Protein AF-0000000075558703 (afdb_homodimer)

pLDDT: mean 97.15, std 2.27, range [85.38, 98.94]

Structure (mmCIF, N/CA/C/O backbone):
data_AF-0000000075558703-model_v1
#
loop_
_entity.id
_entity.type
_entity.pdbx_description
1 polymer 'Methyltransferase FkbM domain-containing protein'
#
loop_
_atom_site.group_PDB
_atom_site.id
_atom_site.type_symbol
_atom_site.label_atom_id
_atom_site.label_alt_id
_atom_site.label_comp_id
_atom_site.label_asym_id
_atom_site.label_entity_id
_atom_site.label_seq_id
_atom_site.pdbx_PDB_ins_code
_atom_site.Cartn_x
_atom_site.Cartn_y
_atom_site.Cartn_z
_atom_site.occupancy
_atom_site.B_iso_or_equiv
_atom_site.auth_seq_id
_atom_site.auth_comp_id
_atom_site.auth_asym_id
_atom_site.auth_atom_id
_atom_site.pdbx_PDB_model_num
ATOM 1 N N . MET A 1 1 ? 9.938 -11.867 10.453 1 90.19 1 MET A N 1
ATOM 2 C CA . MET A 1 1 ? 9.578 -10.711 9.633 1 90.19 1 MET A CA 1
ATOM 3 C C . MET A 1 1 ? 10.617 -9.602 9.773 1 90.19 1 MET A C 1
ATOM 5 O O . MET A 1 1 ? 11.148 -9.109 8.773 1 90.19 1 MET A O 1
ATOM 9 N N . LYS A 1 2 ? 11.008 -9.25 10.992 1 91.62 2 LYS A N 1
ATOM 10 C CA . LYS A 1 2 ? 11.953 -8.164 11.211 1 91.62 2 LYS A CA 1
ATOM 11 C C . LYS A 1 2 ? 13.328 -8.5 10.641 1 91.62 2 LYS A C 1
ATOM 13 O O . LYS A 1 2 ? 13.914 -7.707 9.898 1 91.62 2 LYS A O 1
ATOM 18 N N . THR A 1 3 ? 13.82 -9.703 10.977 1 94.75 3 THR A N 1
ATOM 19 C CA . THR A 1 3 ? 15.125 -10.141 10.5 1 94.75 3 THR A CA 1
ATOM 20 C C . THR A 1 3 ? 15.172 -10.133 8.977 1 94.75 3 THR A C 1
ATOM 22 O O . THR A 1 3 ? 16.141 -9.672 8.375 1 94.75 3 THR A O 1
ATOM 25 N N . PHE A 1 4 ? 14.188 -10.641 8.398 1 96 4 PHE A N 1
ATOM 26 C CA . PHE A 1 4 ? 14.133 -10.672 6.938 1 96 4 PHE A CA 1
ATOM 27 C C . PHE A 1 4 ? 14.117 -9.258 6.371 1 96 4 PHE A C 1
ATOM 29 O O . PHE A 1 4 ? 14.828 -8.961 5.406 1 96 4 PHE A O 1
ATOM 36 N N . SER A 1 5 ? 13.297 -8.352 6.926 1 95.31 5 SER A N 1
ATOM 37 C CA . SER A 1 5 ? 13.227 -6.973 6.453 1 95.31 5 SER A CA 1
ATOM 38 C C . SER A 1 5 ? 14.578 -6.277 6.57 1 95.31 5 SER A C 1
ATOM 40 O O . SER A 1 5 ? 14.953 -5.488 5.699 1 95.31 5 SER A O 1
ATOM 42 N N . ILE A 1 6 ? 15.289 -6.574 7.621 1 97.25 6 ILE A N 1
ATOM 43 C CA . ILE A 1 6 ? 16.609 -5.992 7.832 1 97.25 6 ILE A CA 1
ATOM 44 C C . ILE A 1 6 ? 17.562 -6.457 6.73 1 97.25 6 ILE A C 1
ATOM 46 O O . ILE A 1 6 ? 18.406 -5.691 6.273 1 97.25 6 ILE A O 1
ATOM 50 N N . SER A 1 7 ? 17.391 -7.703 6.305 1 96.94 7 SER A N 1
ATOM 51 C CA . SER A 1 7 ? 18.281 -8.258 5.281 1 96.94 7 SER A CA 1
ATOM 52 C C . SER A 1 7 ? 18.094 -7.539 3.947 1 96.94 7 SER A C 1
ATOM 54 O O . SER A 1 7 ? 18.938 -7.652 3.055 1 96.94 7 SER A O 1
ATOM 56 N N . GLN A 1 8 ? 17.031 -6.801 3.754 1 97.25 8 GLN A N 1
ATOM 57 C CA . GLN A 1 8 ? 16.734 -6.117 2.502 1 97.25 8 GLN A CA 1
ATOM 58 C C . GLN A 1 8 ? 17.188 -4.656 2.553 1 97.25 8 GLN A C 1
ATOM 60 O O . GLN A 1 8 ? 17.109 -3.947 1.548 1 97.25 8 GLN A O 1
ATOM 65 N N . VAL A 1 9 ? 17.656 -4.168 3.678 1 98.31 9 VAL A N 1
ATOM 66 C CA . VAL A 1 9 ? 17.906 -2.75 3.92 1 98.31 9 VAL A CA 1
ATOM 67 C C . VAL A 1 9 ? 18.953 -2.234 2.943 1 98.31 9 VAL A C 1
ATOM 69 O O . VAL A 1 9 ? 18.766 -1.188 2.316 1 98.31 9 VAL A O 1
ATOM 72 N N . SER A 1 10 ? 20.016 -2.998 2.814 1 98.19 10 SER A N 1
ATOM 73 C CA . SER A 1 10 ? 21.125 -2.543 1.977 1 98.19 10 SER A CA 1
ATOM 74 C C . SER A 1 10 ? 20.672 -2.336 0.533 1 98.19 10 SER A C 1
ATOM 76 O O . SER A 1 10 ? 21.016 -1.323 -0.086 1 98.19 10 SER A O 1
ATOM 78 N N . VAL A 1 11 ? 19.938 -3.254 0.001 1 97.56 11 VAL A N 1
ATOM 79 C CA . VAL A 1 11 ? 19.516 -3.17 -1.392 1 97.56 11 VAL A CA 1
ATOM 80 C C . VAL A 1 11 ? 18.516 -2.029 -1.557 1 97.56 11 VAL A C 1
ATOM 82 O O . VAL A 1 11 ? 18.547 -1.304 -2.555 1 97.56 11 VAL A O 1
ATOM 85 N N . ARG A 1 12 ? 17.609 -1.833 -0.628 1 98.12 12 ARG A N 1
ATOM 86 C CA . ARG A 1 12 ? 16.656 -0.728 -0.685 1 98.12 12 ARG A CA 1
ATOM 87 C C . ARG A 1 12 ? 17.375 0.616 -0.691 1 98.12 12 ARG A C 1
ATOM 89 O O . ARG A 1 12 ? 17.047 1.5 -1.484 1 98.12 12 ARG A O 1
ATOM 96 N N . LYS A 1 13 ? 18.359 0.736 0.197 1 98.56 13 LYS A N 1
ATOM 97 C CA . LYS A 1 13 ? 19.125 1.977 0.27 1 98.56 13 LYS A CA 1
ATOM 98 C C . LYS A 1 13 ? 19.844 2.26 -1.05 1 98.56 13 LYS A C 1
ATOM 100 O O . LYS A 1 13 ? 19.812 3.389 -1.547 1 98.56 13 LYS A O 1
ATOM 105 N N . GLN A 1 14 ? 20.453 1.211 -1.585 1 98.25 14 GLN A N 1
ATOM 106 C CA . GLN A 1 14 ? 21.188 1.361 -2.834 1 98.25 14 GLN A CA 1
ATOM 107 C C . GLN A 1 14 ? 20.266 1.751 -3.979 1 98.25 14 GLN A C 1
ATOM 109 O O . GLN A 1 14 ? 20.594 2.613 -4.793 1 98.25 14 GLN A O 1
ATOM 114 N N . THR A 1 15 ? 19.109 1.104 -4.055 1 97.62 15 THR A N 1
ATOM 115 C CA . THR A 1 15 ? 18.141 1.385 -5.113 1 97.62 15 THR A CA 1
ATOM 116 C C . THR A 1 15 ? 17.641 2.82 -5.02 1 97.62 15 THR A C 1
ATOM 118 O O . THR A 1 15 ? 17.594 3.535 -6.02 1 97.62 15 THR A O 1
ATOM 121 N N . LEU A 1 16 ? 17.312 3.246 -3.859 1 98.38 16 LEU A N 1
ATOM 122 C CA . LEU A 1 16 ? 16.797 4.594 -3.65 1 98.38 16 LEU A CA 1
ATOM 123 C C . LEU A 1 16 ? 17.859 5.637 -3.957 1 98.38 16 LEU A C 1
ATOM 125 O O . LEU A 1 16 ? 17.578 6.664 -4.574 1 98.38 16 LEU A O 1
ATOM 129 N N . ALA A 1 17 ? 19.094 5.352 -3.576 1 98.25 17 ALA A N 1
ATOM 130 C CA . ALA A 1 17 ? 20.203 6.277 -3.787 1 98.25 17 ALA A CA 1
ATOM 131 C C . ALA A 1 17 ? 20.531 6.414 -5.273 1 98.25 17 ALA A C 1
ATOM 133 O O . ALA A 1 17 ? 21.156 7.391 -5.691 1 98.25 17 ALA A O 1
ATOM 134 N N . SER A 1 18 ? 20.094 5.465 -6.078 1 97.69 18 SER A N 1
ATOM 135 C CA . SER A 1 18 ? 20.469 5.438 -7.488 1 97.69 18 SER A CA 1
ATOM 136 C C . SER A 1 18 ? 19.453 6.188 -8.344 1 97.69 18 SER A C 1
ATOM 138 O O . SER A 1 18 ? 19.641 6.348 -9.547 1 97.69 18 SER A O 1
ATOM 140 N N . ILE A 1 19 ? 18.391 6.68 -7.758 1 98 19 ILE A N 1
ATOM 141 C CA . ILE A 1 19 ? 17.312 7.34 -8.5 1 98 19 ILE A CA 1
ATOM 142 C C . ILE A 1 19 ? 17.797 8.703 -8.992 1 98 19 ILE A C 1
ATOM 144 O O . ILE A 1 19 ? 18.219 9.547 -8.195 1 98 19 ILE A O 1
ATOM 148 N N . ARG A 1 20 ? 17.688 8.938 -10.352 1 97.69 20 ARG A N 1
ATOM 149 C CA . ARG A 1 20 ? 18.188 10.172 -10.953 1 97.69 20 ARG A CA 1
ATOM 150 C C . ARG A 1 20 ? 17.156 10.781 -11.906 1 97.69 20 ARG A C 1
ATOM 152 O O . ARG A 1 20 ? 17.094 12 -12.07 1 97.69 20 ARG A O 1
ATOM 159 N N . SER A 1 21 ? 16.391 9.875 -12.484 1 97.5 21 SER A N 1
ATOM 160 C CA . SER A 1 21 ? 15.445 10.344 -13.5 1 97.5 21 SER A CA 1
ATOM 161 C C . SER A 1 21 ? 14.062 10.57 -12.898 1 97.5 21 SER A C 1
ATOM 163 O O . SER A 1 21 ? 13.617 9.805 -12.039 1 97.5 21 SER A O 1
ATOM 165 N N . GLU A 1 22 ? 13.336 11.492 -13.492 1 97.44 22 GLU A N 1
ATOM 166 C CA . GLU A 1 22 ? 12.031 11.93 -12.984 1 97.44 22 GLU A CA 1
ATOM 167 C C . G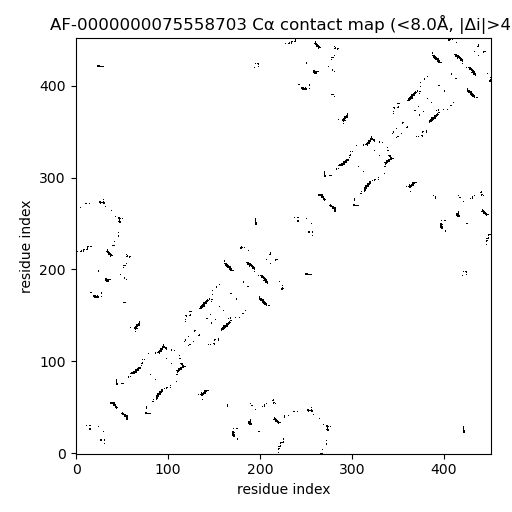LU A 1 22 ? 11 10.812 -13.086 1 97.44 22 GLU A C 1
ATOM 169 O O . GLU A 1 22 ? 10.039 10.781 -12.32 1 97.44 22 GLU A O 1
ATOM 174 N N . THR A 1 23 ? 11.258 9.836 -13.922 1 97.12 23 THR A N 1
ATOM 175 C CA . THR A 1 23 ? 10.219 8.844 -14.195 1 97.12 23 THR A CA 1
ATOM 176 C C . THR A 1 23 ? 10.578 7.5 -13.57 1 97.12 23 THR A C 1
ATOM 178 O O . THR A 1 23 ? 9.922 6.488 -13.844 1 97.12 23 THR A O 1
ATOM 181 N N . GLN A 1 24 ? 11.602 7.43 -12.711 1 97.56 24 GLN A N 1
ATOM 182 C CA . GLN A 1 24 ? 12.039 6.172 -12.117 1 97.56 24 GLN A CA 1
ATOM 183 C C . GLN A 1 24 ? 11.164 5.801 -10.922 1 97.56 24 GLN A C 1
ATOM 185 O O . GLN A 1 24 ? 11.68 5.48 -9.844 1 97.56 24 GLN A O 1
ATOM 190 N N . PHE A 1 25 ? 9.828 5.812 -11.094 1 97.88 25 PHE A N 1
ATOM 191 C CA . PHE A 1 25 ? 8.875 5.527 -10.031 1 97.88 25 PHE A CA 1
ATOM 192 C C . PHE A 1 25 ? 8.883 4.043 -9.688 1 97.88 25 PHE A C 1
ATOM 194 O O . PHE A 1 25 ? 8.578 3.662 -8.555 1 97.88 25 PHE A O 1
ATOM 201 N N . ALA A 1 26 ? 9.234 3.217 -10.664 1 96.75 26 ALA A N 1
ATOM 202 C CA . ALA A 1 26 ? 9.344 1.787 -10.383 1 96.75 26 ALA A CA 1
ATOM 203 C C . ALA A 1 26 ? 10.398 1.511 -9.32 1 96.75 26 ALA A C 1
ATOM 205 O O . ALA A 1 26 ? 10.211 0.637 -8.469 1 96.75 26 ALA A O 1
ATOM 206 N N . HIS A 1 27 ? 11.492 2.215 -9.367 1 97.12 27 HIS A N 1
ATOM 207 C CA . HIS A 1 27 ? 12.523 2.105 -8.344 1 97.12 27 HIS A CA 1
ATOM 208 C C . HIS A 1 27 ? 12.039 2.68 -7.016 1 97.12 27 HIS A C 1
ATOM 210 O O . HIS A 1 27 ? 12.266 2.086 -5.957 1 97.12 27 HIS A O 1
ATOM 216 N N . LEU A 1 28 ? 11.383 3.807 -7.117 1 98.25 28 LEU A N 1
ATOM 217 C CA . LEU A 1 28 ? 10.922 4.488 -5.91 1 98.25 28 LEU A CA 1
ATOM 218 C C . LEU A 1 28 ? 9.883 3.646 -5.176 1 98.25 28 LEU A C 1
ATOM 220 O O . LEU A 1 28 ? 10.133 3.178 -4.062 1 98.25 28 LEU A O 1
ATOM 224 N N . TYR A 1 29 ? 8.789 3.389 -5.832 1 98 29 TYR A N 1
ATOM 225 C CA . TYR A 1 29 ? 7.668 2.732 -5.168 1 98 29 TYR A CA 1
ATOM 226 C C . TYR A 1 29 ? 7.961 1.256 -4.93 1 98 29 TYR A C 1
ATOM 228 O O . TYR A 1 29 ? 7.492 0.67 -3.953 1 98 29 TYR A O 1
ATOM 236 N N . GLY A 1 30 ? 8.812 0.664 -5.758 1 96.62 30 GLY A N 1
ATOM 237 C CA . GLY A 1 30 ? 9.195 -0.729 -5.59 1 96.62 30 GLY A CA 1
ATOM 238 C C . GLY A 1 30 ? 10.141 -0.954 -4.426 1 96.62 30 GLY A C 1
ATOM 239 O O . GLY A 1 30 ? 10.297 -2.084 -3.961 1 96.62 30 GLY A O 1
ATOM 240 N N . SER A 1 31 ? 10.719 0.093 -3.945 1 97.31 31 SER A N 1
ATOM 241 C CA . SER A 1 31 ? 11.68 -0.02 -2.854 1 97.31 31 SER A CA 1
ATOM 242 C C . SER A 1 31 ? 11.016 0.252 -1.506 1 97.31 31 SER A C 1
ATOM 244 O O . SER A 1 31 ? 11.609 -0.004 -0.455 1 97.31 31 SER A O 1
ATOM 246 N N . LEU A 1 32 ? 9.781 0.694 -1.567 1 98 32 LEU A N 1
ATOM 247 C CA . LEU A 1 32 ? 9.156 1.135 -0.325 1 98 32 LEU A CA 1
ATOM 248 C C . LEU A 1 32 ? 8.594 -0.051 0.45 1 98 32 LEU A C 1
ATOM 250 O O . LEU A 1 32 ? 8.102 -1.009 -0.148 1 98 32 LEU A O 1
ATOM 254 N N . ALA A 1 33 ? 8.703 -0.006 1.654 1 97.44 33 ALA A N 1
ATOM 255 C CA . ALA A 1 33 ? 8.102 -0.867 2.668 1 97.44 33 ALA A CA 1
ATOM 256 C C . ALA A 1 33 ? 7.98 -0.14 4.004 1 97.44 33 ALA A C 1
ATOM 258 O O . ALA A 1 33 ? 8.742 0.788 4.285 1 97.44 33 ALA A O 1
ATOM 259 N N . PRO A 1 34 ? 7 -0.48 4.758 1 97.75 34 PRO A N 1
ATOM 260 C CA . PRO A 1 34 ? 6.918 0.185 6.062 1 97.75 34 PRO A CA 1
ATOM 261 C C . PRO A 1 34 ? 8.172 -0.022 6.91 1 97.75 34 PRO A C 1
ATOM 263 O O . PRO A 1 34 ? 8.711 -1.132 6.965 1 97.75 34 PRO A O 1
ATOM 266 N N . GLU A 1 35 ? 8.609 1.043 7.535 1 98.62 35 GLU A N 1
ATOM 267 C CA . GLU A 1 35 ? 9.672 0.957 8.523 1 98.62 35 GLU A CA 1
ATOM 268 C C . GLU A 1 35 ? 9.117 0.671 9.914 1 98.62 35 GLU A C 1
ATOM 270 O O . GLU A 1 35 ? 9.844 0.207 10.797 1 98.62 35 GLU A O 1
ATOM 275 N N . VAL A 1 36 ? 7.902 0.973 10.062 1 98.5 36 VAL A N 1
ATOM 276 C CA . VAL A 1 36 ? 7.184 0.75 11.312 1 98.5 36 VAL A CA 1
ATOM 277 C C . VAL A 1 36 ? 5.887 -0.005 11.031 1 98.5 36 VAL A C 1
ATOM 279 O O . VAL A 1 36 ? 5.184 0.289 10.062 1 98.5 36 VAL A O 1
ATOM 282 N N . PHE A 1 37 ? 5.68 -1.021 11.836 1 96.5 37 PHE A N 1
ATOM 283 C CA . PHE A 1 37 ? 4.402 -1.725 11.836 1 96.5 37 PHE A CA 1
ATOM 284 C C . PHE A 1 37 ? 3.416 -1.057 12.781 1 96.5 37 PHE A C 1
ATOM 286 O O . PHE A 1 37 ? 3.711 -0.87 13.969 1 96.5 37 PHE A O 1
ATOM 293 N N . CYS A 1 38 ? 2.32 -0.619 12.242 1 95.69 38 CYS A N 1
ATOM 294 C CA . CYS A 1 38 ? 1.217 -0.093 13.031 1 95.69 38 CYS A CA 1
ATOM 295 C C . CYS A 1 38 ? 0.052 -1.076 13.062 1 95.69 38 CYS A C 1
ATOM 297 O O . CYS A 1 38 ? -0.7 -1.187 12.094 1 95.69 38 CYS A O 1
ATOM 299 N N . PRO A 1 39 ? -0.183 -1.771 14.211 1 90.5 39 PRO A N 1
ATOM 300 C CA . PRO A 1 39 ? -1.222 -2.803 14.25 1 90.5 39 PRO A CA 1
ATOM 301 C C . PRO A 1 39 ? -2.625 -2.234 14.055 1 90.5 39 PRO A C 1
ATOM 303 O O . PRO A 1 39 ? -3.502 -2.916 13.523 1 90.5 39 PRO A O 1
ATOM 306 N N . GLN A 1 40 ? -2.887 -1.008 14.57 1 94.19 40 GLN A N 1
ATOM 307 C CA . GLN A 1 40 ? -4.18 -0.355 14.406 1 94.19 40 GLN A CA 1
ATOM 308 C C . GLN A 1 40 ? -4.117 0.741 13.352 1 94.19 40 GLN A C 1
ATOM 310 O O . GLN A 1 40 ? -4.289 1.922 13.656 1 94.19 40 GLN A O 1
ATOM 315 N N . LYS A 1 41 ? -3.871 0.301 12.156 1 96.69 41 LYS A N 1
ATOM 316 C CA . LYS A 1 41 ? -3.783 1.198 11.008 1 96.69 41 LYS A CA 1
ATOM 317 C C . LYS A 1 41 ? -5.105 1.243 10.25 1 96.69 41 LYS A C 1
ATOM 319 O O . LYS A 1 41 ? -5.664 0.2 9.898 1 96.69 41 LYS A O 1
ATOM 324 N N . VAL A 1 42 ? -5.621 2.412 10.008 1 97.25 42 VAL A N 1
ATOM 325 C CA . VAL A 1 42 ? -6.852 2.584 9.242 1 97.25 42 VAL A CA 1
ATOM 326 C C . VAL A 1 42 ? -6.703 3.762 8.281 1 97.25 42 VAL A C 1
ATOM 328 O O . VAL A 1 42 ? -5.816 4.602 8.453 1 97.25 42 VAL A O 1
ATOM 331 N N . ARG A 1 43 ? -7.516 3.748 7.277 1 97.31 43 ARG A N 1
ATOM 332 C CA . ARG A 1 43 ? -7.543 4.848 6.316 1 97.31 43 ARG A CA 1
ATOM 333 C C . ARG A 1 43 ? -8.688 5.812 6.625 1 97.31 43 ARG A C 1
ATOM 335 O O . ARG A 1 43 ? -9.852 5.426 6.598 1 97.31 43 ARG A O 1
ATOM 342 N N . ILE A 1 44 ? -8.336 7.055 6.93 1 97.38 44 ILE A N 1
ATOM 343 C CA . ILE A 1 44 ? -9.297 8.055 7.387 1 97.38 44 ILE A CA 1
ATOM 344 C C . ILE A 1 44 ? -9.547 9.078 6.281 1 97.38 44 ILE A C 1
ATOM 346 O O . ILE A 1 44 ? -8.617 9.453 5.562 1 97.38 44 ILE A O 1
ATOM 350 N N . GLY A 1 45 ? -10.75 9.531 6.238 1 94.56 45 GLY A N 1
ATOM 351 C CA . GLY A 1 45 ? -11.109 10.562 5.281 1 94.56 45 GLY A CA 1
ATOM 352 C C . GLY A 1 45 ? -11.852 10.023 4.07 1 94.56 45 GLY A C 1
ATOM 353 O O . GLY A 1 45 ? -12.477 8.969 4.141 1 94.56 45 GLY A O 1
ATOM 354 N N . THR A 1 46 ? -11.789 10.719 3.002 1 90.44 46 THR A N 1
ATOM 355 C CA . THR A 1 46 ? -12.508 10.367 1.781 1 90.44 46 THR A CA 1
ATOM 356 C C . THR A 1 46 ? -12.023 9.023 1.233 1 90.44 46 THR A C 1
ATOM 358 O O . THR A 1 46 ? -10.82 8.781 1.156 1 90.44 46 THR A O 1
ATOM 361 N N . ILE A 1 47 ? -13 8.164 0.985 1 92.56 47 ILE A N 1
ATOM 362 C CA . ILE A 1 47 ? -12.688 6.988 0.18 1 92.56 47 ILE A CA 1
ATOM 363 C C . ILE A 1 47 ? -12.398 7.41 -1.26 1 92.56 47 ILE A C 1
ATOM 365 O O . ILE A 1 47 ? -13.305 7.832 -1.981 1 92.56 47 ILE A O 1
ATOM 369 N N . GLY A 1 48 ? -11.211 7.371 -1.674 1 87.75 48 GLY A N 1
ATOM 370 C CA . GLY A 1 48 ? -10.68 8.008 -2.867 1 87.75 48 GLY A CA 1
ATOM 371 C C . GLY A 1 48 ? -9.555 8.984 -2.572 1 87.75 48 GLY A C 1
ATOM 372 O O . GLY A 1 48 ? -8.805 8.805 -1.61 1 87.75 48 GLY A O 1
ATOM 373 N N . ASP A 1 49 ? -9.477 9.953 -3.432 1 85.56 49 ASP A N 1
ATOM 374 C CA . ASP A 1 49 ? -8.398 10.93 -3.279 1 85.56 49 ASP A CA 1
ATOM 375 C C . ASP A 1 49 ? -8.594 11.766 -2.016 1 85.56 49 ASP A C 1
ATOM 377 O O . ASP A 1 49 ? -9.688 12.273 -1.763 1 85.56 49 ASP A O 1
ATOM 381 N N . GLY A 1 50 ? -7.578 11.852 -1.139 1 86 50 GLY A N 1
ATOM 382 C CA . GLY A 1 50 ? -7.629 12.695 0.047 1 86 50 GLY A CA 1
ATOM 383 C C . GLY A 1 50 ? -7.551 11.906 1.341 1 86 50 GLY A C 1
ATOM 384 O O . GLY A 1 50 ? -7.25 12.461 2.396 1 86 50 GLY A O 1
ATOM 385 N N . GLY A 1 51 ? -7.863 10.578 1.301 1 93.06 51 GLY A N 1
ATOM 386 C CA . GLY A 1 51 ? -7.746 9.734 2.479 1 93.06 51 GLY A CA 1
ATOM 387 C C . GLY A 1 51 ? -6.309 9.523 2.914 1 93.06 51 GLY A C 1
ATOM 388 O O . GLY A 1 51 ? -5.379 9.703 2.123 1 93.06 51 GLY A O 1
ATOM 389 N N . LYS A 1 52 ? -6.148 9.312 4.207 1 97.56 52 LYS A N 1
ATOM 390 C CA . LYS A 1 52 ? -4.824 9.102 4.781 1 97.56 52 LYS A CA 1
ATOM 391 C C . LYS A 1 52 ? -4.797 7.844 5.648 1 97.56 52 LYS A C 1
ATOM 393 O O . LYS A 1 52 ? -5.75 7.566 6.379 1 97.56 52 LYS A O 1
ATOM 398 N N . TRP A 1 53 ? -3.752 7.102 5.508 1 98.19 53 TRP A N 1
ATOM 399 C CA . TRP A 1 53 ? -3.5 6.016 6.445 1 98.19 53 TRP A CA 1
ATOM 400 C C . TRP A 1 53 ? -2.93 6.547 7.754 1 98.19 53 TRP A C 1
ATOM 402 O O . TRP A 1 53 ? -1.956 7.305 7.754 1 98.19 53 TRP A O 1
ATOM 412 N N . VAL A 1 54 ? -3.543 6.176 8.844 1 98.62 54 VAL A N 1
ATOM 413 C CA . VAL A 1 54 ? -3.154 6.703 10.148 1 98.62 54 VAL A CA 1
ATOM 414 C C . VAL A 1 54 ? -2.852 5.551 11.102 1 98.62 54 VAL A C 1
ATOM 416 O O . VAL A 1 54 ? -3.338 4.434 10.914 1 98.62 54 VAL A O 1
ATOM 419 N N . CYS A 1 55 ? -2.031 5.832 12.078 1 98.38 55 CYS A N 1
ATOM 420 C CA . CYS A 1 55 ? -1.611 4.82 13.047 1 98.38 55 CYS A CA 1
ATOM 421 C C . CYS A 1 55 ? -2.316 5.012 14.383 1 98.38 55 CYS A C 1
ATOM 423 O O . CYS A 1 55 ? -1.992 5.934 15.133 1 98.38 55 CYS A O 1
ATOM 425 N N . ASN A 1 56 ? -3.27 4.18 14.727 1 98 56 ASN A N 1
ATOM 426 C CA . ASN A 1 56 ? -3.943 4.086 16.016 1 98 56 ASN A CA 1
ATOM 427 C C . ASN A 1 56 ? -4.574 5.418 16.422 1 98 56 ASN A C 1
ATOM 429 O O . ASN A 1 56 ? -4.277 5.949 17.484 1 98 56 ASN A O 1
ATOM 433 N N . ILE A 1 57 ? -5.559 5.82 15.633 1 98.19 57 ILE A N 1
ATOM 434 C CA . ILE A 1 57 ? -6.23 7.098 15.844 1 98.19 57 ILE A CA 1
ATOM 435 C C . ILE A 1 57 ? -6.898 7.105 17.219 1 98.19 57 ILE A C 1
ATOM 437 O O . ILE A 1 57 ? -7.094 8.172 17.812 1 98.19 57 ILE A O 1
ATOM 441 N N . TRP A 1 58 ? -7.148 6.039 17.828 1 97.56 58 TRP A N 1
ATOM 442 C CA . TRP A 1 58 ? -7.918 5.938 19.062 1 97.56 58 TRP A CA 1
ATOM 443 C C . TRP A 1 58 ? -7.062 6.309 20.266 1 97.56 58 TRP A C 1
ATOM 445 O O . TRP A 1 58 ? -7.586 6.527 21.359 1 97.56 58 TRP A O 1
ATOM 455 N N . ASN A 1 59 ? -5.766 6.41 20.047 1 98.06 59 ASN A N 1
ATOM 456 C CA . ASN A 1 59 ? -4.863 6.742 21.141 1 98.06 59 ASN A CA 1
ATOM 457 C C . ASN A 1 59 ? -4.375 8.18 21.047 1 98.06 59 ASN A C 1
ATOM 459 O O . ASN A 1 59 ? -3.426 8.562 21.734 1 98.06 59 ASN A O 1
ATOM 463 N N . VAL A 1 60 ? -4.969 8.977 20.188 1 98.44 60 VAL A N 1
ATOM 464 C CA . VAL A 1 60 ? -4.539 10.367 20.094 1 98.44 60 VAL A CA 1
ATOM 465 C C . VAL A 1 60 ? -4.887 11.109 21.375 1 98.44 60 VAL A C 1
ATOM 467 O O . VAL A 1 60 ? -6.016 11.016 21.875 1 98.44 60 VAL A O 1
ATOM 470 N N . PRO A 1 61 ? -3.932 11.836 21.938 1 98.44 61 PRO A N 1
ATOM 471 C CA . PRO A 1 61 ? -4.211 12.531 23.188 1 98.44 61 PRO A CA 1
ATOM 472 C C . PRO A 1 61 ? -5.199 13.688 23.016 1 98.44 61 PRO A C 1
ATOM 474 O O . PRO A 1 61 ? -5.16 14.391 22 1 98.44 61 PRO A O 1
ATOM 477 N N . ARG A 1 62 ? -5.922 13.906 24.062 1 98.12 62 ARG A N 1
ATOM 478 C CA . ARG A 1 62 ? -6.871 15.016 24.047 1 98.12 62 ARG A CA 1
ATOM 479 C C . ARG A 1 62 ? -6.145 16.359 24.125 1 98.12 62 ARG A C 1
ATOM 481 O O . ARG A 1 62 ? -5.055 16.453 24.688 1 98.12 62 ARG A O 1
ATOM 488 N N . ASP A 1 63 ? -6.77 17.312 23.516 1 98.38 63 ASP A N 1
ATOM 489 C CA . ASP A 1 63 ? -6.355 18.719 23.578 1 98.38 63 ASP A CA 1
ATOM 490 C C . ASP A 1 63 ? -4.969 18.906 22.969 1 98.38 63 ASP A C 1
ATOM 492 O O . ASP A 1 63 ? -4.164 19.688 23.469 1 98.38 63 ASP A O 1
ATOM 496 N N . THR A 1 64 ? -4.691 18.109 21.984 1 98.62 64 THR A N 1
ATOM 497 C CA . THR A 1 64 ? -3.467 18.297 21.203 1 98.62 64 THR A CA 1
ATOM 498 C C . THR A 1 64 ? -3.773 18.875 19.828 1 98.62 64 THR A C 1
ATOM 500 O O . THR A 1 64 ? -4.938 18.969 19.438 1 98.62 64 THR A O 1
ATOM 503 N N . VAL A 1 65 ? -2.758 19.266 19.156 1 98.81 65 VAL A N 1
ATOM 504 C CA . VAL A 1 65 ? -2.941 20.062 17.953 1 98.81 65 VAL A CA 1
ATOM 505 C C . VAL A 1 65 ? -2.918 19.141 16.734 1 98.81 65 VAL A C 1
ATOM 507 O O . VAL A 1 65 ? -2.043 18.281 16.609 1 98.81 65 VAL A O 1
ATOM 510 N N . LEU A 1 66 ? -3.869 19.25 15.867 1 98.88 66 LEU A N 1
ATOM 511 C CA . LEU A 1 66 ? -3.865 18.781 14.492 1 98.88 66 LEU A CA 1
ATOM 512 C C . LEU A 1 66 ? -3.781 19.938 13.508 1 98.88 66 LEU A C 1
ATOM 514 O O . LEU A 1 66 ? -4.703 20.75 13.422 1 98.88 66 LEU A O 1
ATOM 518 N N . LEU A 1 67 ? -2.668 20.031 12.875 1 98.75 67 LEU A N 1
ATOM 519 C CA . LEU A 1 67 ? -2.428 21.062 11.875 1 98.75 67 LEU A CA 1
ATOM 520 C C . LEU A 1 67 ? -2.645 20.516 10.461 1 98.75 67 LEU A C 1
ATOM 522 O O . LEU A 1 67 ? -1.979 19.562 10.055 1 98.75 67 LEU A O 1
ATOM 526 N N . SER A 1 68 ? -3.592 21.094 9.758 1 98.38 68 SER A N 1
ATOM 527 C CA . SER A 1 68 ? -3.963 20.625 8.422 1 98.38 68 SER A CA 1
ATOM 528 C C . SER A 1 68 ? -3.68 21.688 7.371 1 98.38 68 SER A C 1
ATOM 530 O O . SER A 1 68 ? -4.355 22.719 7.32 1 98.38 68 SER A O 1
ATOM 532 N N . LEU A 1 69 ? -2.711 21.391 6.508 1 98.19 69 LEU A N 1
ATOM 533 C CA . LEU A 1 69 ? -2.299 22.328 5.469 1 98.19 69 LEU A CA 1
ATOM 534 C C . LEU A 1 69 ? -2.789 21.875 4.098 1 98.19 69 LEU A C 1
ATOM 536 O O . LEU A 1 69 ? -2.428 20.797 3.635 1 98.19 69 LEU A O 1
ATOM 540 N N . GLY A 1 70 ? -3.533 22.641 3.41 1 96.94 70 GLY A N 1
ATOM 541 C CA . GLY A 1 70 ? -4.164 22.297 2.146 1 96.94 70 GLY A CA 1
ATOM 542 C C . GLY A 1 70 ? -5.562 21.734 2.312 1 96.94 70 GLY A C 1
ATOM 543 O O . GLY A 1 70 ? -5.789 20.547 2.068 1 96.94 70 GLY A O 1
ATOM 544 N N . LEU A 1 71 ? -6.527 22.547 2.613 1 96.88 71 LEU A N 1
ATOM 545 C CA . LEU A 1 71 ? -7.895 22.125 2.875 1 96.88 71 LEU A CA 1
ATOM 546 C C . LEU A 1 71 ? -8.672 21.969 1.574 1 96.88 71 LEU A C 1
ATOM 548 O O . LEU A 1 71 ? -9.344 20.953 1.364 1 96.88 71 LEU A O 1
ATOM 552 N N . ASN A 1 72 ? -8.547 23.016 0.677 1 95.56 72 ASN A N 1
ATOM 553 C CA . ASN A 1 72 ? -9.258 23.062 -0.595 1 95.56 72 ASN A CA 1
ATOM 554 C C . ASN A 1 72 ? -10.766 22.922 -0.4 1 95.56 72 ASN A C 1
ATOM 556 O O . ASN A 1 72 ? -11.461 22.406 -1.27 1 95.56 72 ASN A O 1
ATOM 560 N N . ASN A 1 73 ? -11.234 23.219 0.777 1 96.38 73 ASN A N 1
ATOM 561 C CA . ASN A 1 73 ? -12.625 23.141 1.203 1 96.38 73 ASN A CA 1
ATOM 562 C C . ASN A 1 73 ? -13.125 21.703 1.222 1 96.38 73 ASN A C 1
ATOM 564 O O . ASN A 1 73 ? -14.328 21.453 1.195 1 96.38 73 ASN A O 1
ATOM 568 N N . PHE A 1 74 ? -12.273 20.781 1.182 1 94.5 74 PHE A N 1
ATOM 569 C CA . PHE A 1 74 ? -12.547 19.359 1.348 1 94.5 74 PHE A CA 1
ATOM 570 C C . PHE A 1 74 ? -11.969 18.844 2.66 1 94.5 74 PHE A C 1
ATOM 572 O O . PHE A 1 74 ? -10.812 18.406 2.707 1 94.5 74 PHE A O 1
ATOM 579 N N . ILE A 1 75 ? -12.867 18.812 3.717 1 96.56 75 ILE A N 1
ATOM 580 C CA . ILE A 1 75 ? -12.328 18.594 5.059 1 96.56 75 ILE A CA 1
ATOM 581 C C . ILE A 1 75 ? -12.852 17.281 5.625 1 96.56 75 ILE A C 1
ATOM 583 O O . ILE A 1 75 ? -13.07 17.156 6.832 1 96.56 75 ILE A O 1
ATOM 587 N N . GLY A 1 76 ? -13.117 16.297 4.727 1 95.5 76 GLY A N 1
ATOM 588 C CA . GLY A 1 76 ? -13.586 14.984 5.145 1 95.5 76 GLY A CA 1
ATOM 589 C C . GLY A 1 76 ? -12.656 14.297 6.125 1 95.5 76 GLY A C 1
ATOM 590 O O . GLY A 1 76 ? -13.109 13.602 7.035 1 95.5 76 GLY A O 1
ATOM 591 N N . PHE A 1 77 ? -11.383 14.523 6 1 97.62 77 PHE A N 1
ATOM 592 C CA . PHE A 1 77 ? -10.406 13.945 6.91 1 97.62 77 PHE A CA 1
ATOM 593 C C . PHE A 1 77 ? -10.594 14.484 8.32 1 97.62 77 PHE A C 1
ATOM 595 O O . PHE A 1 77 ? -10.727 13.719 9.281 1 97.62 77 PHE A O 1
ATOM 602 N N . GLU A 1 78 ? -10.617 15.805 8.445 1 98.25 78 GLU A N 1
ATOM 603 C CA . GLU A 1 78 ? -10.766 16.453 9.742 1 98.25 78 GLU A CA 1
ATOM 604 C C . GLU A 1 78 ? -12.086 16.078 10.406 1 98.25 78 GLU A C 1
ATOM 606 O O . GLU A 1 78 ? -12.133 15.828 11.609 1 98.25 78 GLU A O 1
ATOM 611 N N . GLU A 1 79 ? -13.133 16.016 9.578 1 97.75 79 GLU A N 1
ATOM 612 C CA . GLU A 1 79 ? -14.453 15.672 10.102 1 97.75 79 GLU A CA 1
ATOM 613 C C . GLU A 1 79 ? -14.469 14.25 10.672 1 97.75 79 GLU A C 1
ATOM 615 O O . GLU A 1 79 ? -14.93 14.031 11.797 1 97.75 79 GLU A O 1
ATOM 620 N N . GLU A 1 80 ? -13.984 13.352 9.938 1 97.5 80 GLU A N 1
ATOM 621 C CA . GLU A 1 80 ? -13.984 11.961 10.375 1 97.5 80 GLU A CA 1
ATOM 622 C C . GLU A 1 80 ? -13.031 11.758 11.555 1 97.5 80 GLU A C 1
ATOM 624 O O . GLU A 1 80 ? -13.328 11 12.477 1 97.5 80 GLU A O 1
ATOM 629 N N . TRP A 1 81 ? -11.867 12.398 11.492 1 98 81 TRP A N 1
ATOM 630 C CA . TRP A 1 81 ? -10.898 12.32 12.578 1 98 81 TRP A CA 1
ATOM 631 C C . TRP A 1 81 ? -11.531 12.734 13.906 1 98 81 TRP A C 1
ATOM 633 O O . TRP A 1 81 ? -11.445 12.008 14.898 1 98 81 TRP A O 1
ATOM 643 N N . GLN A 1 82 ? -12.188 13.891 13.859 1 98.56 82 GLN A N 1
ATOM 644 C CA . GLN A 1 82 ? -12.781 14.422 15.078 1 98.56 82 GLN A CA 1
ATOM 645 C C . GLN A 1 82 ? -13.977 13.586 15.523 1 98.56 82 GLN A C 1
ATOM 647 O O . GLN A 1 82 ? -14.219 13.422 16.719 1 98.56 82 GLN A O 1
ATOM 652 N N . ARG A 1 83 ? -14.68 13.086 14.555 1 97.56 83 ARG A N 1
ATOM 653 C CA . ARG A 1 83 ? -15.781 12.195 14.898 1 97.56 83 ARG A CA 1
ATOM 654 C C . ARG A 1 83 ? -15.289 10.969 15.656 1 97.56 83 ARG A C 1
ATOM 656 O O . ARG A 1 83 ? -15.828 10.625 16.703 1 97.56 83 ARG A O 1
ATOM 663 N N . ILE A 1 84 ? -14.266 10.352 15.219 1 97.19 84 ILE A N 1
ATOM 664 C CA . ILE A 1 84 ? -13.734 9.117 15.789 1 97.19 84 ILE A CA 1
ATOM 665 C C . ILE A 1 84 ? -13.133 9.406 17.172 1 97.19 84 ILE A C 1
ATOM 667 O O . ILE A 1 84 ? -13.258 8.602 18.094 1 97.19 84 ILE A O 1
ATOM 671 N N . THR A 1 85 ? -12.523 10.609 17.297 1 97.88 85 THR A N 1
ATOM 672 C CA . THR A 1 85 ? -11.773 10.914 18.516 1 97.88 85 THR A CA 1
ATOM 673 C C . THR A 1 85 ? -12.625 11.711 19.484 1 97.88 85 THR A C 1
ATOM 675 O O . THR A 1 85 ? -12.133 12.156 20.531 1 97.88 85 THR A O 1
ATOM 678 N N . SER A 1 86 ? -13.898 11.938 19.141 1 97.56 86 SER A N 1
ATOM 679 C CA . SER A 1 86 ? -14.781 12.773 19.953 1 97.56 86 SER A CA 1
ATOM 680 C C . SER A 1 86 ? -14.172 14.156 20.188 1 97.56 86 SER A C 1
ATOM 682 O O . SER A 1 86 ? -14.055 14.602 21.328 1 97.56 86 SER A O 1
ATOM 684 N N . ASN A 1 87 ? -13.703 14.758 19.109 1 98.19 87 ASN A N 1
ATOM 685 C CA . ASN A 1 87 ? -13.164 16.109 19.078 1 98.19 87 ASN A CA 1
ATOM 686 C C . ASN A 1 87 ? -11.984 16.266 20.031 1 98.19 87 ASN A C 1
ATOM 688 O O . ASN A 1 87 ? -11.938 17.203 20.828 1 98.19 87 ASN A O 1
ATOM 692 N N . ALA A 1 88 ? -11.07 15.32 19.906 1 98.38 88 ALA A N 1
ATOM 693 C CA . ALA A 1 88 ? -9.93 15.289 20.828 1 98.38 88 ALA A CA 1
ATOM 694 C C . ALA A 1 88 ? -8.93 16.391 20.484 1 98.38 88 ALA A C 1
ATOM 696 O O . ALA A 1 88 ? -8.18 16.828 21.359 1 98.38 88 ALA A O 1
ATOM 697 N N . ASN A 1 89 ? -8.859 16.875 19.281 1 98.75 89 ASN A N 1
ATOM 698 C CA . ASN A 1 89 ? -7.781 17.766 18.875 1 98.75 89 ASN A CA 1
ATOM 699 C C . ASN A 1 89 ? -8.273 19.203 18.688 1 98.75 89 ASN A C 1
ATOM 701 O O . ASN A 1 89 ? -9.469 19.438 18.531 1 98.75 89 ASN A O 1
ATOM 705 N N . ILE A 1 90 ? -7.316 20.047 18.859 1 98.81 90 ILE A N 1
ATOM 706 C CA . ILE A 1 90 ? -7.488 21.422 18.406 1 98.81 90 ILE A CA 1
ATOM 707 C C . ILE A 1 90 ? -7.008 21.547 16.953 1 98.81 90 ILE A C 1
ATOM 709 O O . ILE A 1 90 ? -5.832 21.328 16.672 1 98.81 90 ILE A O 1
ATOM 713 N N . LEU A 1 91 ? -7.965 22 16.062 1 98.81 91 LEU A N 1
ATOM 714 C CA . LEU A 1 91 ? -7.66 21.969 14.641 1 98.81 91 LEU A CA 1
ATOM 715 C C . LEU A 1 91 ? -7.234 23.359 14.141 1 98.81 91 LEU A C 1
ATOM 717 O O . LEU A 1 91 ? -7.84 24.359 14.508 1 98.81 91 LEU A O 1
ATOM 721 N N . TYR A 1 92 ? -6.23 23.375 13.406 1 98.81 92 TYR A N 1
ATOM 722 C CA . TYR A 1 92 ? -5.859 24.516 12.578 1 98.81 92 TYR A CA 1
ATOM 723 C C . TYR A 1 92 ? -5.789 24.141 11.109 1 98.81 92 TYR A C 1
ATOM 725 O O . TYR A 1 92 ? -4.969 23.297 10.711 1 98.81 92 TYR A O 1
ATOM 733 N N . GLY A 1 93 ? -6.672 24.672 10.312 1 98.56 93 GLY A N 1
ATOM 734 C CA . GLY A 1 93 ? -6.715 24.406 8.883 1 98.56 93 GLY A CA 1
ATOM 735 C C . GLY A 1 93 ? -6.285 25.594 8.047 1 98.56 93 GLY A C 1
ATOM 736 O O . GLY A 1 93 ? -6.734 26.719 8.281 1 98.56 93 GLY A O 1
ATOM 737 N N . VAL A 1 94 ? -5.438 25.344 7.102 1 98.38 94 VAL A N 1
ATOM 738 C CA . VAL A 1 94 ? -4.883 26.438 6.309 1 98.38 94 VAL A CA 1
ATOM 739 C C . VAL A 1 94 ? -4.957 26.078 4.824 1 98.38 94 VAL A C 1
ATOM 741 O O . VAL A 1 94 ? -4.758 24.938 4.438 1 98.38 94 VAL A O 1
ATOM 744 N N . ASP A 1 95 ? -5.262 27.016 4.02 1 98.12 95 ASP A N 1
ATOM 745 C CA . ASP A 1 95 ? -5.246 26.875 2.568 1 98.12 95 ASP A CA 1
ATOM 746 C C . ASP A 1 95 ? -4.859 28.172 1.882 1 98.12 95 ASP A C 1
ATOM 748 O O . ASP A 1 95 ? -5 29.25 2.465 1 98.12 95 ASP A O 1
ATOM 752 N N . VAL A 1 96 ? -4.367 28.031 0.716 1 97.12 96 VAL A N 1
ATOM 753 C CA . VAL A 1 96 ? -3.986 29.203 -0.06 1 97.12 96 VAL A CA 1
ATOM 754 C C . VAL A 1 96 ? -5.234 30 -0.44 1 97.12 96 VAL A C 1
ATOM 756 O O . VAL A 1 96 ? -5.188 31.219 -0.53 1 97.12 96 VAL A O 1
ATOM 759 N N . ASP A 1 97 ? -6.324 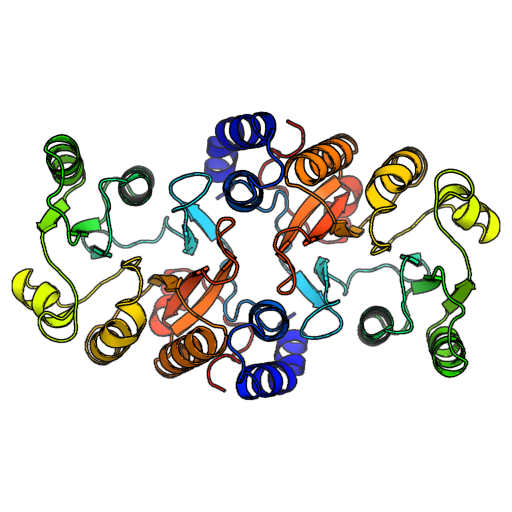29.344 -0.574 1 97.44 97 ASP A N 1
ATOM 760 C CA . ASP A 1 97 ? -7.59 29.984 -0.91 1 97.44 97 ASP A CA 1
ATOM 761 C C . ASP A 1 97 ? -8.422 30.25 0.342 1 97.44 97 ASP A C 1
ATOM 763 O O . ASP A 1 97 ? -8.297 29.531 1.339 1 97.44 97 ASP A O 1
ATOM 767 N N . GLU A 1 98 ? -9.258 31.219 0.213 1 97.94 98 GLU A N 1
ATOM 768 C CA . GLU A 1 98 ? -10.219 31.469 1.282 1 97.94 98 GLU A CA 1
ATOM 769 C C . GLU A 1 98 ? -11.211 30.312 1.408 1 97.94 98 GLU A C 1
ATOM 771 O O . GLU A 1 98 ? -11.695 29.781 0.403 1 97.94 98 GLU A O 1
ATOM 776 N N . GLN A 1 99 ? -11.461 29.953 2.641 1 98.12 99 GLN A N 1
ATOM 777 C CA . GLN A 1 99 ? -12.391 28.844 2.873 1 98.12 99 GLN A CA 1
ATOM 778 C C . GLN A 1 99 ? -13.836 29.312 2.717 1 98.12 99 GLN A C 1
ATOM 780 O O . GLN A 1 99 ? -14.156 30.469 3.006 1 98.12 99 GLN A O 1
ATOM 785 N N . SER A 1 100 ? -14.672 28.484 2.309 1 98.44 100 SER A N 1
ATOM 786 C CA . SER A 1 100 ? -16.094 28.797 2.227 1 98.44 100 SER A CA 1
ATOM 787 C C . SER A 1 100 ? -16.703 29 3.611 1 98.44 100 SER A C 1
ATOM 789 O O . SER A 1 100 ? -16.125 28.562 4.613 1 98.44 100 SER A O 1
ATOM 791 N N . ASP A 1 101 ? -17.844 29.609 3.658 1 98.12 101 ASP A N 1
ATOM 792 C CA . ASP A 1 101 ? -18.547 29.781 4.922 1 98.12 101 ASP A CA 1
ATOM 793 C C . ASP A 1 101 ? -18.906 28.438 5.547 1 98.12 101 ASP A C 1
ATOM 795 O O . ASP A 1 101 ? -18.844 28.281 6.766 1 98.12 101 ASP A O 1
ATOM 799 N N . LEU A 1 102 ? -19.234 27.594 4.707 1 98.12 102 LEU A N 1
ATOM 800 C CA . LEU A 1 102 ? -19.578 26.25 5.184 1 98.12 102 LEU A CA 1
ATOM 801 C C . LEU A 1 102 ? -18.375 25.594 5.863 1 98.12 102 LEU A C 1
ATOM 803 O O . LEU A 1 102 ? -18.516 24.984 6.93 1 98.12 102 LEU A O 1
ATOM 807 N N . THR A 1 103 ? -17.25 25.625 5.203 1 98.31 103 THR A N 1
ATOM 808 C CA . THR A 1 103 ? -16.031 25.062 5.766 1 98.31 103 THR A CA 1
ATOM 809 C C . THR A 1 103 ? -15.688 25.719 7.094 1 98.31 103 THR A C 1
ATOM 811 O O . THR A 1 103 ? -15.328 25.031 8.055 1 98.31 103 THR A O 1
ATOM 814 N N . LYS A 1 104 ? -15.805 26.984 7.227 1 98.31 104 LYS A N 1
ATOM 815 C CA . LYS A 1 104 ? -15.531 27.719 8.461 1 98.31 104 LYS A CA 1
ATOM 816 C C . LYS A 1 104 ? -16.484 27.297 9.578 1 98.31 104 LYS A C 1
ATOM 818 O O . LYS A 1 104 ? -16.062 27.109 10.719 1 98.31 104 LYS A O 1
ATOM 823 N N . GLU A 1 105 ? -17.688 27.203 9.227 1 98.12 105 GLU A N 1
ATOM 824 C CA . GLU A 1 105 ? -18.688 26.781 10.203 1 98.12 105 GLU A CA 1
ATOM 825 C C . GLU A 1 105 ? -18.406 25.375 10.719 1 98.12 105 GLU A C 1
ATOM 827 O O . GLU A 1 105 ? -18.453 25.125 11.93 1 98.12 105 GLU A O 1
ATOM 832 N N . LYS A 1 106 ? -18.125 24.469 9.82 1 98.06 106 LYS A N 1
ATOM 833 C CA . LYS A 1 106 ? -17.812 23.094 10.203 1 98.06 106 LYS A CA 1
ATOM 834 C C . LYS A 1 106 ? -16.578 23.031 11.094 1 98.06 106 LYS A C 1
ATOM 836 O O . LYS A 1 106 ? -16.562 22.328 12.102 1 98.06 106 LYS A O 1
ATOM 841 N N . TYR A 1 107 ? -15.539 23.766 10.68 1 98.06 107 TYR A N 1
ATOM 842 C CA . TYR A 1 107 ? -14.312 23.797 11.469 1 98.06 107 TYR A CA 1
ATOM 843 C C . TYR A 1 107 ? -14.586 24.297 12.883 1 98.06 107 TYR A C 1
ATOM 845 O O . TYR A 1 107 ? -14.031 23.781 13.852 1 98.06 107 TYR A O 1
ATOM 853 N N . SER A 1 108 ? -15.406 25.281 12.992 1 98 108 SER A N 1
ATOM 854 C CA . SER A 1 108 ? -15.75 25.812 14.305 1 98 108 SER A CA 1
ATOM 855 C C . SER A 1 108 ? -16.422 24.766 15.172 1 98 108 SER A C 1
ATOM 857 O O . SER A 1 108 ? -16.125 24.656 16.375 1 98 108 SER A O 1
ATOM 859 N N . LYS A 1 109 ? -17.203 23.953 14.578 1 97.94 109 LYS A N 1
ATOM 860 C CA . LYS A 1 109 ? -17.906 22.891 15.297 1 97.94 109 LYS A CA 1
ATOM 861 C C . LYS A 1 109 ? -16.953 21.75 15.648 1 97.94 109 LYS A C 1
ATOM 863 O O . LYS A 1 109 ? -17.234 20.953 16.562 1 97.94 109 LYS A O 1
ATOM 868 N N . LEU A 1 110 ? -15.852 21.734 14.992 1 98.31 110 LEU A N 1
ATOM 869 C CA . LEU A 1 110 ? -14.867 20.672 15.18 1 98.31 110 LEU A CA 1
ATOM 870 C C . LEU A 1 110 ? -13.711 21.156 16.047 1 98.31 110 LEU A C 1
ATOM 872 O O . LEU A 1 110 ? -12.617 20.578 16 1 98.31 110 LEU A O 1
ATOM 876 N N . ARG A 1 111 ? -13.891 22.25 16.781 1 98.31 111 ARG A N 1
ATOM 877 C CA . ARG A 1 111 ? -12.867 22.812 17.641 1 98.31 111 ARG A CA 1
ATOM 878 C C . ARG A 1 111 ? -11.703 23.359 16.828 1 98.31 111 ARG A C 1
ATOM 880 O O . ARG A 1 111 ? -10.539 23.172 17.188 1 98.31 111 ARG A O 1
ATOM 887 N N . GLY A 1 112 ? -12.07 23.938 15.664 1 98.44 112 GLY A N 1
ATOM 888 C CA . GLY A 1 112 ? -10.977 24.375 14.805 1 98.44 112 GLY A CA 1
ATOM 889 C C . GLY A 1 112 ? -11.18 25.781 14.266 1 98.44 112 GLY A C 1
ATOM 890 O O . GLY A 1 112 ? -12.273 26.344 14.367 1 98.44 112 GLY A O 1
ATOM 891 N N . ILE A 1 113 ? -10.094 26.312 13.797 1 98 113 ILE A N 1
ATOM 892 C CA . ILE A 1 113 ? -10.125 27.562 13.047 1 98 113 ILE A CA 1
ATOM 893 C C . ILE A 1 113 ? -9.422 27.391 11.703 1 98 113 ILE A C 1
ATOM 895 O O . ILE A 1 113 ? -8.578 26.5 11.555 1 98 113 ILE A O 1
ATOM 899 N N . THR A 1 114 ? -9.867 28.172 10.703 1 98.38 114 THR A N 1
ATOM 900 C CA . THR A 1 114 ? -9.234 28.141 9.391 1 98.38 114 THR A CA 1
ATOM 901 C C . THR A 1 114 ? -8.523 29.469 9.109 1 98.38 114 THR A C 1
ATOM 903 O O . THR A 1 114 ? -8.812 30.484 9.75 1 98.38 114 THR A O 1
ATOM 906 N N . LYS A 1 115 ? -7.621 29.375 8.188 1 98.06 115 LYS A N 1
ATOM 907 C CA . LYS A 1 115 ? -6.879 30.562 7.781 1 98.06 115 LYS A CA 1
ATOM 908 C C . LYS A 1 115 ? -6.477 30.484 6.309 1 98.06 115 LYS A C 1
ATOM 910 O O . LYS A 1 115 ? -6.062 29.422 5.832 1 98.06 115 LYS A O 1
ATOM 915 N N . LYS A 1 116 ? -6.652 31.594 5.664 1 98.31 116 LYS A N 1
ATOM 916 C CA . LYS A 1 116 ? -6.062 31.75 4.336 1 98.31 116 LYS A CA 1
ATOM 917 C C . LYS A 1 116 ? -4.59 32.125 4.434 1 98.31 116 LYS A C 1
ATOM 919 O O . LYS A 1 116 ? -4.246 33.156 5.055 1 98.31 116 LYS A O 1
ATOM 924 N N . ALA A 1 117 ? -3.738 31.297 3.869 1 97.56 117 ALA A N 1
ATOM 925 C CA . ALA A 1 117 ? -2.312 31.625 3.832 1 97.56 117 ALA A CA 1
ATOM 926 C C . ALA A 1 117 ? -1.6 30.812 2.754 1 97.56 117 ALA A C 1
ATOM 928 O O . ALA A 1 117 ? -1.909 29.625 2.545 1 97.56 117 ALA A O 1
ATOM 929 N N . LEU A 1 118 ? -0.686 31.422 2.1 1 96.94 118 LEU A N 1
ATOM 930 C CA . LEU A 1 118 ? 0.218 30.719 1.194 1 96.94 118 LEU A CA 1
ATOM 931 C C . LEU A 1 118 ? 1.477 30.266 1.926 1 96.94 118 LEU A C 1
ATOM 933 O O . LEU A 1 118 ? 2.371 31.078 2.188 1 96.94 118 LEU A O 1
ATOM 937 N N . ILE A 1 119 ? 1.524 29.016 2.236 1 96.56 119 ILE A N 1
ATOM 938 C CA . ILE A 1 119 ? 2.732 28.453 2.842 1 96.56 119 ILE A CA 1
ATOM 939 C C . ILE A 1 119 ? 3.854 28.406 1.808 1 96.56 119 ILE A C 1
ATOM 941 O O . ILE A 1 119 ? 3.691 27.828 0.733 1 96.56 119 ILE A O 1
ATOM 945 N N . SER A 1 120 ? 4.902 29.047 2.168 1 94.94 120 SER A N 1
ATOM 946 C CA . SER A 1 120 ? 6.047 29.172 1.275 1 94.94 120 SER A CA 1
ATOM 947 C C . SER A 1 120 ? 7.336 29.406 2.059 1 94.94 120 SER A C 1
ATOM 949 O O . SER A 1 120 ? 7.367 29.234 3.277 1 94.94 120 SER A O 1
ATOM 951 N N . GLU A 1 121 ? 8.383 29.75 1.293 1 92.81 121 GLU A N 1
ATOM 952 C CA . GLU A 1 121 ? 9.648 30.078 1.94 1 92.81 121 GLU A CA 1
ATOM 953 C C . GLU A 1 121 ? 9.57 31.406 2.678 1 92.81 121 GLU A C 1
ATOM 955 O O . GLU A 1 121 ? 10.352 31.656 3.6 1 92.81 121 GLU A O 1
ATOM 960 N N . THR A 1 122 ? 8.672 32.25 2.312 1 94.5 122 THR A N 1
ATOM 961 C CA . THR A 1 122 ? 8.539 33.562 2.908 1 94.5 122 THR A CA 1
ATOM 962 C C . THR A 1 122 ? 7.582 33.531 4.098 1 94.5 122 THR A C 1
ATOM 964 O O . THR A 1 122 ? 7.824 34.188 5.109 1 94.5 122 THR A O 1
ATOM 967 N N . PHE A 1 123 ? 6.496 32.844 3.957 1 96.81 123 PHE A N 1
ATOM 968 C CA . PHE A 1 123 ? 5.578 32.562 5.051 1 96.81 123 PHE A CA 1
ATOM 969 C C . PHE A 1 123 ? 5.562 31.062 5.352 1 96.81 123 PHE A C 1
ATOM 971 O O . PHE A 1 123 ? 4.816 30.297 4.727 1 96.81 123 PHE A O 1
ATOM 978 N N . THR A 1 124 ? 6.293 30.688 6.383 1 97.19 124 THR A N 1
ATOM 979 C CA . THR A 1 124 ? 6.625 29.281 6.629 1 97.19 124 THR A CA 1
ATOM 980 C C . THR A 1 124 ? 5.605 28.656 7.57 1 97.19 124 THR A C 1
ATOM 982 O O . THR A 1 124 ? 4.742 29.344 8.117 1 97.19 124 THR A O 1
ATOM 985 N N . ILE A 1 125 ? 5.699 27.344 7.734 1 98.06 125 ILE A N 1
ATOM 986 C CA . ILE A 1 125 ? 4.875 26.625 8.703 1 98.06 125 ILE A CA 1
ATOM 987 C C . ILE A 1 125 ? 5.188 27.125 10.109 1 98.06 125 ILE A C 1
ATOM 989 O O . ILE A 1 125 ? 4.297 27.219 10.961 1 98.06 125 ILE A O 1
ATOM 993 N N . GLU A 1 126 ? 6.5 27.422 10.359 1 97.44 126 GLU A N 1
ATOM 994 C CA . GLU A 1 126 ? 6.902 27.969 11.648 1 97.44 126 GLU A CA 1
ATOM 995 C C . GLU A 1 126 ? 6.191 29.297 11.922 1 97.44 126 GLU A C 1
ATOM 997 O O . GLU A 1 126 ? 5.742 29.547 13.047 1 97.44 126 GLU A O 1
ATOM 1002 N N . ASP A 1 127 ? 6.152 30.156 10.906 1 97.75 127 ASP A N 1
ATOM 1003 C CA . ASP A 1 127 ? 5.441 31.422 11.055 1 97.75 127 ASP A CA 1
ATOM 1004 C C . ASP A 1 127 ? 3.988 31.188 11.461 1 97.75 127 ASP A C 1
ATOM 1006 O O . ASP A 1 127 ? 3.465 31.875 12.336 1 97.75 127 ASP A O 1
ATOM 1010 N N . LEU A 1 128 ? 3.359 30.25 10.781 1 97.25 128 LEU A N 1
ATOM 1011 C CA . LEU A 1 128 ? 1.982 29.891 11.102 1 97.25 128 LEU A CA 1
ATOM 1012 C C . LEU A 1 128 ? 1.864 29.406 12.539 1 97.25 128 LEU A C 1
ATOM 1014 O O . LEU A 1 128 ? 0.936 29.797 13.25 1 97.25 128 LEU A O 1
ATOM 1018 N N . 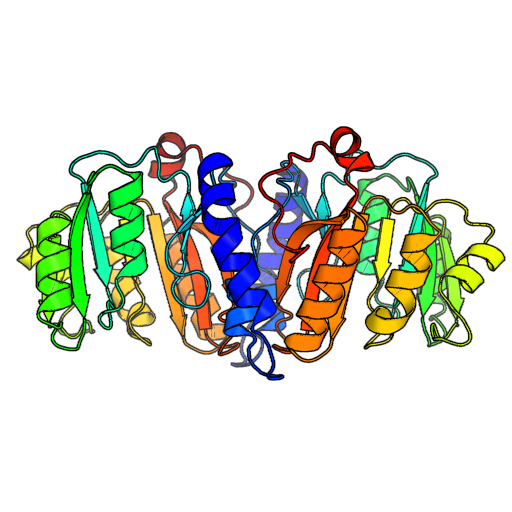ALA A 1 129 ? 2.764 28.516 12.961 1 97.75 129 ALA A N 1
ATOM 1019 C CA . ALA A 1 129 ? 2.76 27.984 14.32 1 97.75 129 ALA A CA 1
ATOM 1020 C C . ALA A 1 129 ? 2.898 29.094 15.352 1 97.75 129 ALA A C 1
ATOM 1022 O O . ALA A 1 129 ? 2.225 29.078 16.391 1 97.75 129 ALA A O 1
ATOM 1023 N N . LYS A 1 130 ? 3.812 30.031 15.086 1 97.69 130 LYS A N 1
ATOM 1024 C CA . LYS A 1 130 ? 3.992 31.172 15.984 1 97.69 130 LYS A CA 1
ATOM 1025 C C . LYS A 1 130 ? 2.715 32 16.094 1 97.69 130 LYS A C 1
ATOM 1027 O O . LYS A 1 130 ? 2.309 32.406 17.188 1 97.69 130 LYS A O 1
ATOM 1032 N N . GLU A 1 131 ? 2.154 32.219 14.984 1 97.62 131 GLU A N 1
ATOM 1033 C CA . GLU A 1 131 ? 0.92 33 14.953 1 97.62 131 GLU A CA 1
ATOM 1034 C C . GLU A 1 131 ? -0.17 32.344 15.797 1 97.62 131 GLU A C 1
ATOM 1036 O O . GLU A 1 131 ? -0.905 33 16.516 1 97.62 131 GLU A O 1
ATOM 1041 N N . PHE A 1 132 ? -0.288 31.016 15.656 1 97.12 132 PHE A N 1
ATOM 1042 C CA . PHE A 1 132 ? -1.321 30.266 16.359 1 97.12 132 PHE A CA 1
ATOM 1043 C C . PHE A 1 132 ? -0.861 29.906 17.766 1 97.12 132 PHE A C 1
ATOM 1045 O O . PHE A 1 132 ? -1.606 29.281 18.531 1 97.12 132 PHE A O 1
ATOM 1052 N N . LYS A 1 133 ? 0.434 30.203 18.156 1 96.94 133 LYS A N 1
ATOM 1053 C CA . LYS A 1 133 ? 1.038 29.875 19.438 1 96.94 133 LYS A CA 1
ATOM 1054 C C . LYS A 1 133 ? 1.071 28.375 19.672 1 96.94 133 LYS A C 1
ATOM 1056 O O . LYS A 1 133 ? 0.668 27.891 20.734 1 96.94 133 LYS A O 1
ATOM 1061 N N . ILE A 1 134 ? 1.386 27.688 18.594 1 96.31 134 ILE A N 1
ATOM 1062 C CA . ILE A 1 134 ? 1.546 26.234 18.625 1 96.31 134 ILE A CA 1
ATOM 1063 C C . ILE A 1 134 ? 2.998 25.875 18.953 1 96.31 134 ILE A C 1
ATOM 1065 O O . ILE A 1 134 ? 3.918 26.344 18.266 1 96.31 134 ILE A O 1
ATOM 1069 N N . TYR A 1 135 ? 3.232 25.062 19.938 1 95 135 TYR A N 1
ATOM 1070 C CA . TYR A 1 135 ? 4.586 24.672 20.328 1 95 135 TYR A CA 1
ATOM 1071 C C . TYR A 1 135 ? 4.855 23.219 20 1 95 135 TYR A C 1
ATOM 1073 O O . TYR A 1 135 ? 6.012 22.797 19.906 1 95 135 TYR A O 1
ATOM 1081 N N . GLU A 1 136 ? 3.816 22.484 19.953 1 97 136 GLU A N 1
ATOM 1082 C CA . GLU A 1 136 ? 3.889 21.078 19.578 1 97 136 GLU A CA 1
ATOM 1083 C C . GLU A 1 136 ? 2.711 20.688 18.688 1 97 136 GLU A C 1
ATOM 1085 O O . GLU A 1 136 ? 1.605 21.203 18.844 1 97 136 GLU A O 1
ATOM 1090 N N . VAL A 1 137 ? 2.959 19.828 17.781 1 98.62 137 VAL A N 1
ATOM 1091 C CA . VAL A 1 137 ? 1.928 19.328 16.875 1 98.62 137 VAL A CA 1
ATOM 1092 C C . VAL A 1 137 ? 1.83 17.797 16.984 1 98.62 137 VAL A C 1
ATOM 1094 O O . VAL A 1 137 ? 2.822 17.094 16.797 1 98.62 137 VAL A O 1
ATOM 1097 N N . GLU A 1 138 ? 0.657 17.344 17.344 1 98.81 138 GLU A N 1
ATOM 1098 C CA . GLU A 1 138 ? 0.468 15.898 17.438 1 98.81 138 GLU A CA 1
ATOM 1099 C C . GLU A 1 138 ? 0.324 15.273 16.047 1 98.81 138 GLU A C 1
ATOM 1101 O O . GLU A 1 138 ? 0.938 14.25 15.75 1 98.81 138 GLU A O 1
ATOM 1106 N N . ILE A 1 139 ? -0.493 15.898 15.227 1 98.88 139 ILE A N 1
ATOM 1107 C CA . ILE A 1 139 ? -0.785 15.414 13.883 1 98.88 139 ILE A CA 1
ATOM 1108 C C . ILE A 1 139 ? -0.568 16.531 12.875 1 98.88 139 ILE A C 1
ATOM 1110 O O . ILE A 1 139 ? -1.106 17.641 13.031 1 98.88 139 ILE A O 1
ATOM 1114 N N . LEU A 1 140 ? 0.208 16.281 11.844 1 98.81 140 LEU A N 1
ATOM 1115 C CA . LEU A 1 140 ? 0.399 17.203 10.734 1 98.81 140 LEU A CA 1
ATOM 1116 C C . LEU A 1 140 ? -0.064 16.578 9.422 1 98.81 140 LEU A C 1
ATOM 1118 O O . LEU A 1 140 ? 0.486 15.57 8.984 1 98.81 140 LEU A O 1
ATOM 1122 N N . LYS A 1 141 ? -1.108 17.047 8.867 1 98.5 141 LYS A N 1
ATOM 1123 C CA . LYS A 1 141 ? -1.521 16.734 7.508 1 98.5 141 LYS A CA 1
ATOM 1124 C C . LYS A 1 141 ? -1.062 17.812 6.527 1 98.5 141 LYS A C 1
ATOM 1126 O O . LYS A 1 141 ? -1.338 19 6.727 1 98.5 141 LYS A O 1
ATOM 1131 N N . ILE A 1 142 ? -0.31 17.422 5.52 1 97.75 142 ILE A N 1
ATOM 1132 C CA . ILE A 1 142 ? 0.237 18.422 4.609 1 97.75 142 ILE A CA 1
ATOM 1133 C C . ILE A 1 142 ? 0.024 17.984 3.164 1 97.75 142 ILE A C 1
ATOM 1135 O O . ILE A 1 142 ? 0.54 16.938 2.744 1 97.75 142 ILE A O 1
ATOM 1139 N N . ASP A 1 143 ? -0.71 18.625 2.441 1 95.88 143 ASP A N 1
ATOM 1140 C CA . ASP A 1 143 ? -1.015 18.469 1.023 1 95.88 143 ASP A CA 1
ATOM 1141 C C . ASP A 1 143 ? -1.121 19.828 0.328 1 95.88 143 ASP A C 1
ATOM 1143 O O . ASP A 1 143 ? -2.225 20.312 0.089 1 95.88 143 ASP A O 1
ATOM 1147 N N . ILE A 1 144 ? 0.048 20.469 -0.059 1 94.31 144 ILE A N 1
ATOM 1148 C CA . ILE A 1 144 ? 0.056 21.859 -0.487 1 94.31 144 ILE A CA 1
ATOM 1149 C C . ILE A 1 144 ? 0.747 21.984 -1.844 1 94.31 144 ILE A C 1
ATOM 1151 O O . ILE A 1 144 ? 1.48 22.938 -2.092 1 94.31 144 ILE A O 1
ATOM 1155 N N . GLU A 1 145 ? 0.663 21.109 -2.811 1 89.25 145 GLU A N 1
ATOM 1156 C CA . GLU A 1 145 ? 0.993 21.109 -4.234 1 89.25 145 GLU A CA 1
ATOM 1157 C C . GLU A 1 145 ? 2.432 21.562 -4.465 1 89.25 145 GLU A C 1
ATOM 1159 O O . GLU A 1 145 ? 2.682 22.484 -5.254 1 89.25 145 GLU A O 1
ATOM 1164 N N . GLY A 1 146 ? 3.391 21.094 -3.686 1 88.06 146 GLY A N 1
ATOM 1165 C CA . GLY A 1 146 ? 4.797 21.297 -3.998 1 88.06 146 GLY A CA 1
ATOM 1166 C C . GLY A 1 146 ? 5.562 22 -2.895 1 88.06 146 GLY A C 1
ATOM 1167 O O . GLY A 1 146 ? 6.762 21.766 -2.719 1 88.06 146 GLY A O 1
ATOM 1168 N N . ALA A 1 147 ? 4.934 22.781 -2.096 1 90.06 147 ALA A N 1
ATOM 1169 C CA . ALA A 1 147 ? 5.602 23.562 -1.051 1 90.06 147 ALA A CA 1
ATOM 1170 C C . ALA A 1 147 ? 6.129 22.641 0.053 1 90.06 147 ALA A C 1
ATOM 1172 O O . ALA A 1 147 ? 6.973 23.047 0.855 1 90.06 147 ALA A O 1
ATOM 1173 N N . GLU A 1 148 ? 5.582 21.438 0.158 1 90.31 148 GLU A N 1
ATOM 1174 C CA . GLU A 1 148 ? 6.051 20.484 1.167 1 90.31 148 GLU A CA 1
ATOM 1175 C C . GLU A 1 148 ? 7.551 20.25 1.038 1 90.31 148 GLU A C 1
ATOM 1177 O O . GLU A 1 148 ? 8.242 20.047 2.041 1 90.31 148 GLU A O 1
ATOM 1182 N N . LYS A 1 149 ? 8.188 20.406 -0.097 1 91.88 149 LYS A N 1
ATOM 1183 C CA . LYS A 1 149 ? 9.586 20.094 -0.37 1 91.88 149 LYS A CA 1
ATOM 1184 C C . LYS A 1 149 ? 10.523 21.125 0.254 1 91.88 149 LYS A C 1
ATOM 1186 O O . LYS A 1 149 ? 11.68 20.828 0.555 1 91.88 149 LYS A O 1
ATOM 1191 N N . THR A 1 150 ? 9.914 22.266 0.464 1 92.06 150 THR A N 1
ATOM 1192 C CA . THR A 1 150 ? 10.789 23.328 0.955 1 92.06 150 THR A CA 1
ATOM 1193 C C . THR A 1 150 ? 10.422 23.719 2.383 1 92.06 150 THR A C 1
ATOM 1195 O O . THR A 1 150 ? 11.266 24.188 3.143 1 92.06 150 THR A O 1
ATOM 1198 N N . CYS A 1 151 ? 9.258 23.438 2.789 1 95.31 151 CYS A N 1
ATOM 1199 C CA . CYS A 1 151 ? 8.781 24.031 4.035 1 95.31 151 CYS A CA 1
ATOM 1200 C C . CYS A 1 151 ? 8.734 23 5.148 1 95.31 151 CYS A C 1
ATOM 1202 O O . CYS A 1 151 ? 8.773 23.344 6.328 1 95.31 151 CYS A O 1
ATOM 1204 N N . LEU A 1 152 ? 8.695 21.766 4.812 1 97.94 152 LEU A N 1
ATOM 1205 C CA . LEU A 1 152 ? 8.453 20.734 5.812 1 97.94 152 LEU A CA 1
ATOM 1206 C C . LEU A 1 152 ? 9.688 20.516 6.684 1 97.94 152 LEU A C 1
ATOM 1208 O O . LEU A 1 152 ? 9.586 20.5 7.914 1 97.94 152 LEU A O 1
ATOM 1212 N N . ILE A 1 153 ? 10.859 20.375 6.078 1 98.25 153 ILE A N 1
ATOM 1213 C CA . ILE A 1 153 ? 12.07 19.969 6.781 1 98.25 153 ILE A CA 1
ATOM 1214 C C . ILE A 1 153 ? 12.484 21.047 7.777 1 98.25 153 ILE A C 1
ATOM 1216 O O . ILE A 1 153 ? 12.734 20.766 8.953 1 98.25 153 ILE A O 1
ATOM 1220 N N . PRO A 1 154 ? 12.5 22.359 7.348 1 97.75 154 PRO A N 1
ATOM 1221 C CA . PRO A 1 154 ? 12.828 23.391 8.336 1 97.75 154 PRO A CA 1
ATOM 1222 C C . PRO A 1 154 ? 11.867 23.375 9.531 1 97.75 154 PRO A C 1
ATOM 1224 O O . PRO A 1 154 ? 12.281 23.625 10.664 1 97.75 154 PRO A O 1
ATOM 1227 N N . PHE A 1 155 ? 10.641 23.078 9.273 1 98.12 155 PHE A N 1
ATOM 1228 C CA . PHE A 1 155 ? 9.648 23.031 10.344 1 98.12 155 PHE A CA 1
ATOM 1229 C C . PHE A 1 155 ? 9.938 21.875 11.289 1 98.12 155 PHE A C 1
ATOM 1231 O O . PHE A 1 155 ? 9.938 22.062 12.516 1 98.12 155 PHE A O 1
ATOM 1238 N N . LEU A 1 156 ? 10.258 20.672 10.75 1 98.31 156 LEU A N 1
ATOM 1239 C CA . LEU A 1 156 ? 10.445 19.469 11.539 1 98.31 156 LEU A CA 1
ATOM 1240 C C . LEU A 1 156 ? 11.719 19.562 12.383 1 98.31 156 LEU A C 1
ATOM 1242 O O . LEU A 1 156 ? 11.859 18.844 13.375 1 98.31 156 LEU A O 1
ATOM 1246 N N . LYS A 1 157 ? 12.602 20.438 12.023 1 97.62 157 LYS A N 1
ATOM 1247 C CA . LYS A 1 157 ? 13.828 20.625 12.797 1 97.62 157 LYS A CA 1
ATOM 1248 C C . LYS A 1 157 ? 13.555 21.406 14.086 1 97.62 157 LYS A C 1
ATOM 1250 O O . LYS A 1 157 ? 14.344 21.328 15.031 1 97.62 157 LYS A O 1
ATOM 1255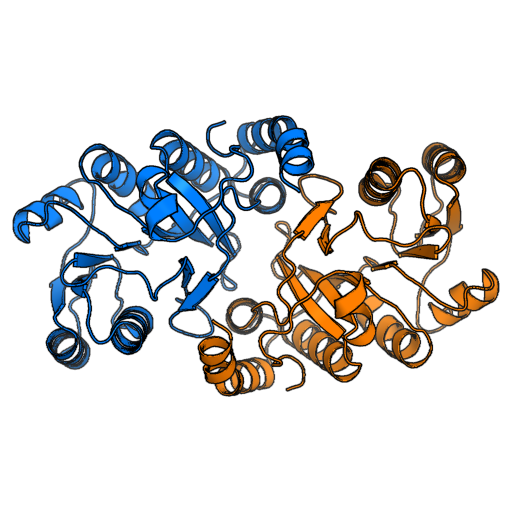 N N . LYS A 1 158 ? 12.406 22.047 14.117 1 96.62 158 LYS A N 1
ATOM 1256 C CA . LYS A 1 158 ? 12.156 22.953 15.234 1 96.62 158 LYS A CA 1
ATOM 1257 C C . LYS A 1 158 ? 10.961 22.484 16.062 1 96.62 158 LYS A C 1
ATOM 1259 O O . LYS A 1 158 ? 10.852 22.812 17.25 1 96.62 158 LYS A O 1
ATOM 1264 N N . TYR A 1 159 ? 10.07 21.797 15.422 1 96.69 159 TYR A N 1
ATOM 1265 C CA . TYR A 1 159 ? 8.828 21.406 16.078 1 96.69 159 TYR A CA 1
ATOM 1266 C C . TYR A 1 159 ? 8.719 19.875 16.141 1 96.69 159 TYR A C 1
ATOM 1268 O O . TYR A 1 159 ? 9.125 19.172 15.219 1 96.69 159 TYR A O 1
ATOM 1276 N N . GLN A 1 160 ? 8.242 19.484 17.219 1 94.06 160 GLN A N 1
ATOM 1277 C CA . GLN A 1 160 ? 7.977 18.047 17.359 1 94.06 160 GLN A CA 1
ATOM 1278 C C . GLN A 1 160 ? 6.609 17.688 16.797 1 94.06 160 GLN A C 1
ATOM 1280 O O . GLN A 1 160 ? 5.609 18.344 17.109 1 94.06 160 GLN A O 1
ATOM 1285 N N . VAL A 1 161 ? 6.555 16.797 15.977 1 98.56 161 VAL A N 1
ATOM 1286 C CA . VAL A 1 161 ? 5.344 16.266 15.367 1 98.56 161 VAL A CA 1
ATOM 1287 C C . VAL A 1 161 ? 5.301 14.75 15.547 1 98.56 161 VAL A C 1
ATOM 1289 O O . VAL A 1 161 ? 6.305 14.062 15.336 1 98.56 161 VAL A O 1
ATOM 1292 N N . CYS A 1 162 ? 4.203 14.219 15.977 1 98.75 162 CYS A N 1
ATOM 1293 C CA . CYS A 1 162 ? 4.156 12.781 16.219 1 98.75 162 CYS A CA 1
ATOM 1294 C C . CYS A 1 162 ? 3.885 12.023 14.93 1 98.75 162 CYS A C 1
ATOM 1296 O O . CYS A 1 162 ? 4.645 11.125 14.562 1 98.75 162 CYS A O 1
ATOM 1298 N N . GLN A 1 163 ? 2.787 12.336 14.242 1 98.88 163 GLN A N 1
ATOM 1299 C CA . GLN A 1 163 ? 2.482 11.695 12.969 1 98.88 163 GLN A CA 1
ATOM 1300 C C . GLN A 1 163 ? 2.338 12.727 11.852 1 98.88 163 GLN A C 1
ATOM 1302 O O . GLN A 1 163 ? 1.779 13.805 12.07 1 98.88 163 GLN A O 1
ATOM 1307 N N . ILE A 1 164 ? 2.854 12.391 10.656 1 98.88 164 ILE A N 1
ATOM 1308 C CA . ILE A 1 164 ? 2.793 13.242 9.469 1 98.88 164 ILE A CA 1
ATOM 1309 C C . ILE A 1 164 ? 2.088 12.492 8.336 1 98.88 164 ILE A C 1
ATOM 1311 O O . ILE A 1 164 ? 2.465 11.367 8 1 98.88 164 ILE A O 1
ATOM 1315 N N . TYR A 1 165 ? 1.027 13.047 7.797 1 98.69 165 TYR A N 1
ATOM 1316 C CA . TYR A 1 165 ? 0.356 12.594 6.582 1 98.69 165 TYR A CA 1
ATOM 1317 C C . TYR A 1 165 ? 0.626 13.547 5.426 1 98.69 165 TYR A C 1
ATOM 1319 O O . TYR A 1 165 ? 0.035 14.625 5.348 1 98.69 165 TYR A O 1
ATOM 1327 N N . LEU A 1 166 ? 1.46 13.102 4.488 1 98.25 166 LEU A N 1
ATOM 1328 C CA . LEU A 1 166 ? 2.08 13.984 3.506 1 98.25 166 LEU A CA 1
ATOM 1329 C C . LEU A 1 166 ? 1.768 13.523 2.086 1 98.25 166 LEU A C 1
ATOM 1331 O O . LEU A 1 166 ? 1.96 12.352 1.754 1 98.25 166 LEU A O 1
ATOM 1335 N N . GLU A 1 167 ? 1.25 14.367 1.3 1 97.5 167 GLU A N 1
ATOM 1336 C CA . GLU A 1 167 ? 1.256 14.102 -0.135 1 97.5 167 GLU A CA 1
ATOM 1337 C C . GLU A 1 167 ? 2.426 14.797 -0.823 1 97.5 167 GLU A C 1
ATOM 1339 O O . GLU A 1 167 ? 2.572 16.016 -0.726 1 97.5 167 GLU A O 1
ATOM 1344 N N . VAL A 1 168 ? 3.223 14.07 -1.506 1 97.44 168 VAL A N 1
ATOM 1345 C CA . VAL A 1 168 ? 4.363 14.609 -2.232 1 97.44 168 VAL A CA 1
ATOM 1346 C C . VAL A 1 168 ? 4.062 14.633 -3.729 1 97.44 168 VAL A C 1
ATOM 1348 O O . VAL A 1 168 ? 3.555 13.656 -4.281 1 97.44 168 VAL A O 1
ATOM 1351 N N . HIS A 1 169 ? 4.355 15.758 -4.332 1 95.44 169 HIS A N 1
ATOM 1352 C CA . HIS A 1 169 ? 4.234 15.945 -5.773 1 95.44 169 HIS A CA 1
ATOM 1353 C C . HIS A 1 169 ? 5.605 16.109 -6.426 1 95.44 169 HIS A C 1
ATOM 1355 O O . HIS A 1 169 ? 6.477 16.797 -5.887 1 95.44 169 HIS A O 1
ATOM 1361 N N . GLY A 1 170 ? 5.797 15.508 -7.523 1 96.75 170 GLY A N 1
ATOM 1362 C CA . GLY A 1 170 ? 7.051 15.68 -8.242 1 96.75 170 GLY A CA 1
ATOM 1363 C C . GLY A 1 170 ? 7.617 14.383 -8.773 1 96.75 170 GLY A C 1
ATOM 1364 O O . GLY A 1 170 ? 6.949 13.344 -8.742 1 96.75 170 GLY A O 1
ATOM 1365 N N . GLY A 1 171 ? 8.867 14.453 -9.328 1 97.69 171 GLY A N 1
ATOM 1366 C CA . GLY A 1 171 ? 9.523 13.273 -9.867 1 97.69 171 GLY A CA 1
ATOM 1367 C C . GLY A 1 171 ? 10.102 12.367 -8.797 1 97.69 171 GLY A C 1
ATOM 1368 O O . GLY A 1 171 ? 10.094 12.711 -7.613 1 97.69 171 GLY A O 1
ATOM 1369 N N . ALA A 1 172 ? 10.547 11.234 -9.203 1 98.44 172 ALA A N 1
ATOM 1370 C CA . ALA A 1 172 ? 11.055 10.211 -8.297 1 98.44 172 ALA A CA 1
ATOM 1371 C C . ALA A 1 172 ? 12.211 10.734 -7.457 1 98.44 172 ALA A C 1
ATOM 1373 O O . ALA A 1 172 ? 12.266 10.492 -6.25 1 98.44 172 ALA A O 1
ATOM 1374 N N . PRO A 1 173 ? 13.164 11.508 -8.062 1 98.31 173 PRO A N 1
ATOM 1375 C CA . PRO A 1 173 ? 14.273 12 -7.242 1 98.31 173 PRO A CA 1
ATOM 1376 C C . PRO A 1 173 ? 13.82 12.945 -6.133 1 98.31 173 PRO A C 1
ATOM 1378 O O . PRO A 1 173 ? 14.398 12.961 -5.047 1 98.31 173 PRO A O 1
ATOM 1381 N N . GLU A 1 174 ? 12.805 13.781 -6.422 1 97.88 174 GLU A N 1
ATOM 1382 C CA . GLU A 1 174 ? 12.297 14.711 -5.422 1 97.88 174 GLU A CA 1
ATOM 1383 C C . GLU A 1 174 ? 11.656 13.969 -4.254 1 97.88 174 GLU A C 1
ATOM 1385 O O . GLU A 1 174 ? 11.82 14.359 -3.098 1 97.88 174 GLU A O 1
ATOM 1390 N N . HIS A 1 175 ? 10.898 12.914 -4.602 1 98.5 175 HIS A N 1
ATOM 1391 C CA . HIS A 1 175 ? 10.352 12.07 -3.541 1 98.5 175 HIS A CA 1
ATOM 1392 C C . HIS A 1 175 ? 11.461 11.477 -2.68 1 98.5 175 HIS A C 1
ATOM 1394 O O . HIS A 1 175 ? 11.445 11.625 -1.455 1 98.5 175 HIS A O 1
ATOM 1400 N N . ALA A 1 176 ? 12.391 10.812 -3.359 1 98.56 176 ALA A N 1
ATOM 1401 C CA . ALA A 1 176 ? 13.469 10.117 -2.656 1 98.56 176 ALA A CA 1
ATOM 1402 C C . ALA A 1 176 ? 14.219 11.062 -1.725 1 98.56 176 ALA A C 1
ATOM 1404 O O . ALA A 1 176 ? 14.5 10.719 -0.575 1 98.56 176 ALA A O 1
ATOM 1405 N N . LYS A 1 177 ? 14.531 12.242 -2.195 1 98.25 177 LYS A N 1
ATOM 1406 C CA . LYS A 1 177 ? 15.258 13.234 -1.399 1 98.25 177 LYS A CA 1
ATOM 1407 C C . LYS A 1 177 ? 14.469 13.617 -0.152 1 98.25 177 LYS A C 1
ATOM 1409 O O . LYS A 1 177 ? 15.016 13.641 0.953 1 98.25 177 LYS A O 1
ATOM 1414 N N . LEU A 1 178 ? 13.25 13.938 -0.319 1 98.44 178 LEU A N 1
ATOM 1415 C CA . LEU A 1 178 ? 12.43 14.375 0.806 1 98.44 178 LEU A CA 1
ATOM 1416 C C . LEU A 1 178 ? 12.266 13.258 1.826 1 98.44 178 LEU A C 1
ATOM 1418 O O . LEU A 1 178 ? 12.352 13.492 3.033 1 98.44 178 LEU A O 1
ATOM 1422 N N . LEU A 1 179 ? 11.992 12.031 1.332 1 98.75 179 LEU A N 1
ATOM 1423 C CA . LEU A 1 179 ? 11.852 10.883 2.221 1 98.75 179 LEU A CA 1
ATOM 1424 C C . LEU A 1 179 ? 13.109 10.68 3.055 1 98.75 179 LEU A C 1
ATOM 1426 O O . LEU A 1 179 ? 13.031 10.398 4.25 1 98.75 179 LEU A O 1
ATOM 1430 N N . ARG A 1 180 ? 14.234 10.797 2.42 1 98.75 180 ARG A N 1
ATOM 1431 C CA . ARG A 1 180 ? 15.516 10.656 3.105 1 98.75 180 ARG A CA 1
ATOM 1432 C C . ARG A 1 180 ? 15.672 11.703 4.203 1 98.75 180 ARG A C 1
ATOM 1434 O O . ARG A 1 180 ? 16.078 11.383 5.32 1 98.75 180 ARG A O 1
ATOM 1441 N N . GLU A 1 181 ? 15.352 12.922 3.893 1 98.75 181 GLU A N 1
ATOM 1442 C CA . GLU A 1 181 ? 15.477 14.016 4.855 1 98.75 181 GLU A CA 1
ATOM 1443 C C . GLU A 1 181 ? 14.539 13.805 6.043 1 98.75 181 GLU A C 1
ATOM 1445 O O . GLU A 1 181 ? 14.93 14.031 7.191 1 98.75 181 GLU A O 1
ATOM 1450 N N . ILE A 1 182 ? 13.344 13.375 5.785 1 98.69 182 ILE A N 1
ATOM 1451 C CA . ILE A 1 182 ? 12.367 13.102 6.84 1 98.69 182 ILE A CA 1
ATOM 1452 C C . ILE A 1 182 ? 12.883 11.977 7.734 1 98.69 182 ILE A C 1
ATOM 1454 O O . ILE A 1 182 ? 12.797 12.055 8.961 1 98.69 182 ILE A O 1
ATOM 1458 N N . ALA A 1 183 ? 13.43 10.977 7.094 1 98.81 183 ALA A N 1
ATOM 1459 C CA . ALA A 1 183 ? 13.953 9.82 7.82 1 98.81 183 ALA A CA 1
ATOM 1460 C C . ALA A 1 183 ? 15.109 10.219 8.734 1 98.81 183 ALA A C 1
ATOM 1462 O O . ALA A 1 183 ? 15.242 9.695 9.836 1 98.81 183 ALA A O 1
ATOM 1463 N N . HIS A 1 184 ? 15.914 11.109 8.312 1 98.56 184 HIS A N 1
ATOM 1464 C CA . HIS A 1 184 ? 17.062 11.555 9.109 1 98.56 184 HIS A CA 1
ATOM 1465 C C . HIS A 1 184 ? 16.609 12.32 10.352 1 98.56 184 HIS A C 1
ATOM 1467 O O . HIS A 1 184 ? 17.375 12.484 11.297 1 98.56 184 HIS A O 1
ATOM 1473 N N . LEU A 1 185 ? 15.406 12.797 10.289 1 98.62 185 LEU A N 1
ATOM 1474 C CA . LEU A 1 185 ? 14.844 13.484 11.445 1 98.62 185 LEU A CA 1
ATOM 1475 C C . LEU A 1 185 ? 14.062 12.516 12.328 1 98.62 185 LEU A C 1
ATOM 1477 O O . LEU A 1 185 ? 13.258 12.938 13.164 1 98.62 185 LEU A O 1
ATOM 1481 N N . LYS A 1 186 ? 14.188 11.25 12.078 1 98.56 186 LYS A N 1
ATOM 1482 C CA . LYS A 1 186 ? 13.719 10.164 12.945 1 98.56 186 LYS A CA 1
ATOM 1483 C C . LYS A 1 186 ? 12.234 9.906 12.742 1 98.56 186 LYS A C 1
ATOM 1485 O O . LYS A 1 186 ? 11.555 9.406 13.641 1 98.56 186 LYS A O 1
ATOM 1490 N N . TYR A 1 187 ? 11.758 10.344 11.625 1 98.88 187 TYR A N 1
ATOM 1491 C CA . TYR A 1 187 ? 10.414 9.945 11.219 1 98.88 187 TYR A CA 1
ATOM 1492 C C . TYR A 1 187 ? 10.453 8.672 10.383 1 98.88 187 TYR A C 1
ATOM 1494 O O . TYR A 1 187 ? 11.305 8.523 9.5 1 98.88 187 TYR A O 1
ATOM 1502 N N . ARG A 1 188 ? 9.523 7.746 10.703 1 98.88 188 ARG A N 1
ATOM 1503 C CA . ARG A 1 188 ? 9.523 6.422 10.086 1 98.88 188 ARG A CA 1
ATOM 1504 C C . ARG A 1 188 ? 8.234 6.184 9.305 1 98.88 188 ARG A C 1
ATOM 1506 O O . ARG A 1 188 ? 7.141 6.441 9.805 1 98.88 188 ARG A O 1
ATOM 1513 N N . LEU A 1 189 ? 8.445 5.727 8.109 1 98.94 189 LEU A N 1
ATOM 1514 C CA . LEU A 1 189 ? 7.328 5.445 7.211 1 98.94 189 LEU A CA 1
ATOM 1515 C C . LEU A 1 189 ? 6.52 4.25 7.703 1 98.94 189 LEU A C 1
ATOM 1517 O O . LEU A 1 189 ? 7.082 3.195 8 1 98.94 189 LEU A O 1
ATOM 1521 N N . PHE A 1 190 ? 5.145 4.395 7.789 1 98.75 190 PHE A N 1
ATOM 1522 C CA . PHE A 1 190 ? 4.375 3.211 8.156 1 98.75 190 PHE A CA 1
ATOM 1523 C C . PHE A 1 190 ? 3.312 2.914 7.102 1 98.75 190 PHE A C 1
ATOM 1525 O O . PHE A 1 190 ? 2.715 1.835 7.105 1 98.75 190 PHE A O 1
ATOM 1532 N N . ALA A 1 191 ? 3.141 3.818 6.109 1 98.5 191 ALA A N 1
ATOM 1533 C CA . ALA A 1 191 ? 2.221 3.566 5.004 1 98.5 191 ALA A CA 1
ATOM 1534 C C . ALA A 1 191 ? 2.504 4.504 3.832 1 98.5 191 ALA A C 1
ATOM 1536 O O . ALA A 1 191 ? 3.033 5.602 4.02 1 98.5 191 ALA A O 1
ATOM 1537 N N . TYR A 1 192 ? 2.174 4.102 2.66 1 98.12 192 TYR A N 1
ATOM 1538 C CA . TYR A 1 192 ? 2.207 4.93 1.461 1 98.12 192 TYR A CA 1
ATOM 1539 C C . TYR A 1 192 ? 1.142 4.492 0.464 1 98.12 192 TYR A C 1
ATOM 1541 O O . TYR A 1 192 ? 0.686 3.348 0.496 1 98.12 192 TYR A O 1
ATOM 1549 N N . GLU A 1 193 ? 0.731 5.402 -0.307 1 97.38 193 GLU A N 1
ATOM 1550 C CA . GLU A 1 193 ? -0.34 5.188 -1.275 1 97.38 193 GLU A CA 1
ATOM 1551 C C . GLU A 1 193 ? -0.153 6.062 -2.51 1 97.38 193 GLU A C 1
ATOM 1553 O O . GLU A 1 193 ? -0.306 7.285 -2.439 1 97.38 193 GLU A O 1
ATOM 1558 N N . VAL A 1 194 ? 0.172 5.398 -3.664 1 97.62 194 VAL A N 1
ATOM 1559 C CA . VAL A 1 194 ? 0.295 6.152 -4.906 1 97.62 194 VAL A CA 1
ATOM 1560 C C . VAL A 1 194 ? -1.056 6.762 -5.277 1 97.62 194 VAL A C 1
ATOM 1562 O O . VAL A 1 194 ? -2.084 6.082 -5.219 1 97.62 194 VAL A O 1
ATOM 1565 N N . ASN A 1 195 ? -1.053 8.078 -5.625 1 96.62 195 ASN A N 1
ATOM 1566 C CA . ASN A 1 195 ? -2.283 8.75 -6.031 1 96.62 195 ASN A CA 1
ATOM 1567 C C . ASN A 1 195 ? -2.771 8.25 -7.391 1 96.62 195 ASN A C 1
ATOM 1569 O O . ASN A 1 195 ? -2.014 8.242 -8.359 1 96.62 195 ASN A O 1
ATOM 1573 N N . GLY A 1 196 ? -3.984 7.871 -7.492 1 96.38 196 GLY A N 1
ATOM 1574 C CA . GLY A 1 196 ? -4.543 7.254 -8.68 1 96.38 196 GLY A CA 1
ATOM 1575 C C . GLY A 1 196 ? -4.691 8.219 -9.844 1 96.38 196 GLY A C 1
ATOM 1576 O O . GLY A 1 196 ? -4.938 7.809 -10.977 1 96.38 196 GLY A O 1
ATOM 1577 N N . TYR A 1 197 ? -4.445 9.508 -9.594 1 95.81 197 TYR A N 1
ATOM 1578 C CA . TYR A 1 197 ? -4.539 10.508 -10.656 1 95.81 197 TYR A CA 1
ATOM 1579 C C . TYR A 1 197 ? -3.203 10.664 -11.375 1 95.81 197 TYR A C 1
ATOM 1581 O O . TYR A 1 197 ? -3.162 11.055 -12.539 1 95.81 197 TYR A O 1
ATOM 1589 N N . SER A 1 198 ? -2.15 10.391 -10.633 1 95.56 198 SER A N 1
ATOM 1590 C CA . SER A 1 198 ? -0.835 10.633 -11.219 1 95.56 198 SER A CA 1
ATOM 1591 C C . SER A 1 198 ? 0.242 9.82 -10.508 1 95.56 198 SER A C 1
ATOM 1593 O O . SER A 1 198 ? 0.283 9.773 -9.273 1 95.56 198 SER A O 1
ATOM 1595 N N . MET A 1 199 ? 1.189 9.297 -11.312 1 96.62 199 MET A N 1
ATOM 1596 C CA . MET A 1 199 ? 2.336 8.562 -10.781 1 96.62 199 MET A CA 1
ATOM 1597 C C . MET A 1 199 ? 3.264 9.492 -10.008 1 96.62 199 MET A C 1
ATOM 1599 O O . MET A 1 199 ? 4.059 9.031 -9.18 1 96.62 199 MET A O 1
ATOM 1603 N N . ASN A 1 200 ? 3.072 10.781 -10.25 1 96.94 200 ASN A N 1
ATOM 1604 C CA . ASN A 1 200 ? 3.973 11.773 -9.664 1 96.94 200 ASN A CA 1
ATOM 1605 C C . ASN A 1 200 ? 3.461 12.258 -8.305 1 96.94 200 ASN A C 1
ATOM 1607 O O . ASN A 1 200 ? 4.012 13.203 -7.734 1 96.94 200 ASN A O 1
ATOM 1611 N N . ALA A 1 201 ? 2.445 11.656 -7.82 1 96.94 201 ALA A N 1
ATOM 1612 C CA . ALA A 1 201 ? 1.875 12.023 -6.523 1 96.94 201 ALA A CA 1
ATOM 1613 C C . ALA A 1 201 ? 1.684 10.789 -5.645 1 96.94 201 ALA A C 1
ATOM 1615 O O . ALA A 1 201 ? 1.242 9.742 -6.117 1 96.94 201 ALA A O 1
ATOM 1616 N N . CYS A 1 202 ? 2.066 10.898 -4.402 1 97.56 202 CYS A N 1
ATOM 1617 C CA . CYS A 1 202 ? 1.952 9.789 -3.467 1 97.56 202 CYS A CA 1
ATOM 1618 C C . CYS A 1 202 ? 1.714 10.297 -2.047 1 97.56 202 CYS A C 1
ATOM 1620 O O . CYS A 1 202 ? 2.295 11.297 -1.637 1 97.56 202 CYS A O 1
ATOM 1622 N N . GLU A 1 203 ? 0.815 9.633 -1.329 1 97.62 203 GLU A N 1
ATOM 1623 C CA . GLU A 1 203 ? 0.588 9.859 0.095 1 97.62 203 GLU A CA 1
ATOM 1624 C C . GLU A 1 203 ? 1.551 9.031 0.945 1 97.62 203 GLU A C 1
ATOM 1626 O O . GLU A 1 203 ? 1.655 7.816 0.771 1 97.62 203 GLU A O 1
ATOM 1631 N N . TYR A 1 204 ? 2.277 9.688 1.819 1 98.56 204 TYR A N 1
ATOM 1632 C CA . TYR A 1 204 ? 3.158 9.031 2.777 1 98.56 204 TYR A CA 1
ATOM 1633 C C . TYR A 1 204 ? 2.713 9.305 4.207 1 98.56 204 TYR A C 1
ATOM 1635 O O . TYR A 1 204 ? 2.322 10.43 4.539 1 98.56 204 TYR A O 1
ATOM 1643 N N . SER A 1 205 ? 2.736 8.312 5.02 1 98.88 205 SER A N 1
ATOM 1644 C CA . SER A 1 205 ? 2.424 8.445 6.438 1 98.88 205 SER A CA 1
ATOM 1645 C C . SER A 1 205 ? 3.629 8.094 7.305 1 98.88 205 SER A C 1
ATOM 1647 O O . SER A 1 205 ? 4.199 7.012 7.18 1 98.88 205 SER A O 1
ATOM 1649 N N . PHE A 1 206 ? 3.98 9 8.188 1 98.94 206 PHE A N 1
ATOM 1650 C CA . PHE A 1 206 ? 5.152 8.844 9.039 1 98.94 206 PHE A CA 1
ATOM 1651 C C . PHE A 1 206 ? 4.77 8.945 10.508 1 98.94 206 PHE A C 1
ATOM 1653 O O . PHE A 1 206 ? 3.768 9.578 10.852 1 98.94 206 PHE A O 1
ATOM 1660 N N . ILE A 1 207 ? 5.578 8.352 11.328 1 98.94 207 ILE A N 1
ATOM 1661 C CA . ILE A 1 207 ? 5.484 8.477 12.781 1 98.94 207 ILE A CA 1
ATOM 1662 C C . ILE A 1 207 ? 6.875 8.703 13.367 1 98.94 207 ILE A C 1
ATOM 1664 O O . ILE A 1 207 ? 7.848 8.078 12.945 1 98.94 207 ILE A O 1
ATOM 1668 N N . HIS A 1 208 ? 6.988 9.664 14.25 1 98.88 208 HIS A N 1
ATOM 1669 C CA . HIS A 1 208 ? 8.266 9.914 14.906 1 98.88 208 HIS A CA 1
ATOM 1670 C C . HIS A 1 208 ? 8.625 8.781 15.859 1 98.88 208 HIS A C 1
ATOM 1672 O O . HIS A 1 208 ? 7.754 8.242 16.547 1 98.88 208 HIS A O 1
ATOM 1678 N N . GLU A 1 209 ? 9.828 8.445 16.031 1 98.38 209 GLU A N 1
ATOM 1679 C CA . GLU A 1 209 ? 10.281 7.332 16.859 1 98.38 209 GLU A CA 1
ATOM 1680 C C . GLU A 1 209 ? 9.875 7.523 18.312 1 98.38 209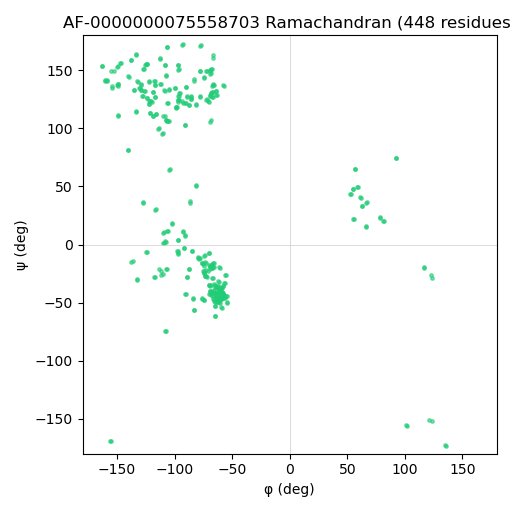 GLU A C 1
ATOM 1682 O O . GLU A 1 209 ? 9.594 6.551 19.016 1 98.38 209 GLU A O 1
ATOM 1687 N N . SER A 1 210 ? 9.828 8.75 18.703 1 98.44 210 SER A N 1
ATOM 1688 C CA . SER A 1 210 ? 9.516 9.023 20.109 1 98.44 210 SER A CA 1
ATOM 1689 C C . SER A 1 210 ? 8.039 8.773 20.406 1 98.44 210 SER A C 1
ATOM 1691 O O . SER A 1 210 ? 7.629 8.719 21.562 1 98.44 210 SER A O 1
ATOM 1693 N N . CYS A 1 211 ? 7.211 8.547 19.391 1 98.69 211 CYS A N 1
ATOM 1694 C CA . CYS A 1 211 ? 5.773 8.383 19.578 1 98.69 211 CYS A CA 1
ATOM 1695 C C . CYS A 1 211 ? 5.363 6.93 19.359 1 98.69 211 CYS A C 1
ATOM 1697 O O . CYS A 1 211 ? 4.176 6.598 19.438 1 98.69 211 CYS A O 1
ATOM 1699 N N . LEU A 1 212 ? 6.266 6.023 19.109 1 98.62 212 LEU A N 1
ATOM 1700 C CA . LEU A 1 212 ? 5.965 4.637 18.781 1 98.62 212 LEU A CA 1
ATOM 1701 C C . LEU A 1 212 ? 5.234 3.951 19.922 1 98.62 212 LEU A C 1
ATOM 1703 O O . LEU A 1 212 ? 4.23 3.266 19.703 1 98.62 212 LEU A O 1
ATOM 1707 N N . GLU A 1 213 ? 5.766 4.172 21.109 1 98.38 213 GLU A N 1
ATOM 1708 C CA . GLU A 1 213 ? 5.121 3.555 22.266 1 98.38 213 GLU A CA 1
ATOM 1709 C C . GLU A 1 213 ? 3.689 4.062 22.438 1 98.38 213 GLU A C 1
ATOM 1711 O O . GLU A 1 213 ? 2.77 3.275 22.672 1 98.38 213 GLU A O 1
ATOM 1716 N N . LYS A 1 214 ? 3.492 5.32 22.281 1 98.12 214 LYS A N 1
ATOM 1717 C CA . LYS A 1 214 ? 2.195 5.973 22.453 1 98.12 214 LYS A CA 1
ATOM 1718 C C . LYS A 1 214 ? 1.163 5.387 21.484 1 98.12 214 LYS A C 1
ATOM 1720 O O . LYS A 1 214 ? 0.01 5.168 21.859 1 98.12 214 LYS A O 1
ATOM 1725 N N . TYR A 1 215 ? 1.577 5.062 20.297 1 98.38 215 TYR A N 1
ATOM 1726 C CA . TYR A 1 215 ? 0.63 4.668 19.266 1 98.38 215 TYR A CA 1
ATOM 1727 C C . TYR A 1 215 ? 0.741 3.178 18.953 1 98.38 215 TYR A C 1
ATOM 1729 O O . TYR A 1 215 ? 0.071 2.668 18.062 1 98.38 215 TYR A O 1
ATOM 1737 N N . GLY A 1 216 ? 1.59 2.525 19.625 1 97.88 216 GLY A N 1
ATOM 1738 C CA . GLY A 1 216 ? 1.726 1.084 19.5 1 97.88 216 GLY A CA 1
ATOM 1739 C C . GLY A 1 216 ? 2.5 0.664 18.266 1 97.88 216 GLY A C 1
ATOM 1740 O O . GLY A 1 216 ? 2.287 -0.427 17.734 1 97.88 216 GLY A O 1
ATOM 1741 N N . GLY A 1 217 ? 3.322 1.544 17.75 1 97.44 217 GLY A N 1
ATOM 1742 C CA . GLY A 1 217 ? 4.156 1.217 16.609 1 97.44 217 GLY A CA 1
ATOM 1743 C C . GLY A 1 217 ? 5.332 0.327 16.953 1 97.44 217 GLY A C 1
ATOM 1744 O O . GLY A 1 217 ? 5.898 0.44 18.047 1 97.44 217 GLY A O 1
ATOM 1745 N N . ILE A 1 218 ? 5.641 -0.565 16.031 1 97.31 218 ILE A N 1
ATOM 1746 C CA . ILE A 1 218 ? 6.773 -1.469 16.219 1 97.31 218 ILE A CA 1
ATOM 1747 C C . ILE A 1 218 ? 7.781 -1.253 15.086 1 97.31 218 ILE A C 1
ATOM 1749 O O . ILE A 1 218 ? 7.445 -1.394 13.906 1 97.31 218 ILE A O 1
ATOM 1753 N N . ARG A 1 219 ? 8.922 -0.97 15.469 1 97.31 219 ARG A N 1
ATOM 1754 C CA . ARG A 1 219 ? 9.969 -0.75 14.469 1 97.31 219 ARG A CA 1
ATOM 1755 C C . ARG A 1 219 ? 10.281 -2.039 13.719 1 97.31 219 ARG A C 1
ATOM 1757 O O . ARG A 1 219 ? 10.375 -3.109 14.328 1 97.31 219 ARG A O 1
ATOM 1764 N N . ILE A 1 220 ? 10.445 -1.966 12.359 1 96.88 220 ILE A N 1
ATOM 1765 C CA . ILE A 1 220 ? 10.781 -3.111 11.523 1 96.88 220 ILE A CA 1
ATOM 1766 C C . ILE A 1 220 ? 12.227 -2.996 11.039 1 96.88 220 ILE A C 1
ATOM 1768 O O . ILE A 1 220 ? 13.109 -3.697 11.539 1 96.88 220 ILE A O 1
ATOM 1772 N N . ALA A 1 221 ? 12.469 -2.082 10.062 1 97.38 221 ALA A N 1
ATOM 1773 C CA . ALA A 1 221 ? 13.789 -1.824 9.492 1 97.38 221 ALA A CA 1
ATOM 1774 C C . ALA A 1 221 ? 13.883 -0.41 8.93 1 97.38 221 ALA A C 1
ATOM 1776 O O . ALA A 1 221 ? 12.945 0.062 8.273 1 97.38 221 ALA A O 1
ATOM 1777 N N . ASN A 1 222 ? 14.977 0.272 9.227 1 97.94 222 ASN A N 1
ATOM 1778 C CA . ASN A 1 222 ? 15.195 1.613 8.695 1 97.94 222 ASN A CA 1
ATOM 1779 C C . ASN A 1 222 ? 15.992 1.576 7.395 1 97.94 222 ASN A C 1
ATOM 1781 O O . ASN A 1 222 ? 17.094 1.034 7.352 1 97.94 222 ASN A O 1
ATOM 1785 N N . TYR A 1 223 ? 15.414 2.111 6.363 1 98.69 223 TYR A N 1
ATOM 1786 C CA . TYR A 1 223 ? 16.141 2.111 5.098 1 98.69 223 TYR A CA 1
ATOM 1787 C C . TYR A 1 223 ? 16.016 3.459 4.398 1 98.69 223 TYR A C 1
ATOM 1789 O O . TYR A 1 223 ? 16.812 3.781 3.514 1 98.69 223 TYR A O 1
ATOM 1797 N N . LEU A 1 224 ? 15.109 4.344 4.793 1 98.75 224 LEU A N 1
ATOM 1798 C CA . LEU A 1 224 ? 14.867 5.605 4.098 1 98.75 224 LEU A CA 1
ATOM 1799 C C . LEU A 1 224 ? 15.938 6.633 4.453 1 98.75 224 LEU A C 1
ATOM 1801 O O . LEU A 1 224 ? 16.062 7.668 3.793 1 98.75 224 LEU A O 1
ATOM 1805 N N . ASP A 1 225 ? 16.75 6.391 5.473 1 98.31 225 ASP A N 1
ATOM 1806 C CA . ASP A 1 225 ? 17.844 7.281 5.828 1 98.31 225 ASP A CA 1
ATOM 1807 C C . ASP A 1 225 ? 19.109 6.949 5.031 1 98.31 225 ASP A C 1
ATOM 1809 O O . ASP A 1 225 ? 20.219 6.93 5.582 1 98.31 225 ASP A O 1
ATOM 1813 N N . PHE A 1 226 ? 18.969 6.602 3.838 1 97.31 226 PHE A N 1
ATOM 1814 C CA . PHE A 1 226 ? 20.047 6.199 2.932 1 97.31 226 PHE A CA 1
ATOM 1815 C C . PHE A 1 226 ? 20.891 7.398 2.533 1 97.31 226 PHE A C 1
ATOM 1817 O O . PHE A 1 226 ? 20.453 8.547 2.637 1 97.31 226 PHE A O 1
ATOM 1824 N N . MET B 1 1 ? -10.508 -0.9 15.109 1 90.38 1 MET B N 1
ATOM 1825 C CA . MET B 1 1 ? -10.07 -0.95 13.719 1 90.38 1 MET B CA 1
ATOM 1826 C C . MET B 1 1 ? -11.078 -1.7 12.859 1 90.38 1 MET B C 1
ATOM 1828 O O . MET B 1 1 ? -11.531 -1.186 11.836 1 90.38 1 MET B O 1
ATOM 1832 N N . LYS B 1 2 ? -11.531 -2.867 13.289 1 91.75 2 LYS B N 1
ATOM 1833 C CA . LYS B 1 2 ? -12.461 -3.668 12.508 1 91.75 2 LYS B CA 1
ATOM 1834 C C . LYS B 1 2 ? -13.805 -2.957 12.352 1 91.75 2 LYS B C 1
ATOM 1836 O O . LYS B 1 2 ? -14.32 -2.834 11.242 1 91.75 2 LYS B O 1
ATOM 1841 N N . THR B 1 3 ? -14.336 -2.488 13.492 1 94.81 3 THR B N 1
ATOM 1842 C CA . THR B 1 3 ? -15.625 -1.797 13.469 1 94.81 3 THR B CA 1
ATOM 1843 C C . THR B 1 3 ? -15.57 -0.586 12.539 1 94.81 3 THR B C 1
ATOM 1845 O O . THR B 1 3 ? -16.5 -0.357 11.766 1 94.81 3 THR B O 1
ATOM 1848 N N . PHE B 1 4 ? -14.57 0.152 12.648 1 96.12 4 PHE B N 1
ATOM 1849 C CA . PHE B 1 4 ? -14.43 1.323 11.789 1 96.12 4 PHE B CA 1
ATOM 1850 C C . PHE B 1 4 ? -14.344 0.914 10.328 1 96.12 4 PHE B C 1
ATOM 1852 O O . PHE B 1 4 ? -14.984 1.521 9.469 1 96.12 4 PHE B O 1
ATOM 1859 N N . SER B 1 5 ? -13.539 -0.106 9.984 1 95.31 5 SER B N 1
ATOM 1860 C CA . SER B 1 5 ? -13.398 -0.57 8.609 1 95.31 5 SER B CA 1
ATOM 1861 C C . SER B 1 5 ? -14.734 -1.041 8.047 1 95.31 5 SER B C 1
ATOM 1863 O O . SER B 1 5 ? -15.031 -0.817 6.871 1 95.31 5 SER B O 1
ATOM 1865 N N . ILE B 1 6 ? -15.516 -1.664 8.883 1 97.19 6 ILE B N 1
ATOM 1866 C CA . ILE B 1 6 ? -16.828 -2.143 8.477 1 97.19 6 ILE B CA 1
ATOM 1867 C C . ILE B 1 6 ? -17.734 -0.955 8.125 1 97.19 6 ILE B C 1
ATOM 1869 O O . ILE B 1 6 ? -18.531 -1.025 7.188 1 97.19 6 ILE B O 1
ATOM 1873 N N . SER B 1 7 ? -17.578 0.131 8.867 1 96.88 7 SER B N 1
ATOM 1874 C CA . SER B 1 7 ? -18.406 1.309 8.641 1 96.88 7 SER B CA 1
ATOM 1875 C C . SER B 1 7 ? -18.125 1.93 7.277 1 96.88 7 SER B C 1
ATOM 1877 O O . SER B 1 7 ? -18.906 2.732 6.777 1 96.88 7 SER B O 1
ATOM 1879 N N . GLN B 1 8 ? -17.047 1.603 6.633 1 97.19 8 GLN B N 1
ATOM 1880 C CA . GLN B 1 8 ? -16.656 2.176 5.352 1 97.19 8 GLN B CA 1
ATOM 1881 C C . GLN B 1 8 ? -17.062 1.264 4.195 1 97.19 8 GLN B C 1
ATOM 1883 O O . GLN B 1 8 ? -16.922 1.633 3.027 1 97.19 8 GLN B O 1
ATOM 1888 N N . VAL B 1 9 ? -17.578 0.09 4.453 1 98.31 9 VAL B N 1
ATOM 1889 C CA . VAL B 1 9 ? -17.781 -0.956 3.457 1 98.31 9 VAL B CA 1
ATOM 1890 C C . VAL B 1 9 ? -18.766 -0.463 2.395 1 98.31 9 VAL B C 1
ATOM 1892 O O . VAL B 1 9 ? -18.516 -0.606 1.195 1 98.31 9 VAL B O 1
ATOM 1895 N N . SER B 1 10 ? -19.844 0.127 2.861 1 98.19 10 SER B N 1
ATOM 1896 C CA . SER B 1 10 ? -20.875 0.548 1.926 1 98.19 10 SER B CA 1
ATOM 1897 C C . SER B 1 10 ? -20.344 1.558 0.918 1 98.19 10 SER B C 1
ATOM 1899 O O . SER B 1 10 ? -20.609 1.449 -0.28 1 98.19 10 SER B O 1
ATOM 1901 N N . VAL B 1 11 ? -19.594 2.51 1.365 1 97.56 11 VAL B N 1
ATOM 1902 C CA . VAL B 1 11 ? -19.078 3.553 0.486 1 97.56 11 VAL B CA 1
ATOM 1903 C C . VAL B 1 11 ? -18.031 2.959 -0.462 1 97.56 11 VAL B C 1
ATOM 1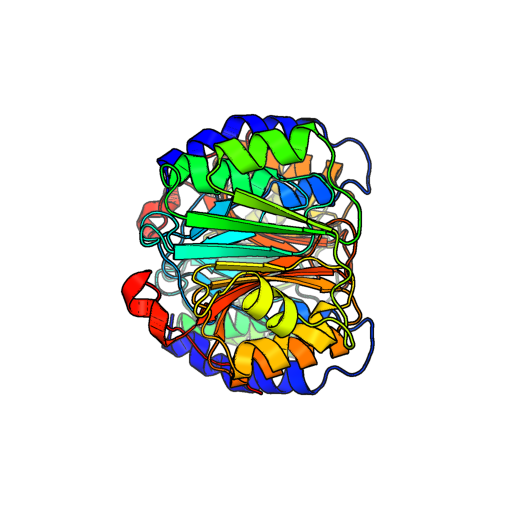905 O O . VAL B 1 11 ? -18 3.312 -1.644 1 97.56 11 VAL B O 1
ATOM 1908 N N . ARG B 1 12 ? -17.188 2.08 0.001 1 98.12 12 ARG B N 1
ATOM 1909 C CA . ARG B 1 12 ? -16.203 1.424 -0.855 1 98.12 12 ARG B CA 1
ATOM 1910 C C . ARG B 1 12 ? -16.891 0.639 -1.971 1 98.12 12 ARG B C 1
ATOM 1912 O O . ARG B 1 12 ? -16.484 0.725 -3.133 1 98.12 12 ARG B O 1
ATOM 1919 N N . LYS B 1 13 ? -17.922 -0.11 -1.587 1 98.56 13 LYS B N 1
ATOM 1920 C CA . LYS B 1 13 ? -18.656 -0.899 -2.572 1 98.56 13 LYS B CA 1
ATOM 1921 C C . LYS B 1 13 ? -19.266 -0.004 -3.641 1 98.56 13 LYS B C 1
ATOM 1923 O O . LYS B 1 13 ? -19.188 -0.298 -4.836 1 98.56 13 LYS B O 1
ATOM 1928 N N . GLN B 1 14 ? -19.875 1.073 -3.164 1 98.25 14 GLN B N 1
ATOM 1929 C CA . GLN B 1 14 ? -20.531 1.994 -4.086 1 98.25 14 GLN B CA 1
ATOM 1930 C C . GLN B 1 14 ? -19.531 2.639 -5.031 1 98.25 14 GLN B C 1
ATOM 1932 O O . GLN B 1 14 ? -19.797 2.773 -6.227 1 98.25 14 GLN B O 1
ATOM 1937 N N . THR B 1 15 ? -18.391 3.061 -4.496 1 97.62 15 THR B N 1
ATOM 1938 C CA . THR B 1 15 ? -17.359 3.703 -5.301 1 97.62 15 THR B CA 1
ATOM 1939 C C . THR B 1 15 ? -16.812 2.738 -6.352 1 97.62 15 THR B C 1
ATOM 1941 O O . THR B 1 15 ? -16.688 3.098 -7.523 1 97.62 15 THR B O 1
ATOM 1944 N N . LEU B 1 16 ? -16.547 1.556 -5.977 1 98.38 16 LEU B N 1
ATOM 1945 C CA . LEU B 1 16 ? -16 0.553 -6.887 1 98.38 16 LEU B CA 1
ATOM 1946 C C . LEU B 1 16 ? -17.031 0.196 -7.965 1 98.38 16 LEU B C 1
ATOM 1948 O O . LEU B 1 16 ? -16.672 0.046 -9.133 1 98.38 16 LEU B O 1
ATOM 1952 N N . ALA B 1 17 ? -18.281 0.097 -7.578 1 98.25 17 ALA B N 1
ATOM 1953 C CA . ALA B 1 17 ? -19.344 -0.267 -8.508 1 98.25 17 ALA B CA 1
ATOM 1954 C C . ALA B 1 17 ? -19.578 0.836 -9.539 1 98.25 17 ALA B C 1
ATOM 1956 O O . ALA B 1 17 ? -20.156 0.59 -10.602 1 98.25 17 ALA B O 1
ATOM 1957 N N . SER B 1 18 ? -19.125 2.033 -9.25 1 97.69 18 SER B N 1
ATOM 1958 C CA . SER B 1 18 ? -19.406 3.176 -10.109 1 97.69 18 SER B CA 1
ATOM 1959 C C . SER B 1 18 ? -18.312 3.367 -11.156 1 97.69 18 SER B C 1
ATOM 1961 O O . SER B 1 18 ? -18.422 4.242 -12.023 1 97.69 18 SER B O 1
ATOM 1963 N N . ILE B 1 19 ? -17.281 2.572 -11.133 1 98 19 ILE B N 1
ATOM 1964 C CA . ILE B 1 19 ? -16.141 2.732 -12.039 1 98 19 ILE B CA 1
ATOM 1965 C C . ILE B 1 19 ? -16.547 2.303 -13.445 1 98 19 ILE B C 1
ATOM 1967 O O . ILE B 1 19 ? -16.984 1.167 -13.656 1 98 19 ILE B O 1
ATOM 1971 N N . ARG B 1 20 ? -16.359 3.234 -14.438 1 97.62 20 ARG B N 1
ATOM 1972 C CA . ARG B 1 20 ? -16.781 2.969 -15.805 1 97.62 20 ARG B CA 1
ATOM 1973 C C . ARG B 1 20 ? -15.688 3.33 -16.797 1 97.62 20 ARG B C 1
ATOM 1975 O O . ARG B 1 20 ? -15.586 2.723 -17.875 1 97.62 20 ARG B O 1
ATOM 1982 N N . SER B 1 21 ? -14.898 4.312 -16.391 1 97.56 21 SER B N 1
ATOM 1983 C CA . SER B 1 21 ? -13.891 4.809 -17.312 1 97.56 21 SER B CA 1
ATOM 1984 C C . SER B 1 21 ? -12.531 4.16 -17.047 1 97.56 21 SER B C 1
ATOM 1986 O O . SER B 1 21 ? -12.164 3.92 -15.898 1 97.56 21 SER B O 1
ATOM 1988 N N . GLU B 1 22 ? -11.75 4.043 -18.109 1 97.5 22 GLU B N 1
ATOM 1989 C CA . GLU B 1 22 ? -10.469 3.334 -18.078 1 97.5 22 GLU B CA 1
ATOM 1990 C C . GLU B 1 22 ? -9.469 4.055 -17.188 1 97.5 22 GLU B C 1
ATOM 1992 O O . GLU B 1 22 ? -8.555 3.434 -16.641 1 97.5 22 GLU B O 1
ATOM 1997 N N . THR B 1 23 ? -9.703 5.32 -16.922 1 97.19 23 THR B N 1
ATOM 1998 C CA . THR B 1 23 ? -8.672 6.105 -16.234 1 97.19 23 THR B CA 1
ATOM 1999 C C . THR B 1 23 ? -9.109 6.434 -14.812 1 97.19 23 THR B C 1
ATOM 2001 O O . THR B 1 23 ? -8.469 7.238 -14.133 1 97.19 23 THR B O 1
ATOM 2004 N N . GLN B 1 24 ? -10.188 5.844 -14.305 1 97.56 24 GLN B N 1
ATOM 2005 C CA . GLN B 1 24 ? -10.695 6.152 -12.969 1 97.56 24 GLN B CA 1
ATOM 2006 C C . GLN B 1 24 ? -9.914 5.398 -11.898 1 97.56 24 GLN B C 1
ATOM 2008 O O . GLN B 1 24 ? -10.5 4.758 -11.023 1 97.56 24 GLN B O 1
ATOM 2013 N N . PHE B 1 25 ? -8.578 5.488 -11.938 1 97.88 25 PHE B N 1
ATOM 2014 C CA . PHE B 1 25 ? -7.703 4.785 -11 1 97.88 25 PHE B CA 1
ATOM 2015 C C . PHE B 1 25 ? -7.77 5.418 -9.617 1 97.88 25 PHE B C 1
ATOM 2017 O O . PHE B 1 25 ? -7.551 4.742 -8.609 1 97.88 25 PHE B O 1
ATOM 2024 N N . ALA B 1 26 ? -8.086 6.711 -9.578 1 96.81 26 ALA B N 1
ATOM 2025 C CA . ALA B 1 26 ? -8.258 7.367 -8.281 1 96.81 26 ALA B CA 1
ATOM 2026 C C . ALA B 1 26 ? -9.375 6.719 -7.477 1 96.81 26 ALA B C 1
ATOM 2028 O O . ALA B 1 26 ? -9.266 6.57 -6.258 1 96.81 26 ALA B O 1
ATOM 2029 N N . HIS B 1 27 ? -10.438 6.352 -8.125 1 97.12 27 HIS B N 1
ATOM 2030 C CA . HIS B 1 27 ? -11.531 5.637 -7.48 1 97.12 27 HIS B CA 1
ATOM 2031 C C . HIS B 1 27 ? -11.117 4.215 -7.109 1 97.12 27 HIS B C 1
ATOM 2033 O O . HIS B 1 27 ? -11.422 3.742 -6.012 1 97.12 27 HIS B O 1
ATOM 2039 N N . LEU B 1 28 ? -10.43 3.594 -8.023 1 98.25 28 LEU B N 1
ATOM 2040 C CA . LEU B 1 28 ? -10.023 2.209 -7.809 1 98.25 28 LEU B CA 1
ATOM 2041 C C . LEU B 1 28 ? -9.055 2.102 -6.637 1 98.25 28 LEU B C 1
ATOM 2043 O O . LEU B 1 28 ? -9.383 1.507 -5.605 1 98.25 28 LEU B O 1
ATOM 2047 N N . TYR B 1 29 ? -7.926 2.738 -6.758 1 98.06 29 TYR B N 1
ATOM 2048 C CA . TYR B 1 29 ? -6.867 2.576 -5.77 1 98.06 29 TYR B CA 1
ATOM 2049 C C . TYR B 1 29 ? -7.215 3.305 -4.477 1 98.06 29 TYR B C 1
ATOM 2051 O O . TYR B 1 29 ? -6.828 2.871 -3.387 1 98.06 29 TYR B O 1
ATOM 2059 N N . GLY B 1 30 ? -8.023 4.352 -4.566 1 96.69 30 GLY B N 1
ATOM 2060 C CA . GLY B 1 30 ? -8.453 5.082 -3.383 1 96.69 30 GLY B CA 1
ATOM 2061 C C . GLY B 1 30 ? -9.461 4.324 -2.547 1 96.69 30 GLY B C 1
ATOM 2062 O O . GLY B 1 30 ? -9.68 4.648 -1.377 1 96.69 30 GLY B O 1
ATOM 2063 N N . SER B 1 31 ? -10.039 3.32 -3.113 1 97.25 31 SER B N 1
ATOM 2064 C CA . SER B 1 31 ? -11.062 2.555 -2.414 1 97.25 31 SER B CA 1
ATOM 2065 C C . SER B 1 31 ? -10.477 1.302 -1.771 1 97.25 31 SER B C 1
ATOM 2067 O O . SER B 1 31 ? -11.141 0.637 -0.974 1 97.25 31 SER B O 1
ATOM 2069 N N . LEU B 1 32 ? -9.234 1.048 -2.072 1 98 32 LEU B N 1
ATOM 2070 C CA . LEU B 1 32 ? -8.672 -0.228 -1.635 1 98 32 LEU B CA 1
ATOM 2071 C C . LEU B 1 32 ? -8.195 -0.142 -0.191 1 98 32 LEU B C 1
ATOM 2073 O O . LEU B 1 32 ? -7.672 0.892 0.234 1 98 32 LEU B O 1
ATOM 2077 N N . ALA B 1 33 ? -8.398 -1.102 0.5 1 97.44 33 ALA B N 1
ATOM 2078 C CA . ALA B 1 33 ? -7.887 -1.406 1.833 1 97.44 33 ALA B CA 1
ATOM 2079 C C . ALA B 1 33 ? -7.824 -2.914 2.064 1 97.44 33 ALA B C 1
ATOM 2081 O O . ALA B 1 33 ? -8.57 -3.674 1.446 1 97.44 33 ALA B O 1
ATOM 2082 N N . PRO B 1 34 ? -6.895 -3.354 2.846 1 97.75 34 PRO B N 1
ATOM 2083 C CA . PRO B 1 34 ? -6.871 -4.793 3.105 1 97.75 34 PRO B CA 1
ATOM 2084 C C . PRO B 1 34 ? -8.18 -5.309 3.701 1 97.75 34 PRO B C 1
ATOM 2086 O O . PRO B 1 34 ? -8.75 -4.668 4.59 1 97.75 34 PRO B O 1
ATOM 2089 N N . GLU B 1 35 ? -8.625 -6.426 3.203 1 98.62 35 GLU B N 1
ATOM 2090 C CA . GLU B 1 35 ? -9.75 -7.133 3.799 1 98.62 35 GLU B CA 1
ATOM 2091 C C . GLU B 1 35 ? -9.289 -8.086 4.898 1 98.62 35 GLU B C 1
ATOM 2093 O O . GLU B 1 35 ? -10.086 -8.484 5.754 1 98.62 35 GLU B O 1
ATOM 2098 N N . VAL B 1 36 ? -8.07 -8.414 4.82 1 98.44 36 VAL B N 1
ATOM 2099 C CA . VAL B 1 36 ? -7.438 -9.297 5.797 1 98.44 36 VAL B CA 1
ATOM 2100 C C . VAL B 1 36 ? -6.148 -8.656 6.312 1 98.44 36 VAL B C 1
ATOM 2102 O O . VAL B 1 36 ? -5.383 -8.086 5.535 1 98.44 36 VAL B O 1
ATOM 2105 N N . PHE B 1 37 ? -6.031 -8.695 7.621 1 96.5 37 PHE B N 1
ATOM 2106 C CA . PHE B 1 37 ? -4.777 -8.312 8.258 1 96.5 37 PHE B CA 1
ATOM 2107 C C . PHE B 1 37 ? -3.832 -9.5 8.352 1 96.5 37 PHE B C 1
ATOM 2109 O O . PHE B 1 37 ? -4.195 -10.547 8.891 1 96.5 37 PHE B O 1
ATOM 2116 N N . CYS B 1 38 ? -2.697 -9.359 7.75 1 95.62 38 CYS B N 1
ATOM 2117 C CA . CYS B 1 38 ? -1.627 -10.336 7.871 1 95.62 38 CYS B CA 1
ATOM 2118 C C . CYS B 1 38 ? -0.499 -9.812 8.75 1 95.62 38 CYS B C 1
ATOM 2120 O O . CYS B 1 38 ? 0.301 -8.984 8.312 1 95.62 38 CYS B O 1
ATOM 2122 N N . PRO B 1 39 ? -0.349 -10.32 10 1 89.44 39 PRO B N 1
ATOM 2123 C CA . PRO B 1 39 ? 0.649 -9.758 10.914 1 89.44 39 PRO B CA 1
ATOM 2124 C C . PRO B 1 39 ? 2.082 -9.992 10.438 1 89.44 39 PRO B C 1
ATOM 2126 O O . PRO B 1 39 ? 2.973 -9.195 10.742 1 89.44 39 PRO B O 1
ATOM 2129 N N . GLN B 1 40 ? 2.355 -11.148 9.766 1 94 40 GLN B N 1
ATOM 2130 C CA . GLN B 1 40 ? 3.682 -11.453 9.242 1 94 40 GLN B CA 1
ATOM 2131 C C . GLN B 1 40 ? 3.727 -11.266 7.727 1 94 40 GLN B C 1
ATOM 2133 O O . GLN B 1 40 ? 3.93 -12.234 6.984 1 94 40 GLN B O 1
ATOM 2138 N N . LYS B 1 41 ? 3.529 -10.039 7.344 1 96.69 41 LYS B N 1
ATOM 2139 C CA . LYS B 1 41 ? 3.543 -9.664 5.93 1 96.69 41 LYS B CA 1
ATOM 2140 C C . LYS B 1 41 ? 4.91 -9.133 5.516 1 96.69 41 LYS B C 1
ATOM 2142 O O . LYS B 1 41 ? 5.465 -8.25 6.172 1 96.69 41 LYS B O 1
ATOM 2147 N N . VAL B 1 42 ? 5.477 -9.664 4.477 1 97.25 42 VAL B N 1
ATOM 2148 C CA . VAL B 1 42 ? 6.758 -9.203 3.951 1 97.25 42 VAL B CA 1
ATOM 2149 C C . VAL B 1 42 ? 6.703 -9.148 2.426 1 97.25 42 VAL B C 1
ATOM 2151 O O . VAL B 1 42 ? 5.832 -9.766 1.808 1 97.25 42 VAL B O 1
ATOM 2154 N N . ARG B 1 43 ? 7.574 -8.375 1.874 1 97.25 43 ARG B N 1
ATOM 2155 C CA . ARG B 1 43 ? 7.695 -8.281 0.423 1 97.25 43 ARG B CA 1
ATOM 2156 C C . ARG B 1 43 ? 8.844 -9.148 -0.089 1 97.25 43 ARG B C 1
ATOM 2158 O O . ARG B 1 43 ? 10 -8.93 0.269 1 97.25 43 ARG B O 1
ATOM 2165 N N . ILE B 1 44 ? 8.508 -10.125 -0.91 1 97.44 44 ILE B N 1
ATOM 2166 C CA . ILE B 1 44 ? 9.461 -11.125 -1.372 1 97.44 44 ILE B CA 1
ATOM 2167 C C . ILE B 1 44 ? 9.812 -10.875 -2.838 1 97.44 44 ILE B C 1
ATOM 2169 O O . ILE B 1 44 ? 8.945 -10.5 -3.631 1 97.44 44 ILE B O 1
ATOM 2173 N N . GLY B 1 45 ? 11.039 -11.156 -3.154 1 94.56 45 GLY B N 1
ATOM 2174 C CA . GLY B 1 45 ? 11.484 -11.031 -4.535 1 94.56 45 GLY B CA 1
ATOM 2175 C C . GLY B 1 45 ? 12.273 -9.766 -4.789 1 94.56 45 GLY B C 1
ATOM 2176 O O . GLY B 1 45 ? 12.859 -9.195 -3.867 1 94.56 45 GLY B O 1
ATOM 2177 N N . THR B 1 46 ? 12.289 -9.32 -5.988 1 90.56 46 THR B N 1
ATOM 2178 C CA . THR B 1 46 ? 13.07 -8.164 -6.406 1 90.56 46 THR B CA 1
ATOM 2179 C C . THR B 1 46 ? 12.578 -6.898 -5.703 1 90.56 46 THR B C 1
ATOM 2181 O O . THR B 1 46 ? 11.367 -6.652 -5.629 1 90.56 46 THR B O 1
ATOM 2184 N N . ILE B 1 47 ? 13.539 -6.207 -5.109 1 92.75 47 ILE B N 1
ATOM 2185 C CA . ILE B 1 47 ? 13.234 -4.848 -4.684 1 92.75 47 ILE B CA 1
ATOM 2186 C C . ILE B 1 47 ? 13.047 -3.951 -5.902 1 92.75 47 ILE B C 1
ATOM 2188 O O . ILE B 1 47 ? 14.016 -3.631 -6.598 1 92.75 47 ILE B O 1
ATOM 2192 N N . GLY B 1 48 ? 11.891 -3.59 -6.215 1 87.81 48 GLY B N 1
ATOM 2193 C CA . GLY B 1 48 ? 11.461 -3.014 -7.477 1 87.81 48 GLY B CA 1
ATOM 2194 C C . GLY B 1 48 ? 10.344 -3.797 -8.141 1 87.81 48 GLY B C 1
ATOM 2195 O O . GLY B 1 48 ? 9.539 -4.438 -7.457 1 87.81 48 GLY B O 1
ATOM 2196 N N . ASP B 1 49 ? 10.32 -3.693 -9.43 1 85.38 49 ASP B N 1
ATOM 2197 C CA . ASP B 1 49 ? 9.266 -4.375 -10.172 1 85.38 49 ASP B CA 1
ATOM 2198 C C . ASP B 1 49 ? 9.406 -5.891 -10.07 1 85.38 49 ASP B C 1
ATOM 2200 O O . ASP B 1 49 ? 10.5 -6.43 -10.273 1 85.38 49 ASP B O 1
ATOM 2204 N N . GLY B 1 50 ? 8.352 -6.602 -9.656 1 85.88 50 GLY B N 1
ATOM 2205 C CA . GLY B 1 50 ? 8.352 -8.055 -9.602 1 85.88 50 GLY B CA 1
ATOM 2206 C C . GLY B 1 50 ? 8.188 -8.602 -8.195 1 85.88 50 GLY B C 1
ATOM 2207 O O . GLY B 1 50 ? 7.848 -9.773 -8.016 1 85.88 50 GLY B O 1
ATOM 2208 N N . GLY B 1 51 ? 8.469 -7.773 -7.164 1 93.06 51 GLY B N 1
ATOM 2209 C CA . GLY B 1 51 ? 8.258 -8.188 -5.785 1 93.06 51 GLY B CA 1
ATOM 2210 C C . GLY B 1 51 ? 6.793 -8.359 -5.434 1 93.06 51 GLY B C 1
ATOM 2211 O O . GLY B 1 51 ? 5.922 -7.812 -6.105 1 93.06 51 GLY B O 1
ATOM 2212 N N . LYS B 1 52 ? 6.551 -9.258 -4.488 1 97.56 52 LYS B N 1
ATOM 2213 C CA . LYS B 1 52 ? 5.188 -9.539 -4.051 1 97.56 52 LYS B CA 1
ATOM 2214 C C . LYS B 1 52 ? 5.074 -9.469 -2.529 1 97.56 52 LYS B C 1
ATOM 2216 O O . LYS B 1 52 ? 5.973 -9.906 -1.812 1 97.56 52 LYS B O 1
ATOM 2221 N N . TRP B 1 53 ? 4.02 -8.875 -2.088 1 98.19 53 TRP B N 1
ATOM 2222 C CA . TRP B 1 53 ? 3.68 -8.953 -0.67 1 98.19 53 TRP B CA 1
ATOM 2223 C C . TRP B 1 53 ? 3.041 -10.297 -0.335 1 98.19 53 TRP B C 1
ATOM 2225 O O . TRP B 1 53 ? 2.088 -10.719 -0.991 1 98.19 53 TRP B O 1
ATOM 2235 N N . VAL B 1 54 ? 3.584 -10.961 0.646 1 98.62 54 VAL B N 1
ATOM 2236 C CA . VAL B 1 54 ? 3.129 -12.305 0.991 1 98.62 54 VAL B CA 1
ATOM 2237 C C . VAL B 1 54 ? 2.732 -12.352 2.465 1 98.62 54 VAL B C 1
ATOM 2239 O O . VAL B 1 54 ? 3.197 -11.539 3.266 1 98.62 54 VAL B O 1
ATOM 2242 N N . CYS B 1 55 ? 1.867 -13.289 2.787 1 98.38 55 CYS B N 1
ATOM 2243 C CA . CYS B 1 55 ? 1.354 -13.422 4.145 1 98.38 55 CYS B CA 1
ATOM 2244 C C . CYS B 1 55 ? 1.976 -14.625 4.848 1 98.38 55 CYS B C 1
ATOM 2246 O O . CYS B 1 55 ? 1.628 -15.766 4.555 1 98.38 55 CYS B O 1
ATOM 2248 N N . ASN B 1 56 ? 2.885 -14.406 5.777 1 97.94 56 ASN B N 1
ATOM 2249 C CA . ASN B 1 56 ? 3.471 -15.398 6.676 1 97.94 56 ASN B CA 1
ATOM 2250 C C . ASN B 1 56 ? 4.117 -16.547 5.902 1 97.94 56 ASN B C 1
ATOM 2252 O O . ASN B 1 56 ? 3.771 -17.703 6.109 1 97.94 56 ASN B O 1
ATOM 2256 N N . ILE B 1 57 ? 5.16 -16.203 5.168 1 98.12 57 ILE B N 1
ATOM 2257 C CA . ILE B 1 57 ? 5.863 -17.156 4.324 1 98.12 57 ILE B CA 1
ATOM 2258 C C . ILE B 1 57 ? 6.441 -18.281 5.184 1 98.12 57 ILE B C 1
ATOM 2260 O O . ILE B 1 57 ? 6.637 -19.406 4.707 1 98.12 57 ILE B O 1
ATOM 2264 N N . TRP B 1 58 ? 6.621 -18.125 6.418 1 97.5 58 TRP B N 1
ATOM 2265 C CA . TRP B 1 58 ? 7.305 -19.078 7.293 1 97.5 58 TRP B CA 1
ATOM 2266 C C . TRP B 1 58 ? 6.383 -20.234 7.676 1 97.5 58 TRP B C 1
ATOM 2268 O O . TRP B 1 58 ? 6.84 -21.25 8.195 1 97.5 58 TRP B O 1
ATOM 2278 N N . ASN B 1 59 ? 5.102 -20.078 7.367 1 97.94 59 ASN B N 1
ATOM 2279 C CA . ASN B 1 59 ? 4.145 -21.125 7.711 1 97.94 59 ASN B CA 1
ATOM 2280 C C . ASN B 1 59 ? 3.701 -21.906 6.48 1 97.94 59 ASN B C 1
ATOM 2282 O O . ASN B 1 59 ? 2.721 -22.641 6.531 1 97.94 59 ASN B O 1
ATOM 2286 N N . VAL B 1 60 ? 4.371 -21.719 5.363 1 98.38 60 VAL B N 1
ATOM 2287 C CA . VAL B 1 60 ? 3.99 -22.469 4.172 1 98.38 60 VAL B CA 1
ATOM 2288 C C . VAL B 1 60 ? 4.277 -23.953 4.379 1 98.38 60 VAL B C 1
ATOM 2290 O O . VAL B 1 60 ? 5.367 -24.328 4.828 1 98.38 60 VAL B O 1
ATOM 2293 N N . PRO B 1 61 ? 3.32 -24.812 4.086 1 98.38 61 PRO B N 1
ATOM 2294 C CA . PRO B 1 61 ? 3.543 -26.234 4.309 1 98.38 61 PRO B CA 1
ATOM 2295 C C . PRO B 1 61 ? 4.574 -26.828 3.352 1 98.38 61 PRO B C 1
ATOM 2297 O O . PRO B 1 61 ? 4.625 -26.453 2.178 1 98.38 61 PRO B O 1
ATOM 2300 N N . ARG B 1 62 ? 5.234 -27.828 3.848 1 98.12 62 ARG B N 1
ATOM 2301 C CA . ARG B 1 62 ? 6.215 -28.516 3.02 1 98.12 62 ARG B CA 1
ATOM 2302 C C . ARG B 1 62 ? 5.531 -29.359 1.948 1 98.12 62 ARG B C 1
ATOM 2304 O O . ARG B 1 62 ? 4.41 -29.828 2.145 1 98.12 62 ARG B O 1
ATOM 2311 N N . ASP B 1 63 ? 6.219 -29.469 0.862 1 98.38 63 ASP B N 1
ATOM 2312 C CA . ASP B 1 63 ? 5.848 -30.344 -0.237 1 98.38 63 ASP B CA 1
ATOM 2313 C C . ASP B 1 63 ? 4.508 -29.938 -0.843 1 98.38 63 ASP B C 1
ATOM 2315 O O . ASP B 1 63 ? 3.699 -30.797 -1.211 1 98.38 63 ASP B O 1
ATOM 2319 N N . THR B 1 64 ? 4.27 -28.688 -0.834 1 98.56 64 THR B N 1
ATOM 2320 C CA . THR B 1 64 ? 3.1 -28.141 -1.52 1 98.56 64 THR B CA 1
ATOM 2321 C C . THR B 1 64 ? 3.508 -27.422 -2.797 1 98.56 64 THR B C 1
ATOM 2323 O O . THR B 1 64 ? 4.695 -27.172 -3.029 1 98.56 64 THR B O 1
ATOM 2326 N N . VAL B 1 65 ? 2.549 -27.078 -3.566 1 98.81 65 VAL B N 1
ATOM 2327 C CA . VAL B 1 65 ? 2.83 -26.594 -4.914 1 98.81 65 VAL B CA 1
ATOM 2328 C C . VAL B 1 65 ? 2.854 -25.062 -4.918 1 98.81 65 VAL B C 1
ATOM 2330 O O . VAL B 1 65 ? 1.963 -24.422 -4.359 1 98.81 65 VAL B O 1
ATOM 2333 N N . LEU B 1 66 ? 3.857 -24.5 -5.477 1 98.88 66 LEU B N 1
ATOM 2334 C CA . LEU B 1 66 ? 3.924 -23.109 -5.926 1 98.88 66 LEU B CA 1
ATOM 2335 C C . LEU B 1 66 ? 3.936 -23.031 -7.449 1 98.88 66 LEU B C 1
ATOM 2337 O O . LEU B 1 66 ? 4.887 -23.484 -8.094 1 98.88 66 LEU B O 1
ATOM 2341 N N . LEU B 1 67 ? 2.871 -22.547 -7.98 1 98.75 67 LEU B N 1
ATOM 2342 C CA . LEU B 1 67 ? 2.721 -22.359 -9.422 1 98.75 67 LEU B CA 1
ATOM 2343 C C . LEU B 1 67 ? 3.006 -20.922 -9.82 1 98.75 67 LEU B C 1
ATOM 2345 O O . LEU B 1 67 ? 2.34 -20 -9.352 1 98.75 67 LEU B O 1
ATOM 2349 N N . SER B 1 68 ? 4.012 -20.734 -10.648 1 98.38 68 SER B N 1
ATOM 2350 C CA . SER B 1 68 ? 4.445 -19.406 -11.062 1 98.38 68 SER B CA 1
ATOM 2351 C C . SER B 1 68 ? 4.262 -19.203 -12.562 1 98.38 68 SER B C 1
ATOM 2353 O O . SER B 1 68 ? 4.973 -19.812 -13.367 1 98.38 68 SER B O 1
ATOM 2355 N N . LEU B 1 69 ? 3.336 -18.312 -12.906 1 98.19 69 LEU B N 1
ATOM 2356 C CA . LEU B 1 69 ? 3.018 -18.031 -14.305 1 98.19 69 LEU B CA 1
ATOM 2357 C C . LEU B 1 69 ? 3.582 -16.688 -14.742 1 98.19 69 LEU B C 1
ATOM 2359 O O . LEU B 1 69 ? 3.225 -15.648 -14.18 1 98.19 69 LEU B O 1
ATOM 2363 N N . GLY B 1 70 ? 4.387 -16.641 -15.727 1 96.88 70 GLY B N 1
ATOM 2364 C CA . GLY B 1 70 ? 5.082 -15.445 -16.188 1 96.88 70 GLY B CA 1
ATOM 2365 C C . GLY B 1 70 ? 6.453 -15.281 -15.547 1 96.88 70 GLY B C 1
ATOM 2366 O O . GLY B 1 70 ? 6.668 -14.359 -14.758 1 96.88 70 GLY B O 1
ATOM 2367 N N . LEU B 1 71 ? 7.422 -16.047 -15.945 1 96.88 71 LEU B N 1
ATOM 2368 C CA . LEU B 1 71 ? 8.758 -16.031 -15.359 1 96.88 71 LEU B CA 1
ATOM 2369 C C . LEU B 1 71 ? 9.609 -14.93 -15.977 1 96.88 71 LEU B C 1
ATOM 2371 O O . LEU B 1 71 ? 10.266 -14.172 -15.258 1 96.88 71 LEU B O 1
ATOM 2375 N N . ASN B 1 72 ? 9.562 -14.852 -17.375 1 95.56 72 ASN B N 1
ATOM 2376 C CA . ASN B 1 72 ? 10.352 -13.891 -18.141 1 95.56 72 ASN B CA 1
ATOM 2377 C C . ASN B 1 72 ? 11.836 -14.008 -17.812 1 95.56 72 ASN B C 1
ATOM 2379 O O . ASN B 1 72 ? 12.562 -13.016 -17.875 1 95.56 72 ASN B O 1
ATOM 2383 N N . ASN B 1 73 ? 12.25 -15.133 -17.297 1 96.38 73 ASN B N 1
ATOM 2384 C CA . ASN B 1 73 ? 13.609 -15.453 -16.875 1 96.38 73 ASN B CA 1
ATOM 2385 C C . ASN B 1 73 ? 14.047 -14.609 -15.688 1 96.38 73 ASN B C 1
ATOM 2387 O O . ASN B 1 73 ? 15.242 -14.477 -15.43 1 96.38 73 ASN B O 1
ATOM 2391 N N . PHE B 1 74 ? 13.172 -13.992 -15.047 1 94.44 74 PHE B N 1
ATOM 2392 C CA . PHE B 1 74 ? 13.383 -13.273 -13.797 1 94.44 74 PHE B CA 1
ATOM 2393 C C . PHE B 1 74 ? 12.711 -13.992 -12.641 1 94.44 74 PHE B C 1
ATOM 2395 O O . PHE B 1 74 ? 11.547 -13.734 -12.328 1 94.44 74 PHE B O 1
ATOM 2402 N N . ILE B 1 75 ? 13.547 -14.828 -11.906 1 96.5 75 ILE B N 1
ATOM 2403 C CA . ILE B 1 75 ? 12.93 -15.758 -10.969 1 96.5 75 ILE B CA 1
ATOM 2404 C C . ILE B 1 75 ? 13.375 -15.43 -9.547 1 96.5 75 ILE B C 1
ATOM 2406 O O . ILE B 1 75 ? 13.523 -16.328 -8.703 1 96.5 75 ILE B O 1
ATOM 2410 N N . GLY B 1 76 ? 13.672 -14.125 -9.289 1 95.5 76 GLY B N 1
ATOM 2411 C CA . GLY B 1 76 ? 14.078 -13.68 -7.969 1 95.5 76 GLY B CA 1
ATOM 2412 C C . GLY B 1 76 ? 13.07 -14.016 -6.891 1 95.5 76 GLY B C 1
ATOM 2413 O O . GLY B 1 76 ? 13.438 -14.328 -5.754 1 95.5 76 GLY B O 1
ATOM 2414 N N . PHE B 1 77 ? 11.812 -14.016 -7.223 1 97.69 77 PHE B N 1
ATOM 2415 C CA . PHE B 1 77 ? 10.758 -14.359 -6.273 1 97.69 77 PHE B CA 1
ATOM 2416 C C . PHE B 1 77 ? 10.875 -15.82 -5.84 1 97.69 77 PHE B C 1
ATOM 2418 O O . PHE B 1 77 ? 10.922 -16.109 -4.645 1 97.69 77 PHE B O 1
ATOM 2425 N N . GLU B 1 78 ? 10.938 -16.719 -6.805 1 98.19 78 GLU B N 1
ATOM 2426 C CA . GLU B 1 78 ? 11.023 -18.141 -6.531 1 98.19 78 GLU B CA 1
ATOM 2427 C C . GLU B 1 78 ? 12.289 -18.484 -5.75 1 98.19 78 GLU B C 1
ATOM 2429 O O . GLU B 1 78 ? 12.25 -19.297 -4.824 1 98.19 78 GLU B O 1
ATOM 2434 N N . GLU B 1 79 ? 13.383 -17.828 -6.145 1 97.75 79 GLU B N 1
ATOM 2435 C CA . GLU B 1 79 ? 14.656 -18.078 -5.473 1 97.75 79 GLU B CA 1
ATOM 2436 C C . GLU B 1 79 ? 14.594 -17.672 -4.004 1 97.75 79 GLU B C 1
ATOM 2438 O O . GLU B 1 79 ? 14.977 -18.438 -3.123 1 97.75 79 GLU B O 1
ATOM 2443 N N . GLU B 1 80 ? 14.133 -16.531 -3.762 1 97.5 80 GLU B N 1
ATOM 2444 C CA . GLU B 1 80 ? 14.062 -16.031 -2.389 1 97.5 80 GLU B CA 1
ATOM 2445 C C . GLU B 1 80 ? 13.039 -16.812 -1.573 1 97.5 80 GLU B C 1
ATOM 2447 O O . GLU B 1 80 ? 13.258 -17.094 -0.395 1 97.5 80 GLU B O 1
ATOM 2452 N N . TRP B 1 81 ? 11.906 -17.109 -2.189 1 98 81 TRP B N 1
ATOM 2453 C CA . TRP B 1 81 ? 10.867 -17.906 -1.526 1 98 81 TRP B CA 1
ATOM 2454 C C . TRP B 1 81 ? 11.43 -19.234 -1.02 1 98 81 TRP B C 1
ATOM 2456 O O . TRP B 1 81 ? 11.266 -19.578 0.153 1 98 81 TRP B O 1
ATOM 2466 N N . GLN B 1 82 ? 12.117 -19.906 -1.917 1 98.56 82 GLN B N 1
ATOM 2467 C CA . GLN B 1 82 ? 12.656 -21.219 -1.566 1 98.56 82 GLN B CA 1
ATOM 2468 C C . GLN B 1 82 ? 13.797 -21.094 -0.561 1 98.56 82 GLN B C 1
ATOM 2470 O O . GLN B 1 82 ? 13.953 -21.953 0.312 1 98.56 82 GLN B O 1
ATOM 2475 N N . ARG B 1 83 ? 14.539 -20.047 -0.714 1 97.56 83 ARG B N 1
ATOM 2476 C CA . ARG B 1 83 ? 15.602 -19.828 0.264 1 97.56 83 ARG B CA 1
ATOM 2477 C C . ARG B 1 83 ? 15.023 -19.656 1.667 1 97.56 83 ARG B C 1
ATOM 2479 O O . ARG B 1 83 ? 15.484 -20.297 2.613 1 97.56 83 ARG B O 1
ATOM 2486 N N . ILE B 1 84 ? 14.023 -18.891 1.839 1 97.19 84 ILE B N 1
ATOM 2487 C CA . ILE B 1 84 ? 13.422 -18.578 3.131 1 97.19 84 ILE B CA 1
ATOM 2488 C C . ILE B 1 84 ? 12.742 -19.828 3.699 1 97.19 84 ILE B C 1
ATOM 2490 O O . ILE B 1 84 ? 12.797 -20.078 4.906 1 97.19 84 ILE B O 1
ATOM 2494 N N . THR B 1 85 ? 12.164 -20.641 2.789 1 97.88 85 T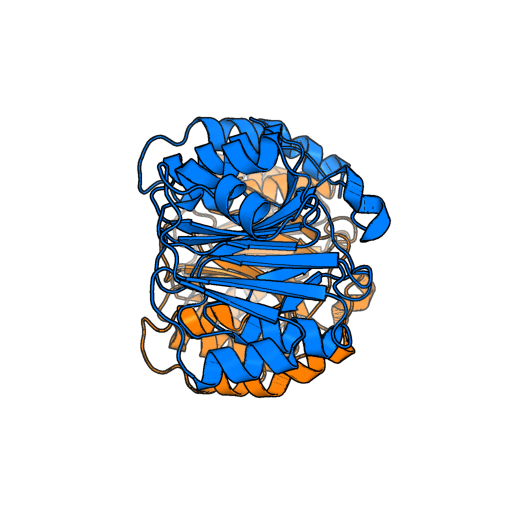HR B N 1
ATOM 2495 C CA . THR B 1 85 ? 11.344 -21.766 3.24 1 97.88 85 THR B CA 1
ATOM 2496 C C . THR B 1 85 ? 12.156 -23.062 3.248 1 97.88 85 THR B C 1
ATOM 2498 O O . THR B 1 85 ? 11.609 -24.141 3.496 1 97.88 85 THR B O 1
ATOM 2501 N N . SER B 1 86 ? 13.453 -22.969 2.938 1 97.62 86 SER B N 1
ATOM 2502 C CA . SER B 1 86 ? 14.305 -24.156 2.814 1 97.62 86 SER B CA 1
ATOM 2503 C C . SER B 1 86 ? 13.727 -25.156 1.822 1 97.62 86 SER B C 1
ATOM 2505 O O . SER B 1 86 ? 13.547 -26.328 2.15 1 97.62 86 SER B O 1
ATOM 2507 N N . ASN B 1 87 ? 13.336 -24.641 0.667 1 98.19 87 ASN B N 1
ATOM 2508 C CA . ASN B 1 87 ? 12.836 -25.422 -0.461 1 98.19 87 ASN B CA 1
ATOM 2509 C C . ASN B 1 87 ? 11.602 -26.234 -0.081 1 98.19 87 ASN B C 1
ATOM 2511 O O . ASN B 1 87 ? 11.531 -27.438 -0.344 1 98.19 87 ASN B O 1
ATOM 2515 N N . ALA B 1 88 ? 10.68 -25.531 0.531 1 98.38 88 ALA B N 1
ATOM 2516 C CA . ALA B 1 88 ? 9.484 -26.203 1.041 1 98.38 88 ALA B CA 1
ATOM 2517 C C . ALA B 1 88 ? 8.531 -26.578 -0.095 1 98.38 88 ALA B C 1
ATOM 2519 O O . ALA B 1 88 ? 7.754 -27.516 0.025 1 98.38 88 ALA B O 1
ATOM 2520 N N . ASN B 1 89 ? 8.555 -25.922 -1.218 1 98.75 89 ASN B N 1
ATOM 2521 C CA . ASN B 1 89 ? 7.531 -26.094 -2.242 1 98.75 89 ASN B CA 1
ATOM 2522 C C . ASN B 1 89 ? 8.07 -26.844 -3.457 1 98.75 89 ASN B C 1
ATOM 2524 O O . ASN B 1 89 ? 9.289 -26.906 -3.66 1 98.75 89 ASN B O 1
ATOM 2528 N N . ILE B 1 90 ? 7.137 -27.438 -4.086 1 98.81 90 ILE B N 1
ATOM 2529 C CA . ILE B 1 90 ? 7.379 -27.922 -5.441 1 98.81 90 ILE B CA 1
ATOM 2530 C C . ILE B 1 90 ? 6.988 -26.844 -6.449 1 98.81 90 ILE B C 1
ATOM 2532 O O . ILE B 1 90 ? 5.824 -26.438 -6.52 1 98.81 90 ILE B O 1
ATOM 2536 N N . LEU B 1 91 ? 8.008 -26.438 -7.289 1 98.81 91 LEU B N 1
ATOM 2537 C CA . LEU B 1 91 ? 7.789 -25.281 -8.148 1 98.81 91 LEU B CA 1
ATOM 2538 C C . LEU B 1 91 ? 7.438 -25.703 -9.562 1 98.81 91 LEU B C 1
ATOM 2540 O O . LEU B 1 91 ? 8.055 -26.625 -10.109 1 98.81 91 LEU B O 1
ATOM 2544 N N . TYR B 1 92 ? 6.484 -25.094 -10.094 1 98.81 92 TYR B N 1
ATOM 2545 C CA . TYR B 1 92 ? 6.199 -25.125 -11.523 1 98.81 92 TYR B CA 1
ATOM 2546 C C . TYR B 1 92 ? 6.215 -23.719 -12.117 1 98.81 92 TYR B C 1
ATOM 2548 O O . TYR B 1 92 ? 5.398 -22.875 -11.742 1 98.81 92 TYR B O 1
ATOM 2556 N N . GLY B 1 93 ? 7.164 -23.438 -12.961 1 98.56 93 GLY B N 1
ATOM 2557 C CA . GLY B 1 93 ? 7.289 -22.156 -13.617 1 98.56 93 GLY B CA 1
ATOM 2558 C C . GLY B 1 93 ? 6.949 -22.203 -15.094 1 98.56 93 GLY B C 1
ATOM 2559 O O . GLY B 1 93 ? 7.418 -23.078 -15.82 1 98.56 93 GLY B O 1
ATOM 2560 N N . VAL B 1 94 ? 6.137 -21.266 -15.508 1 98.38 94 VAL B N 1
ATOM 2561 C CA . VAL B 1 94 ? 5.668 -21.281 -16.891 1 98.38 94 VAL B CA 1
ATOM 2562 C C . VAL B 1 94 ? 5.82 -19.906 -17.516 1 98.38 94 VAL B C 1
ATOM 2564 O O . VAL B 1 94 ? 5.605 -18.891 -16.844 1 98.38 94 VAL B O 1
ATOM 2567 N N . ASP B 1 95 ? 6.215 -19.844 -18.719 1 98.12 95 ASP B N 1
ATOM 2568 C CA . ASP B 1 95 ? 6.285 -18.594 -19.469 1 98.12 95 ASP B CA 1
ATOM 2569 C C . ASP B 1 95 ? 5.984 -18.828 -20.953 1 98.12 95 ASP B C 1
ATOM 2571 O O . ASP B 1 95 ? 6.125 -19.953 -21.453 1 98.12 95 ASP B O 1
ATOM 2575 N N . VAL B 1 96 ? 5.551 -17.797 -21.578 1 97.12 96 VAL B N 1
ATOM 2576 C CA . VAL B 1 96 ? 5.254 -17.875 -23 1 97.12 96 VAL B CA 1
ATOM 2577 C C . VAL B 1 96 ? 6.547 -18.094 -23.781 1 97.12 96 VAL B C 1
ATOM 2579 O O . VAL B 1 96 ? 6.547 -18.766 -24.812 1 97.12 96 VAL B O 1
ATOM 2582 N N . ASP B 1 97 ? 7.633 -17.625 -23.266 1 97.44 97 ASP B N 1
ATOM 2583 C CA . ASP B 1 97 ? 8.938 -17.781 -23.906 1 97.44 97 ASP B CA 1
ATOM 2584 C C . ASP B 1 97 ? 9.695 -18.969 -23.312 1 97.44 97 ASP B C 1
ATOM 2586 O O . ASP B 1 97 ? 9.477 -19.328 -22.141 1 97.44 97 ASP B O 1
ATOM 2590 N N . GLU B 1 98 ? 10.562 -19.484 -24.109 1 97.94 98 GLU B N 1
ATOM 2591 C CA . GLU B 1 98 ? 11.461 -20.516 -23.594 1 97.94 98 GLU B CA 1
ATOM 2592 C C . GLU B 1 98 ? 12.406 -19.938 -22.547 1 97.94 98 GLU B C 1
ATOM 2594 O O . GLU B 1 98 ? 12.93 -18.844 -22.703 1 97.94 98 GLU B O 1
ATOM 2599 N N . GLN B 1 99 ? 12.562 -20.719 -21.516 1 98.12 99 GLN B N 1
ATOM 2600 C CA . GLN B 1 99 ? 13.445 -20.266 -20.438 1 98.12 99 GLN B CA 1
ATOM 2601 C C . GLN B 1 99 ? 14.914 -20.469 -20.812 1 98.12 99 GLN B C 1
ATOM 2603 O O . GLN B 1 99 ? 15.25 -21.406 -21.547 1 98.12 99 GLN B O 1
ATOM 2608 N N . SER B 1 100 ? 15.75 -19.656 -20.344 1 98.44 100 SER B N 1
ATOM 2609 C CA . SER B 1 100 ? 17.188 -19.812 -20.547 1 98.44 100 SER B CA 1
ATOM 2610 C C . SER B 1 100 ? 17.703 -21.062 -19.828 1 98.44 100 SER B C 1
ATOM 2612 O O . SER B 1 100 ? 17.062 -21.578 -18.922 1 98.44 100 SER B O 1
ATOM 2614 N N . ASP B 1 101 ? 18.844 -21.516 -20.234 1 98.12 101 ASP B N 1
ATOM 2615 C CA . ASP B 1 101 ? 19.484 -22.656 -19.562 1 98.12 101 ASP B CA 1
ATOM 2616 C C . ASP B 1 101 ? 19.766 -22.344 -18.094 1 98.12 101 ASP B C 1
ATOM 2618 O O . ASP B 1 101 ? 19.609 -23.219 -17.234 1 98.12 101 ASP B O 1
ATOM 2622 N N . LEU B 1 102 ? 20.125 -21.172 -17.906 1 98.19 102 LEU B N 1
ATOM 2623 C CA . LEU B 1 102 ? 20.391 -20.75 -16.547 1 98.19 102 LEU B CA 1
ATOM 2624 C C . LEU B 1 102 ? 19.141 -20.844 -15.68 1 98.19 102 LEU B C 1
ATOM 2626 O O . LEU B 1 102 ? 19.203 -21.328 -14.547 1 98.19 102 LEU B O 1
ATOM 2630 N N . THR B 1 103 ? 18.047 -20.312 -16.172 1 98.31 103 THR B N 1
ATOM 2631 C CA . THR B 1 103 ? 16.781 -20.375 -15.445 1 98.31 103 THR B CA 1
ATOM 2632 C C . THR B 1 103 ? 16.375 -21.812 -15.188 1 98.31 103 THR B C 1
ATOM 2634 O O . THR B 1 103 ? 15.93 -22.156 -14.086 1 98.31 103 THR B O 1
ATOM 2637 N N . LYS B 1 104 ? 16.531 -22.688 -16.109 1 98.38 104 LYS B N 1
ATOM 2638 C CA . LYS B 1 104 ? 16.188 -24.109 -15.961 1 98.38 104 LYS B CA 1
ATOM 2639 C C . LYS B 1 104 ? 17.047 -24.766 -14.891 1 98.38 104 LYS B C 1
ATOM 2641 O O . LYS B 1 104 ? 16.562 -25.547 -14.078 1 98.38 104 LYS B O 1
ATOM 2646 N N . GLU B 1 105 ? 18.281 -24.484 -14.969 1 98.12 105 GLU B N 1
ATOM 2647 C CA . GLU B 1 105 ? 19.203 -25.031 -13.984 1 98.12 105 GLU B CA 1
ATOM 2648 C C . GLU B 1 105 ? 18.844 -24.578 -12.57 1 98.12 105 GLU B C 1
ATOM 2650 O O . GLU B 1 105 ? 18.812 -25.391 -11.641 1 98.12 105 GLU B O 1
ATOM 2655 N N . LYS B 1 106 ? 18.594 -23.297 -12.406 1 98.06 106 LYS B N 1
ATOM 2656 C CA . LYS B 1 106 ? 18.234 -22.75 -11.102 1 98.06 106 LYS B CA 1
ATOM 2657 C C . LYS B 1 106 ? 16.938 -23.391 -10.594 1 98.06 106 LYS B C 1
ATOM 2659 O O . LYS B 1 106 ? 16.844 -23.766 -9.422 1 98.06 106 LYS B O 1
ATOM 2664 N N . TYR B 1 107 ? 15.961 -23.484 -11.492 1 98.06 107 TYR B N 1
ATOM 2665 C CA . TYR B 1 107 ? 14.688 -24.078 -11.102 1 98.06 107 TYR B CA 1
ATOM 2666 C C . TYR B 1 107 ? 14.875 -25.516 -10.641 1 98.06 107 TYR B C 1
ATOM 2668 O O . TYR B 1 107 ? 14.25 -25.953 -9.664 1 98.06 107 TYR B O 1
ATOM 2676 N N . SER B 1 108 ? 15.719 -26.219 -11.312 1 98.06 108 SER B N 1
ATOM 2677 C CA . SER B 1 108 ? 15.984 -27.594 -10.922 1 98.06 108 SER B CA 1
ATOM 2678 C C . SER B 1 108 ? 16.578 -27.672 -9.516 1 98.06 108 SER B C 1
ATOM 2680 O O . SER B 1 108 ? 16.203 -28.531 -8.719 1 98.06 108 SER B O 1
ATOM 2682 N N . LYS B 1 109 ? 17.375 -26.734 -9.18 1 97.94 109 LYS B N 1
ATOM 2683 C CA . LYS B 1 109 ? 18 -26.688 -7.863 1 97.94 109 LYS B CA 1
ATOM 2684 C C . LYS B 1 109 ? 16.984 -26.25 -6.801 1 97.94 109 LYS B C 1
ATOM 2686 O O . LYS B 1 109 ? 17.203 -26.484 -5.609 1 97.94 109 LYS B O 1
ATOM 2691 N N . LEU B 1 110 ? 15.938 -25.672 -7.25 1 98.31 110 LEU B N 1
ATOM 2692 C CA . LEU B 1 110 ? 14.914 -25.141 -6.352 1 98.31 110 LEU B CA 1
ATOM 2693 C C . LEU B 1 110 ? 13.711 -26.078 -6.281 1 98.31 110 LEU B C 1
ATOM 2695 O O . LEU B 1 110 ? 12.609 -25.656 -5.93 1 98.31 110 LEU B O 1
ATOM 2699 N N . ARG B 1 111 ? 13.883 -27.344 -6.684 1 98.31 111 ARG B N 1
ATOM 2700 C CA . ARG B 1 111 ? 12.82 -28.328 -6.676 1 98.31 111 ARG B CA 1
ATOM 2701 C C . ARG B 1 111 ? 11.727 -27.984 -7.676 1 98.31 111 ARG B C 1
ATOM 2703 O O . ARG B 1 111 ? 10.539 -28.109 -7.379 1 98.31 111 ARG B O 1
ATOM 2710 N N . GLY B 1 112 ? 12.18 -27.422 -8.812 1 98.44 112 GLY B N 1
ATOM 2711 C CA . GLY B 1 112 ? 11.156 -26.984 -9.75 1 98.44 112 GLY B CA 1
ATOM 2712 C C . GLY B 1 112 ? 11.438 -27.406 -11.18 1 98.44 112 GLY B C 1
ATOM 2713 O O . GLY B 1 112 ? 12.539 -27.859 -11.5 1 98.44 112 GLY B O 1
ATOM 2714 N N . ILE B 1 113 ? 10.398 -27.312 -11.961 1 98 113 ILE B N 1
ATOM 2715 C CA . ILE B 1 113 ? 10.523 -27.484 -13.398 1 98 113 ILE B CA 1
ATOM 2716 C C . ILE B 1 113 ? 9.898 -26.297 -14.117 1 98 113 ILE B C 1
ATOM 2718 O O . ILE B 1 113 ? 9.039 -25.609 -13.555 1 98 113 ILE B O 1
ATOM 2722 N N . THR B 1 114 ? 10.414 -25.984 -15.312 1 98.38 114 THR B N 1
ATOM 2723 C CA . THR B 1 114 ? 9.867 -24.906 -16.125 1 98.38 114 THR B CA 1
ATOM 2724 C C . THR B 1 114 ? 9.219 -25.469 -17.391 1 98.38 114 THR B C 1
ATOM 2726 O O . THR B 1 114 ? 9.5 -26.594 -17.797 1 98.38 114 THR B O 1
ATOM 2729 N N . LYS B 1 115 ? 8.375 -24.641 -17.938 1 98.06 115 LYS B N 1
ATOM 2730 C CA . LYS B 1 115 ? 7.695 -25.016 -19.172 1 98.06 115 LYS B CA 1
ATOM 2731 C C . LYS B 1 115 ? 7.387 -23.781 -20.016 1 98.06 115 LYS B C 1
ATOM 2733 O O . LYS B 1 115 ? 6.973 -22.75 -19.484 1 98.06 115 LYS B O 1
ATOM 2738 N N . LYS B 1 116 ? 7.637 -23.953 -21.266 1 98.31 116 LYS B N 1
ATOM 2739 C CA . LYS B 1 116 ? 7.137 -22.984 -22.234 1 98.31 116 LYS B CA 1
ATOM 2740 C C . LYS B 1 116 ? 5.668 -23.25 -22.578 1 98.31 116 LYS B C 1
ATOM 2742 O O . LYS B 1 116 ? 5.316 -24.344 -23.016 1 98.31 116 LYS B O 1
ATOM 2747 N N . ALA B 1 117 ? 4.824 -22.266 -22.312 1 97.5 117 ALA B N 1
ATOM 2748 C CA . ALA B 1 117 ? 3.414 -22.375 -22.672 1 97.5 117 ALA B CA 1
ATOM 2749 C C . ALA B 1 117 ? 2.748 -21.016 -22.719 1 97.5 117 ALA B C 1
ATOM 2751 O O . ALA B 1 117 ? 3.035 -20.141 -21.891 1 97.5 117 ALA B O 1
ATOM 2752 N N . LEU B 1 118 ? 1.902 -20.828 -23.656 1 96.94 118 LEU B N 1
ATOM 2753 C CA . LEU B 1 118 ? 1.037 -19.656 -23.703 1 96.94 118 LEU B CA 1
ATOM 2754 C C . LEU B 1 118 ? -0.28 -19.922 -22.984 1 96.94 118 LEU B C 1
ATOM 2756 O O . LEU B 1 118 ? -1.162 -20.594 -23.516 1 96.94 118 LEU B O 1
ATOM 2760 N N . ILE B 1 119 ? -0.392 -19.406 -21.797 1 96.44 119 ILE B N 1
ATOM 2761 C CA . ILE B 1 119 ? -1.651 -19.516 -21.062 1 96.44 119 ILE B CA 1
ATOM 2762 C C . ILE B 1 119 ? -2.709 -18.625 -21.719 1 96.44 119 ILE B C 1
ATOM 2764 O O . ILE B 1 119 ? -2.496 -17.422 -21.906 1 96.44 119 ILE B O 1
ATOM 2768 N N . SER B 1 120 ? -3.766 -19.25 -22.062 1 94.81 120 SER B N 1
ATOM 2769 C CA . SER B 1 120 ? -4.852 -18.594 -22.781 1 94.81 120 SER B CA 1
ATOM 2770 C C . SER B 1 120 ? -6.176 -19.312 -22.578 1 94.81 120 SER B C 1
ATOM 2772 O O . SER B 1 120 ? -6.289 -20.172 -21.703 1 94.81 120 SER B O 1
ATOM 2774 N N . GLU B 1 121 ? -7.156 -18.906 -23.391 1 92.62 121 GLU B N 1
ATOM 2775 C CA . GLU B 1 121 ? -8.453 -19.578 -23.328 1 92.62 121 GLU B CA 1
ATOM 2776 C C . GLU B 1 121 ? -8.375 -20.969 -23.938 1 92.62 121 GLU B C 1
ATOM 2778 O O . GLU B 1 121 ? -9.203 -21.828 -23.641 1 92.62 121 GLU B O 1
ATOM 2783 N N . THR B 1 122 ? -7.414 -21.203 -24.766 1 94.38 122 THR B N 1
ATOM 2784 C CA . THR B 1 122 ? -7.277 -22.484 -25.453 1 94.38 122 THR B CA 1
ATOM 2785 C C . THR B 1 122 ? -6.391 -23.438 -24.641 1 94.38 122 THR B C 1
ATOM 2787 O O . THR B 1 122 ? -6.66 -24.641 -24.578 1 94.38 122 THR B O 1
ATOM 2790 N N . PHE B 1 123 ? -5.34 -22.953 -24.109 1 96.88 123 PHE B N 1
ATOM 2791 C CA . PHE B 1 123 ? -4.5 -23.672 -23.156 1 96.88 123 PHE B CA 1
ATOM 2792 C C . PHE B 1 123 ? -4.543 -23 -21.781 1 96.88 123 PHE B C 1
ATOM 2794 O O . PHE B 1 123 ? -3.779 -22.078 -21.516 1 96.88 123 PHE B O 1
ATOM 2801 N N . THR B 1 124 ? -5.355 -23.562 -20.906 1 97.12 124 THR B N 1
ATOM 2802 C CA . THR B 1 124 ? -5.738 -22.891 -19.672 1 97.12 124 THR B CA 1
ATOM 2803 C C . THR B 1 124 ? -4.801 -23.281 -18.531 1 97.12 124 THR B C 1
ATOM 2805 O O . THR B 1 124 ? -3.951 -24.172 -18.703 1 97.12 124 THR B O 1
ATOM 2808 N N . ILE B 1 125 ? -4.941 -22.625 -17.391 1 98 125 ILE B N 1
ATOM 2809 C CA . ILE B 1 125 ? -4.199 -23 -16.188 1 98 125 ILE B CA 1
ATOM 2810 C C . ILE B 1 125 ? -4.582 -24.406 -15.766 1 98 125 ILE B C 1
ATOM 2812 O O . ILE B 1 125 ? -3.742 -25.172 -15.273 1 98 125 ILE B O 1
ATOM 2816 N N . GLU B 1 126 ? -5.902 -24.734 -15.93 1 97.44 126 GLU B N 1
ATOM 2817 C CA . GLU B 1 126 ? -6.367 -26.078 -15.617 1 97.44 126 GLU B CA 1
ATOM 2818 C C . GLU B 1 126 ? -5.633 -27.125 -16.453 1 97.44 126 GLU B C 1
ATOM 2820 O O . GLU B 1 126 ? -5.246 -28.172 -15.953 1 97.44 126 GLU B O 1
ATOM 2825 N N . ASP B 1 127 ? -5.508 -26.828 -17.75 1 97.69 127 ASP B N 1
ATOM 2826 C CA . ASP B 1 127 ? -4.773 -27.75 -18.625 1 97.69 127 ASP B CA 1
ATOM 2827 C C . ASP B 1 127 ? -3.352 -27.969 -18.109 1 97.69 127 ASP B C 1
ATOM 2829 O O . ASP B 1 127 ? -2.865 -29.109 -18.094 1 97.69 127 ASP B O 1
ATOM 2833 N N . LEU B 1 128 ? -2.711 -26.891 -17.734 1 97.12 128 LEU B N 1
ATOM 2834 C CA . LEU B 1 128 ? -1.367 -26.953 -17.172 1 97.12 128 LEU B CA 1
ATOM 2835 C C . LEU B 1 128 ? -1.354 -27.812 -15.898 1 97.12 128 LEU B C 1
ATOM 2837 O O . LEU B 1 128 ? -0.463 -28.641 -15.719 1 97.12 128 LEU B O 1
ATOM 2841 N N . ALA B 1 129 ? -2.305 -27.578 -15 1 97.69 129 ALA B N 1
ATOM 2842 C CA . ALA B 1 129 ? -2.402 -28.328 -13.75 1 97.69 129 ALA B CA 1
ATOM 2843 C C . ALA B 1 129 ? -2.57 -29.828 -14.023 1 97.69 129 ALA B C 1
ATOM 2845 O O . ALA B 1 129 ? -1.961 -30.656 -13.344 1 97.69 129 ALA B O 1
ATOM 2846 N N . LYS B 1 130 ? -3.438 -30.156 -14.992 1 97.62 130 LYS B N 1
ATOM 2847 C CA . LYS B 1 130 ? -3.637 -31.562 -15.359 1 97.62 130 LYS B CA 1
ATOM 2848 C C . LYS B 1 130 ? -2.344 -32.188 -15.883 1 97.62 130 LYS B C 1
ATOM 2850 O O . LYS B 1 130 ? -1.995 -33.312 -15.508 1 97.62 130 LYS B O 1
ATOM 2855 N N . GLU B 1 131 ? -1.708 -31.453 -16.688 1 97.56 131 GLU B N 1
ATOM 2856 C CA . GLU B 1 131 ? -0.452 -31.938 -17.25 1 97.56 131 GLU B CA 1
ATOM 2857 C C . GLU B 1 131 ? 0.566 -32.25 -16.141 1 97.56 131 GLU B C 1
ATOM 2859 O O . GLU B 1 131 ? 1.275 -33.25 -16.203 1 97.56 131 GLU B O 1
ATOM 2864 N N . PHE B 1 132 ? 0.646 -31.344 -15.172 1 97.06 132 PHE B N 1
ATOM 2865 C CA . PHE B 1 132 ? 1.612 -31.484 -14.086 1 97.06 132 PHE B CA 1
ATOM 2866 C C . PHE B 1 132 ? 1.057 -32.375 -12.977 1 97.06 132 PHE B C 1
ATOM 2868 O O . PHE B 1 132 ? 1.738 -32.625 -11.984 1 97.06 132 PHE B O 1
ATOM 2875 N N . LYS B 1 133 ? -0.248 -32.812 -13.055 1 96.94 133 LYS B N 1
ATOM 2876 C CA . LYS B 1 133 ? -0.938 -33.625 -12.062 1 96.94 133 LYS B CA 1
ATOM 2877 C C . LYS B 1 133 ? -1.029 -32.906 -10.727 1 96.94 133 LYS B C 1
ATOM 2879 O O . LYS B 1 133 ? -0.705 -33.469 -9.68 1 96.94 133 LYS B O 1
ATOM 2884 N N . ILE B 1 134 ? -1.29 -31.609 -10.859 1 96.12 134 ILE B N 1
ATOM 2885 C CA . ILE B 1 134 ? -1.496 -30.75 -9.695 1 96.12 134 ILE B CA 1
ATOM 2886 C C . ILE B 1 134 ? -2.975 -30.75 -9.305 1 96.12 134 ILE B C 1
ATOM 2888 O O . ILE B 1 134 ? -3.838 -30.469 -10.141 1 96.12 134 ILE B O 1
ATOM 2892 N N . TYR B 1 135 ? -3.285 -31.016 -8.062 1 94.88 135 TYR B N 1
ATOM 2893 C CA . TYR B 1 135 ? -4.668 -31.062 -7.602 1 94.88 135 TYR B CA 1
ATOM 2894 C C . TYR B 1 135 ? -4.965 -29.906 -6.656 1 94.88 135 TYR B C 1
ATOM 2896 O O . TYR B 1 135 ? -6.125 -29.547 -6.457 1 94.88 135 TYR B O 1
ATOM 2904 N N . GLU B 1 136 ? -3.965 -29.469 -6.043 1 96.94 136 GLU B N 1
ATOM 2905 C CA . GLU B 1 136 ? -4.059 -28.312 -5.156 1 96.94 136 GLU B CA 1
ATOM 2906 C C . GLU B 1 136 ? -2.842 -27.391 -5.309 1 96.94 136 GLU B C 1
ATOM 2908 O O . GLU B 1 136 ? -1.734 -27.875 -5.57 1 96.94 136 GLU B O 1
ATOM 2913 N N . VAL B 1 137 ? -3.049 -26.141 -5.199 1 98.62 137 VAL B N 1
ATOM 2914 C CA . VAL B 1 137 ? -1.979 -25.156 -5.289 1 98.62 137 VAL B CA 1
ATOM 2915 C C . VAL B 1 137 ? -1.934 -24.328 -4.008 1 98.62 137 VAL B C 1
ATOM 2917 O O . VAL B 1 137 ? -2.934 -23.719 -3.619 1 98.62 137 VAL B O 1
ATOM 2920 N N . GLU B 1 138 ? -0.807 -24.359 -3.35 1 98.81 138 GLU B N 1
ATOM 2921 C CA . GLU B 1 138 ? -0.666 -23.562 -2.139 1 98.81 138 GLU B CA 1
ATOM 2922 C C . GLU B 1 138 ? -0.453 -22.094 -2.477 1 98.81 138 GLU B C 1
ATOM 2924 O O . GLU B 1 138 ? -1.081 -21.203 -1.878 1 98.81 138 GLU B O 1
ATOM 2929 N N . ILE B 1 139 ? 0.435 -21.844 -3.406 1 98.88 139 ILE B N 1
ATOM 2930 C CA . ILE B 1 139 ? 0.795 -20.484 -3.816 1 98.88 139 ILE B CA 1
ATOM 2931 C C . ILE B 1 139 ? 0.674 -20.359 -5.332 1 98.88 139 ILE B C 1
ATOM 2933 O O . ILE B 1 139 ? 1.234 -21.172 -6.078 1 98.88 139 ILE B O 1
ATOM 2937 N N . LEU B 1 140 ? -0.048 -19.359 -5.797 1 98.81 140 LEU B N 1
ATOM 2938 C CA . LEU B 1 140 ? -0.145 -19.031 -7.219 1 98.81 140 LEU B CA 1
ATOM 2939 C C . LEU B 1 140 ? 0.376 -17.625 -7.488 1 98.81 140 LEU B C 1
ATOM 2941 O O . LEU B 1 140 ? -0.177 -16.641 -6.98 1 98.81 140 LEU B O 1
ATOM 2945 N N . LYS B 1 141 ? 1.469 -17.516 -8.133 1 98.5 141 LYS B N 1
ATOM 2946 C CA . LYS B 1 141 ? 1.951 -16.234 -8.68 1 98.5 141 LYS B CA 1
ATOM 2947 C C . LYS B 1 141 ? 1.583 -16.109 -10.156 1 98.5 141 LYS B C 1
ATOM 2949 O O . LYS B 1 141 ? 1.879 -16.984 -10.961 1 98.5 141 LYS B O 1
ATOM 2954 N N . ILE B 1 142 ? 0.886 -15.047 -10.5 1 97.75 142 ILE B N 1
ATOM 2955 C CA . ILE B 1 142 ? 0.425 -14.906 -11.875 1 97.75 142 ILE B CA 1
ATOM 2956 C C . ILE B 1 142 ? 0.724 -13.5 -12.383 1 97.75 142 ILE B C 1
ATOM 2958 O O . ILE B 1 142 ? 0.206 -12.516 -11.844 1 97.75 142 ILE B O 1
ATOM 2962 N N . ASP B 1 143 ? 1.514 -13.344 -13.281 1 95.88 143 ASP B N 1
ATOM 2963 C CA . ASP B 1 143 ? 1.904 -12.133 -14 1 95.88 143 ASP B CA 1
ATOM 2964 C C . ASP B 1 143 ? 2.096 -12.406 -15.484 1 95.88 143 ASP B C 1
ATOM 2966 O O . ASP B 1 143 ? 3.227 -12.555 -15.953 1 95.88 143 ASP B O 1
ATOM 2970 N N . ILE B 1 144 ? 0.974 -12.453 -16.312 1 94.31 144 ILE B N 1
ATOM 2971 C CA . ILE B 1 144 ? 1.033 -12.961 -17.672 1 94.31 144 ILE B CA 1
ATOM 2972 C C . ILE B 1 144 ? 0.43 -11.93 -18.625 1 94.31 144 ILE B C 1
ATOM 2974 O O . ILE B 1 144 ? -0.236 -12.297 -19.609 1 94.31 144 ILE B O 1
ATOM 2978 N N . GLU B 1 145 ? 0.538 -10.633 -18.5 1 89.25 145 GLU B N 1
ATOM 2979 C CA . GLU B 1 145 ? 0.291 -9.5 -19.391 1 89.25 145 GLU B CA 1
ATOM 2980 C C . GLU B 1 145 ? -1.114 -9.555 -19.984 1 89.25 145 GLU B C 1
ATOM 2982 O O . GLU B 1 145 ? -1.284 -9.477 -21.203 1 89.25 145 GLU B O 1
ATOM 2987 N N . GLY B 1 146 ? -2.133 -9.867 -19.203 1 88.44 146 GLY B N 1
ATOM 2988 C CA . GLY B 1 146 ? -3.512 -9.695 -19.641 1 88.44 146 GLY B CA 1
ATOM 2989 C C . GLY B 1 146 ? -4.32 -10.984 -19.562 1 88.44 146 GLY B C 1
ATOM 2990 O O . GLY B 1 146 ? -5.531 -10.945 -19.344 1 88.44 146 GLY B O 1
ATOM 2991 N N . ALA B 1 147 ? -3.729 -12.109 -19.688 1 90.19 147 ALA B N 1
ATOM 2992 C CA . ALA B 1 147 ? -4.438 -13.391 -19.703 1 90.19 147 ALA B CA 1
ATOM 2993 C C . ALA B 1 147 ? -5.047 -13.695 -18.344 1 90.19 147 ALA B C 1
ATOM 2995 O O . ALA B 1 147 ? -5.918 -14.562 -18.219 1 90.19 147 ALA B O 1
ATOM 2996 N N . GLU B 1 148 ? -4.547 -13.062 -17.297 1 90.38 148 GLU B N 1
ATOM 2997 C CA . GLU B 1 148 ? -5.102 -13.273 -15.961 1 90.38 148 GLU B CA 1
ATOM 2998 C C . GLU B 1 148 ? -6.598 -12.977 -15.93 1 90.38 148 GLU B C 1
ATOM 3000 O O . GLU B 1 148 ? -7.352 -13.625 -15.203 1 90.38 148 GLU B O 1
ATOM 3005 N N . LYS B 1 149 ? -7.156 -12.148 -16.781 1 91.94 149 LYS B N 1
ATOM 3006 C CA . LYS B 1 149 ? -8.547 -11.703 -16.766 1 91.94 149 LYS B CA 1
ATOM 3007 C C . LYS B 1 149 ? -9.477 -12.797 -17.266 1 91.94 149 LYS B C 1
ATOM 3009 O O . LYS B 1 149 ? -10.664 -12.82 -16.922 1 91.94 149 LYS B O 1
ATOM 3014 N N . THR B 1 150 ? -8.859 -13.664 -18.016 1 91.94 150 THR B N 1
ATOM 3015 C CA . THR B 1 150 ? -9.734 -14.672 -18.625 1 91.94 150 THR B CA 1
ATOM 3016 C C . THR B 1 150 ? -9.445 -16.047 -18.031 1 91.94 150 THR B C 1
ATOM 3018 O O . THR B 1 150 ? -10.328 -16.922 -18 1 91.94 150 THR B O 1
ATOM 3021 N N . CYS B 1 151 ? -8.32 -16.25 -17.5 1 95.31 151 CYS B N 1
ATOM 3022 C CA . CYS B 1 151 ? -7.902 -17.609 -17.188 1 95.31 151 CYS B CA 1
ATOM 3023 C C . CYS B 1 151 ? -7.953 -17.859 -15.688 1 95.31 151 CYS B C 1
ATOM 3025 O O . CYS B 1 151 ? -8.055 -19.016 -15.242 1 95.31 151 CYS B O 1
ATOM 3027 N N . LEU B 1 152 ? -7.93 -16.844 -14.914 1 97.94 152 LEU B N 1
ATOM 3028 C CA . LEU B 1 152 ? -7.773 -17.016 -13.477 1 97.94 152 LEU B CA 1
ATOM 3029 C C . LEU B 1 152 ? -9.062 -17.531 -12.852 1 97.94 152 LEU B C 1
ATOM 3031 O O . LEU B 1 152 ? -9.047 -18.5 -12.086 1 97.94 152 LEU B O 1
ATOM 3035 N N . ILE B 1 153 ? -10.203 -16.938 -13.18 1 98.25 153 ILE B N 1
ATOM 3036 C CA . ILE B 1 153 ? -11.469 -17.219 -12.5 1 98.25 153 ILE B CA 1
ATOM 3037 C C . ILE B 1 153 ? -11.906 -18.641 -12.781 1 98.25 153 ILE B C 1
ATOM 3039 O O . ILE B 1 153 ? -12.227 -19.391 -11.859 1 98.25 153 ILE B O 1
ATOM 3043 N N . PRO B 1 154 ? -11.859 -19.094 -14.078 1 97.75 154 PRO B N 1
ATOM 3044 C CA . PRO B 1 154 ? -12.211 -20.5 -14.312 1 97.75 154 PRO B CA 1
ATOM 3045 C C . PRO B 1 154 ? -11.328 -21.469 -13.523 1 97.75 154 PRO B C 1
ATOM 3047 O O . PRO B 1 154 ? -11.805 -22.516 -13.062 1 97.75 154 PRO B O 1
ATOM 3050 N N . PHE B 1 155 ? -10.102 -21.125 -13.383 1 98.19 155 PHE B N 1
ATOM 3051 C CA . PHE B 1 155 ? -9.18 -21.984 -12.641 1 98.19 155 PHE B CA 1
ATOM 3052 C C . PHE B 1 155 ? -9.547 -22.016 -11.164 1 98.19 155 PHE B C 1
ATOM 3054 O O . PHE B 1 155 ? -9.617 -23.094 -10.562 1 98.19 155 PHE B O 1
ATOM 3061 N N . LEU B 1 156 ? -9.875 -20.859 -10.555 1 98.31 156 LEU B N 1
ATOM 3062 C CA . LEU B 1 156 ? -10.148 -20.75 -9.125 1 98.31 156 LEU B CA 1
ATOM 3063 C C . LEU B 1 156 ? -11.469 -21.422 -8.766 1 98.31 156 LEU B C 1
ATOM 3065 O O . LEU B 1 156 ? -11.695 -21.781 -7.609 1 98.31 156 LEU B O 1
ATOM 3069 N N . LYS B 1 157 ? -12.312 -21.656 -9.727 1 97.62 157 LYS B N 1
ATOM 3070 C CA . LYS B 1 157 ? -13.578 -22.344 -9.484 1 97.62 157 LYS B CA 1
ATOM 3071 C C . LYS B 1 157 ? -13.367 -23.844 -9.305 1 97.62 157 LYS B C 1
ATOM 3073 O O . LYS B 1 157 ? -14.211 -24.531 -8.727 1 97.62 157 LYS B O 1
ATOM 3078 N N . LYS B 1 158 ? -12.195 -24.281 -9.719 1 96.69 158 LYS B N 1
ATOM 3079 C CA . LYS B 1 158 ? -11.984 -25.734 -9.75 1 96.69 158 LYS B CA 1
ATOM 3080 C C . LYS B 1 158 ? -10.852 -26.141 -8.812 1 96.69 158 LYS B C 1
ATOM 3082 O O . LYS B 1 158 ? -10.812 -27.281 -8.352 1 96.69 158 LYS B O 1
ATOM 3087 N N . TYR B 1 159 ? -9.945 -25.25 -8.609 1 96.62 159 TYR B N 1
ATOM 3088 C CA . TYR B 1 159 ? -8.766 -25.562 -7.816 1 96.62 159 TYR B CA 1
ATOM 3089 C C . TYR B 1 159 ? -8.703 -24.703 -6.562 1 96.62 159 TYR B C 1
ATOM 3091 O O . TYR B 1 159 ? -9.078 -23.531 -6.594 1 96.62 159 TYR B O 1
ATOM 3099 N N . GLN B 1 160 ? -8.305 -25.328 -5.566 1 93.88 160 GLN B N 1
ATOM 3100 C CA . GLN B 1 160 ? -8.094 -24.562 -4.332 1 93.88 160 GLN B CA 1
ATOM 3101 C C . GLN B 1 160 ? -6.699 -23.938 -4.305 1 93.88 160 GLN B C 1
ATOM 3103 O O . GLN B 1 160 ? -5.703 -24.625 -4.57 1 93.88 160 GLN B O 1
ATOM 3108 N N . VAL B 1 161 ? -6.617 -22.766 -4.094 1 98.56 161 VAL B N 1
ATOM 3109 C CA . VAL B 1 161 ? -5.383 -21.984 -3.963 1 98.56 161 VAL B CA 1
ATOM 3110 C C . VAL B 1 161 ? -5.398 -21.219 -2.648 1 98.56 161 VAL B C 1
ATOM 3112 O O . VAL B 1 161 ? -6.406 -20.609 -2.287 1 98.56 161 VAL B O 1
ATOM 3115 N N . CYS B 1 162 ? -4.348 -21.266 -1.9 1 98.75 162 CYS B N 1
ATOM 3116 C CA . CYS B 1 162 ? -4.359 -20.594 -0.609 1 98.75 162 CYS B CA 1
ATOM 3117 C C . CYS B 1 162 ? -4.031 -19.109 -0.768 1 98.75 162 CYS B C 1
ATOM 3119 O O . CYS B 1 162 ? -4.793 -18.25 -0.323 1 98.75 162 CYS B O 1
ATOM 3121 N N . GLN B 1 163 ? -2.883 -18.797 -1.371 1 98.88 163 GLN B N 1
ATOM 3122 C CA . GLN B 1 163 ? -2.516 -17.406 -1.608 1 98.88 163 GLN B CA 1
ATOM 3123 C C . GLN B 1 163 ? -2.27 -17.141 -3.092 1 98.88 163 GLN B C 1
ATOM 3125 O O . GLN B 1 163 ? -1.695 -17.984 -3.787 1 98.88 163 GLN B O 1
ATOM 3130 N N . ILE B 1 164 ? -2.727 -15.977 -3.58 1 98.88 164 ILE B N 1
ATOM 3131 C CA . ILE B 1 164 ? -2.566 -15.547 -4.965 1 98.88 164 ILE B CA 1
ATOM 3132 C C . ILE B 1 164 ? -1.813 -14.219 -5.012 1 98.88 164 ILE B C 1
ATOM 3134 O O . ILE B 1 164 ? -2.199 -13.258 -4.344 1 98.88 164 ILE B O 1
ATOM 3138 N N . TYR B 1 165 ? -0.716 -14.156 -5.719 1 98.69 165 TYR B N 1
ATOM 3139 C CA . TYR B 1 165 ? 0.018 -12.945 -6.051 1 98.69 165 TYR B CA 1
ATOM 3140 C C . TYR B 1 165 ? -0.149 -12.594 -7.523 1 98.69 165 TYR B C 1
ATOM 3142 O O . TYR B 1 165 ? 0.476 -13.211 -8.391 1 98.69 165 TYR B O 1
ATOM 3150 N N . LEU B 1 166 ? -0.936 -11.547 -7.789 1 98.25 166 LEU B N 1
ATOM 3151 C CA . LEU B 1 166 ? -1.473 -11.281 -9.117 1 98.25 166 LEU B CA 1
ATOM 3152 C C . LEU B 1 166 ? -1.089 -9.891 -9.594 1 98.25 166 LEU B C 1
ATOM 3154 O O . LEU B 1 166 ? -1.298 -8.906 -8.875 1 98.25 166 LEU B O 1
ATOM 3158 N N . GLU B 1 167 ? -0.505 -9.797 -10.719 1 97.56 167 GLU B N 1
ATOM 3159 C CA . GLU B 1 167 ? -0.435 -8.492 -11.375 1 97.56 167 GLU B CA 1
ATOM 3160 C C . GLU B 1 167 ? -1.54 -8.336 -12.414 1 97.56 167 GLU B C 1
ATOM 3162 O O . GLU B 1 167 ? -1.647 -9.141 -13.336 1 97.56 167 GLU B O 1
ATOM 3167 N N . VAL B 1 168 ? -2.314 -7.332 -12.289 1 97.44 168 VAL B N 1
ATOM 3168 C CA . VAL B 1 168 ? -3.395 -7.051 -13.227 1 97.44 168 VAL B CA 1
ATOM 3169 C C . VAL B 1 168 ? -3 -5.891 -14.133 1 97.44 168 VAL B C 1
ATOM 3171 O O . VAL B 1 168 ? -2.477 -4.875 -13.664 1 97.44 168 VAL B O 1
ATOM 3174 N N . HIS B 1 169 ? -3.232 -6.082 -15.406 1 95.44 169 HIS B N 1
ATOM 3175 C CA . HIS B 1 169 ? -3.014 -5.059 -16.422 1 95.44 169 HIS B CA 1
ATOM 3176 C C . HIS B 1 169 ? -4.336 -4.598 -17.031 1 95.44 169 HIS B C 1
ATOM 3178 O O . HIS B 1 169 ? -5.215 -5.414 -17.297 1 95.44 169 HIS B O 1
ATOM 3184 N N . GLY B 1 170 ? -4.469 -3.348 -17.234 1 96.81 170 GLY B N 1
ATOM 3185 C CA . GLY B 1 170 ? -5.664 -2.846 -17.891 1 96.81 170 GLY B CA 1
ATOM 3186 C C . GLY B 1 170 ? -6.242 -1.616 -17.203 1 96.81 170 GLY B C 1
ATOM 3187 O O . GLY B 1 170 ? -5.609 -1.027 -16.328 1 96.81 170 GLY B O 1
ATOM 3188 N N . GLY B 1 171 ? -7.457 -1.191 -17.672 1 97.75 171 GLY B N 1
ATOM 3189 C CA . GLY B 1 171 ? -8.117 -0.027 -17.109 1 97.75 171 GLY B CA 1
ATOM 3190 C C . GLY B 1 171 ? -8.789 -0.309 -15.781 1 97.75 171 GLY B C 1
ATOM 3191 O O . GLY B 1 171 ? -8.852 -1.46 -15.344 1 97.75 171 GLY B O 1
ATOM 3192 N N . ALA B 1 172 ? -9.234 0.721 -15.156 1 98.44 172 ALA B N 1
ATOM 3193 C CA . ALA B 1 172 ? -9.82 0.642 -13.82 1 98.44 172 ALA B CA 1
ATOM 3194 C C . ALA B 1 172 ? -11.016 -0.31 -13.797 1 98.44 172 ALA B C 1
ATOM 3196 O O . ALA B 1 172 ? -11.156 -1.119 -12.875 1 98.44 172 ALA B O 1
ATOM 3197 N N . PRO B 1 173 ? -11.906 -0.274 -14.836 1 98.38 173 PRO B N 1
ATOM 3198 C CA . PRO B 1 173 ? -13.047 -1.188 -14.797 1 98.38 173 PRO B CA 1
ATOM 3199 C C . PRO B 1 173 ? -12.633 -2.656 -14.852 1 98.38 173 PRO B C 1
ATOM 3201 O O . PRO B 1 173 ? -13.281 -3.51 -14.242 1 98.38 173 PRO B O 1
ATOM 3204 N N . GLU B 1 174 ? -11.586 -2.959 -15.617 1 97.88 174 GLU B N 1
ATOM 3205 C CA . GLU B 1 174 ? -11.109 -4.336 -15.727 1 97.88 174 GLU B CA 1
ATOM 3206 C C . GLU B 1 174 ? -10.562 -4.836 -14.391 1 97.88 174 GLU B C 1
ATOM 3208 O O . GLU B 1 174 ? -10.797 -5.984 -14.008 1 97.88 174 GLU B O 1
ATOM 3213 N N . HIS B 1 175 ? -9.82 -3.932 -13.719 1 98.44 175 HIS B N 1
ATOM 3214 C CA . HIS B 1 175 ? -9.359 -4.281 -12.375 1 98.44 175 HIS B CA 1
ATOM 3215 C C . HIS B 1 175 ? -10.531 -4.57 -11.453 1 98.44 175 HIS B C 1
ATOM 3217 O O . HIS B 1 175 ? -10.594 -5.629 -10.828 1 98.44 175 HIS B O 1
ATOM 3223 N N . ALA B 1 176 ? -11.445 -3.605 -11.391 1 98.56 176 ALA B N 1
ATOM 3224 C CA . ALA B 1 176 ? -12.578 -3.707 -10.477 1 98.56 176 ALA B CA 1
ATOM 3225 C C . ALA B 1 176 ? -13.359 -5 -10.711 1 98.56 176 ALA B C 1
ATOM 3227 O O . ALA B 1 176 ? -13.719 -5.695 -9.758 1 98.56 176 ALA B O 1
ATOM 3228 N N . LYS B 1 177 ? -13.609 -5.332 -11.945 1 98.31 177 LYS B N 1
ATOM 3229 C CA . LYS B 1 177 ? -14.352 -6.543 -12.297 1 98.31 177 LYS B CA 1
ATOM 3230 C C . LYS B 1 177 ? -13.625 -7.793 -11.797 1 98.31 177 LYS B C 1
ATOM 3232 O O . LYS B 1 177 ? -14.234 -8.664 -11.18 1 98.31 177 LYS B O 1
ATOM 3237 N N . LEU B 1 178 ? -12.391 -7.895 -12.086 1 98.44 178 LEU B N 1
ATOM 3238 C CA . LEU B 1 178 ? -11.633 -9.078 -11.703 1 98.44 178 LEU B CA 1
ATOM 3239 C C . LEU B 1 178 ? -11.555 -9.211 -10.188 1 98.44 178 LEU B C 1
ATOM 3241 O O . LEU B 1 178 ? -11.711 -10.305 -9.648 1 98.44 178 LEU B O 1
ATOM 3245 N N . LEU B 1 179 ? -11.289 -8.078 -9.492 1 98.75 179 LEU B N 1
ATOM 3246 C CA . LEU B 1 179 ? -11.242 -8.094 -8.031 1 98.75 179 LEU B CA 1
ATOM 3247 C C . LEU B 1 179 ? -12.555 -8.594 -7.445 1 98.75 179 LEU B C 1
ATOM 3249 O O . LEU B 1 179 ? -12.562 -9.375 -6.492 1 98.75 179 LEU B O 1
ATOM 3253 N N . ARG B 1 180 ? -13.633 -8.117 -7.992 1 98.75 180 ARG B N 1
ATOM 3254 C CA . ARG B 1 180 ? -14.953 -8.531 -7.543 1 98.75 180 ARG B CA 1
ATOM 3255 C C . ARG B 1 180 ? -15.141 -10.039 -7.715 1 98.75 180 ARG B C 1
ATOM 3257 O O . ARG B 1 180 ? -15.633 -10.719 -6.809 1 98.75 180 ARG B O 1
ATOM 3264 N N . GLU B 1 181 ? -14.781 -10.555 -8.852 1 98.75 181 GLU B N 1
ATOM 3265 C CA . GLU B 1 181 ? -14.93 -11.977 -9.141 1 98.75 181 GLU B CA 1
ATOM 3266 C C . GLU B 1 181 ? -14.078 -12.82 -8.195 1 98.75 181 GLU B C 1
ATOM 3268 O O . GLU B 1 181 ? -14.523 -13.852 -7.695 1 98.75 181 GLU B O 1
ATOM 3273 N N . ILE B 1 182 ? -12.883 -12.398 -7.938 1 98.69 182 ILE B N 1
ATOM 3274 C CA . ILE B 1 182 ? -11.984 -13.094 -7.023 1 98.69 182 ILE B CA 1
ATOM 3275 C C . ILE B 1 182 ? -12.586 -13.102 -5.621 1 98.69 182 ILE B C 1
ATOM 3277 O O . ILE B 1 182 ? -12.57 -14.133 -4.941 1 98.69 182 ILE B O 1
ATOM 3281 N N . ALA B 1 183 ? -13.117 -11.961 -5.25 1 98.81 183 ALA B N 1
ATOM 3282 C CA . ALA B 1 183 ? -13.711 -11.828 -3.924 1 98.81 183 ALA B CA 1
ATOM 3283 C C . ALA B 1 183 ? -14.906 -12.758 -3.758 1 98.81 183 ALA B C 1
ATOM 3285 O O . ALA B 1 183 ? -15.125 -13.32 -2.68 1 98.81 183 ALA B O 1
ATOM 3286 N N . HIS B 1 184 ? -15.664 -12.945 -4.766 1 98.62 184 HIS B N 1
ATOM 3287 C CA . HIS B 1 184 ? -16.844 -13.805 -4.699 1 98.62 184 HIS B CA 1
ATOM 3288 C C . HIS B 1 184 ? -16.438 -15.273 -4.551 1 98.62 184 HIS B C 1
ATOM 3290 O O . HIS B 1 184 ? -17.266 -16.109 -4.18 1 98.62 184 HIS B O 1
ATOM 3296 N N . LEU B 1 185 ? -15.227 -15.555 -4.883 1 98.69 185 LEU B N 1
ATOM 3297 C CA . LEU B 1 185 ? -14.711 -16.906 -4.695 1 98.69 185 LEU B CA 1
ATOM 3298 C C . LEU B 1 185 ? -14.008 -17.047 -3.348 1 98.69 185 LEU B C 1
ATOM 3300 O O . LEU B 1 185 ? -13.242 -17.984 -3.135 1 98.69 185 LEU B O 1
ATOM 3304 N N . LYS B 1 186 ? -14.164 -16.078 -2.5 1 98.56 186 LYS B N 1
ATOM 3305 C CA . LYS B 1 186 ? -13.781 -16.109 -1.092 1 98.56 186 LYS B CA 1
ATOM 3306 C C . LYS B 1 186 ? -12.297 -15.836 -0.916 1 98.56 186 LYS B C 1
ATOM 3308 O O . LYS B 1 186 ? -11.688 -16.266 0.065 1 98.56 186 LYS B O 1
ATOM 3313 N N . TYR B 1 187 ? -11.734 -15.234 -1.916 1 98.88 187 TYR B N 1
ATOM 3314 C CA . TYR B 1 187 ? -10.383 -14.711 -1.76 1 98.88 187 TYR B CA 1
ATOM 3315 C C . TYR B 1 187 ? -10.414 -13.273 -1.253 1 98.88 187 TYR B C 1
ATOM 3317 O O . TYR B 1 187 ? -11.211 -12.461 -1.72 1 98.88 187 TYR B O 1
ATOM 3325 N N . ARG B 1 188 ? -9.539 -12.984 -0.27 1 98.88 188 ARG B N 1
ATOM 3326 C CA . ARG B 1 188 ? -9.539 -11.695 0.412 1 98.88 188 ARG B CA 1
ATOM 3327 C C . ARG B 1 188 ? -8.211 -10.969 0.201 1 98.88 188 ARG B C 1
ATOM 3329 O O . ARG B 1 188 ? -7.141 -11.555 0.359 1 98.88 188 ARG B O 1
ATOM 3336 N N . LEU B 1 189 ? -8.359 -9.742 -0.172 1 98.94 189 LEU B N 1
ATOM 3337 C CA . LEU B 1 189 ? -7.203 -8.891 -0.424 1 98.94 189 LEU B CA 1
ATOM 3338 C C . LEU B 1 189 ? -6.465 -8.586 0.873 1 98.94 189 LEU B C 1
ATOM 3340 O O . LEU B 1 189 ? -7.078 -8.172 1.859 1 98.94 189 LEU B O 1
ATOM 3344 N N . PHE B 1 190 ? -5.09 -8.773 0.899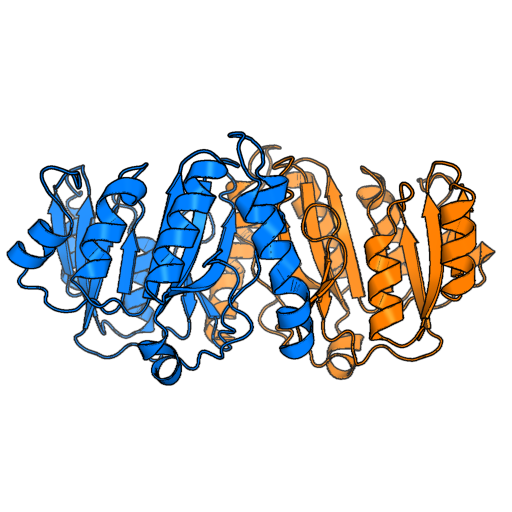 1 98.75 190 PHE B N 1
ATOM 3345 C CA . PHE B 1 190 ? -4.379 -8.359 2.105 1 98.75 190 PHE B CA 1
ATOM 3346 C C . PHE B 1 190 ? -3.264 -7.379 1.771 1 98.75 190 PHE B C 1
ATOM 3348 O O . PHE B 1 190 ? -2.703 -6.742 2.666 1 98.75 190 PHE B O 1
ATOM 3355 N N . ALA B 1 191 ? -3 -7.148 0.455 1 98.5 191 ALA B N 1
ATOM 3356 C CA . ALA B 1 191 ? -2.023 -6.145 0.042 1 98.5 191 ALA B CA 1
ATOM 3357 C C . ALA B 1 191 ? -2.203 -5.777 -1.428 1 98.5 191 ALA B C 1
ATOM 3359 O O . ALA B 1 191 ? -2.711 -6.578 -2.219 1 98.5 191 ALA B O 1
ATOM 3360 N N . TYR B 1 192 ? -1.818 -4.605 -1.786 1 98.06 192 TYR B N 1
ATOM 3361 C CA . TYR B 1 192 ? -1.752 -4.16 -3.174 1 98.06 192 TYR B CA 1
ATOM 3362 C C . TYR B 1 192 ? -0.638 -3.137 -3.365 1 98.06 192 TYR B C 1
ATOM 3364 O O . TYR B 1 192 ? -0.215 -2.482 -2.41 1 98.06 192 TYR B O 1
ATOM 3372 N N . GLU B 1 193 ? -0.157 -3.086 -4.531 1 97.38 193 GLU B N 1
ATOM 3373 C CA . GLU B 1 193 ? 0.959 -2.215 -4.883 1 97.38 193 GLU B CA 1
ATOM 3374 C C . GLU B 1 193 ? 0.872 -1.766 -6.34 1 97.38 193 GLU B C 1
ATOM 3376 O O . GLU B 1 193 ? 1.056 -2.57 -7.254 1 97.38 193 GLU B O 1
ATOM 3381 N N . VAL B 1 194 ? 0.597 -0.436 -6.535 1 97.62 194 VAL B N 1
ATOM 3382 C CA . VAL B 1 194 ? 0.572 0.087 -7.895 1 97.62 194 VAL B CA 1
ATOM 3383 C C . VAL B 1 194 ? 1.961 -0.029 -8.523 1 97.62 194 VAL B C 1
ATOM 3385 O O . VAL B 1 194 ? 2.963 0.308 -7.887 1 97.62 194 VAL B O 1
ATOM 3388 N N . ASN B 1 195 ? 2.027 -0.553 -9.773 1 96.62 195 ASN B N 1
ATOM 3389 C CA . ASN B 1 195 ? 3.297 -0.678 -10.484 1 96.62 195 ASN B CA 1
ATOM 3390 C C . ASN B 1 195 ? 3.85 0.686 -10.883 1 96.62 195 ASN B C 1
ATOM 3392 O O . ASN B 1 195 ? 3.152 1.478 -11.523 1 96.62 195 ASN B O 1
ATOM 3396 N N . GLY B 1 196 ? 5.059 0.966 -10.562 1 96.38 196 GLY B N 1
ATOM 3397 C CA . GLY B 1 196 ? 5.664 2.271 -10.766 1 96.38 196 GLY B CA 1
ATOM 3398 C C . GLY B 1 196 ? 5.914 2.594 -12.227 1 96.38 196 GLY B C 1
ATOM 3399 O O . GLY B 1 196 ? 6.219 3.736 -12.57 1 96.38 196 GLY B O 1
ATOM 3400 N N . TYR B 1 197 ? 5.695 1.627 -13.109 1 95.75 197 TYR B N 1
ATOM 3401 C CA . TYR B 1 197 ? 5.879 1.859 -14.531 1 95.75 197 TYR B CA 1
ATOM 3402 C C . TYR B 1 197 ? 4.594 2.381 -15.172 1 95.75 197 TYR B C 1
ATOM 3404 O O . TYR B 1 197 ? 4.637 3.074 -16.188 1 95.75 197 TYR B O 1
ATOM 3412 N N . SER B 1 198 ? 3.49 1.989 -14.57 1 95.56 198 SER B N 1
ATOM 3413 C CA . SER B 1 198 ? 2.221 2.35 -15.188 1 95.56 198 SER B CA 1
ATOM 3414 C C . SER B 1 198 ? 1.08 2.312 -14.18 1 95.56 198 SER B C 1
ATOM 3416 O O . SER B 1 198 ? 0.965 1.366 -13.398 1 95.56 198 SER B O 1
ATOM 3418 N N . MET B 1 199 ? 0.165 3.297 -14.312 1 96.56 199 MET B N 1
ATOM 3419 C CA . MET B 1 199 ? -1.032 3.354 -13.477 1 96.56 199 MET B CA 1
ATOM 3420 C C . MET B 1 199 ? -1.972 2.195 -13.797 1 96.56 199 MET B C 1
ATOM 3422 O O . MET B 1 199 ? -2.818 1.834 -12.977 1 96.56 199 MET B O 1
ATOM 3426 N N . ASN B 1 200 ? -1.733 1.596 -14.961 1 96.94 200 ASN B N 1
ATOM 3427 C CA . ASN B 1 200 ? -2.637 0.556 -15.438 1 96.94 200 ASN B CA 1
ATOM 3428 C C . ASN B 1 200 ? -2.193 -0.83 -14.984 1 96.94 200 ASN B C 1
ATOM 3430 O O . ASN B 1 200 ? -2.74 -1.84 -15.422 1 96.94 200 ASN B O 1
ATOM 3434 N N . ALA B 1 201 ? -1.232 -0.89 -14.148 1 96.94 201 ALA B N 1
ATOM 3435 C CA . ALA B 1 201 ? -0.731 -2.156 -13.617 1 96.94 201 ALA B CA 1
ATOM 3436 C C . ALA B 1 201 ? -0.623 -2.113 -12.102 1 96.94 201 ALA B C 1
ATOM 3438 O O . ALA B 1 201 ? -0.187 -1.111 -11.531 1 96.94 201 ALA B O 1
ATOM 3439 N N . CYS B 1 202 ? -1.072 -3.139 -11.469 1 97.62 202 CYS B N 1
ATOM 3440 C CA . CYS B 1 202 ? -1.048 -3.207 -10.008 1 97.62 202 CYS B CA 1
ATOM 3441 C C . CYS B 1 202 ? -0.88 -4.645 -9.531 1 97.62 202 CYS B C 1
ATOM 3443 O O . CYS B 1 202 ? -1.449 -5.566 -10.117 1 97.62 202 CYS B O 1
ATOM 3445 N N . GLU B 1 203 ? -0.049 -4.836 -8.508 1 97.69 203 GLU B N 1
ATOM 3446 C CA . GLU B 1 203 ? 0.103 -6.109 -7.809 1 97.69 203 GLU B CA 1
ATOM 3447 C C . GLU B 1 203 ? -0.935 -6.254 -6.699 1 97.69 203 GLU B C 1
ATOM 3449 O O . GLU B 1 203 ? -1.068 -5.375 -5.848 1 97.69 203 GLU B O 1
ATOM 3454 N N . TYR B 1 204 ? -1.694 -7.332 -6.738 1 98.56 204 TYR B N 1
ATOM 3455 C CA . TYR B 1 204 ? -2.654 -7.668 -5.691 1 98.56 204 TYR B CA 1
ATOM 3456 C C . TYR B 1 204 ? -2.289 -8.984 -5.02 1 98.56 204 TYR B C 1
ATOM 3458 O O . TYR B 1 204 ? -1.881 -9.938 -5.688 1 98.56 204 TYR B O 1
ATOM 3466 N N . SER B 1 205 ? -2.393 -9.023 -3.732 1 98.88 205 SER B N 1
ATOM 3467 C CA . SER B 1 205 ? -2.16 -10.242 -2.961 1 98.88 205 SER B CA 1
ATOM 3468 C C . SER B 1 205 ? -3.428 -10.688 -2.236 1 98.88 205 SER B C 1
ATOM 3470 O O . SER B 1 205 ? -4.023 -9.906 -1.486 1 98.88 205 SER B O 1
ATOM 3472 N N . PHE B 1 206 ? -3.799 -11.922 -2.445 1 98.94 206 PHE B N 1
ATOM 3473 C CA . PHE B 1 206 ? -5.027 -12.469 -1.879 1 98.94 206 PHE B CA 1
ATOM 3474 C C . PHE B 1 206 ? -4.73 -13.711 -1.049 1 98.94 206 PHE B C 1
ATOM 3476 O O . PHE B 1 206 ? -3.734 -14.398 -1.284 1 98.94 206 PHE B O 1
ATOM 3483 N N . ILE B 1 207 ? -5.609 -13.977 -0.128 1 98.94 207 ILE B N 1
ATOM 3484 C CA . ILE B 1 207 ? -5.602 -15.211 0.653 1 98.94 207 ILE B CA 1
ATOM 3485 C C . ILE B 1 207 ? -7.02 -15.773 0.742 1 98.94 207 ILE B C 1
ATOM 3487 O O . ILE B 1 207 ? -7.98 -15.023 0.925 1 98.94 207 ILE B O 1
ATOM 3491 N N . HIS B 1 208 ? -7.16 -17.047 0.502 1 98.88 208 HIS B N 1
ATOM 3492 C CA . HIS B 1 208 ? -8.469 -17.688 0.624 1 98.88 208 HIS B CA 1
ATOM 3493 C C . HIS B 1 208 ? -8.914 -17.734 2.08 1 98.88 208 HIS B C 1
ATOM 3495 O O . HIS B 1 208 ? -8.109 -18 2.975 1 98.88 208 HIS B O 1
ATOM 3501 N N . GLU B 1 209 ? -10.141 -17.656 2.369 1 98.38 209 GLU B N 1
ATOM 3502 C CA . GLU B 1 209 ? -10.68 -17.625 3.725 1 98.38 209 GLU B CA 1
ATOM 3503 C C . GLU B 1 209 ? -10.359 -18.906 4.477 1 98.38 209 GLU B C 1
ATOM 3505 O O . GLU B 1 209 ? -10.141 -18.891 5.691 1 98.38 209 GLU B O 1
ATOM 3510 N N . SER B 1 210 ? -10.281 -19.969 3.746 1 98.44 210 SER B N 1
ATOM 3511 C CA . SER B 1 210 ? -10.047 -21.25 4.391 1 98.44 210 SER B CA 1
ATOM 3512 C C . SER B 1 210 ? -8.602 -21.375 4.855 1 98.44 210 SER B C 1
ATOM 3514 O O . SER B 1 210 ? -8.266 -22.281 5.625 1 98.44 210 SER B O 1
ATOM 3516 N N . CYS B 1 211 ? -7.727 -20.469 4.477 1 98.62 211 CYS B N 1
ATOM 3517 C CA . CYS B 1 211 ? -6.309 -20.547 4.812 1 98.62 211 CYS B CA 1
ATOM 3518 C C . CYS B 1 211 ? -5.934 -19.516 5.859 1 98.62 211 CYS B C 1
ATOM 3520 O O . CYS B 1 211 ? -4.766 -19.391 6.234 1 98.62 211 CYS B O 1
ATOM 3522 N N . LEU B 1 212 ? -6.859 -18.734 6.371 1 98.56 212 LEU B N 1
ATOM 3523 C CA . LEU B 1 212 ? -6.582 -17.641 7.297 1 98.56 212 LEU B CA 1
ATOM 3524 C C . LEU B 1 212 ? -5.938 -18.156 8.578 1 98.56 212 LEU B C 1
ATOM 3526 O O . LEU B 1 212 ? -4.945 -17.594 9.047 1 98.56 212 LEU B O 1
ATOM 3530 N N . GLU B 1 213 ? -6.527 -19.219 9.094 1 98.31 213 GLU B N 1
ATOM 3531 C CA . GLU B 1 213 ? -5.969 -19.781 10.32 1 98.31 213 GLU B CA 1
ATOM 3532 C C . GLU B 1 213 ? -4.539 -20.266 10.102 1 98.31 213 GLU B C 1
ATOM 3534 O O . GLU B 1 213 ? -3.656 -20 10.922 1 98.31 213 GLU B O 1
ATOM 3539 N N . LYS B 1 214 ? -4.305 -20.922 9.016 1 98.06 214 LYS B N 1
ATOM 3540 C CA . LYS B 1 214 ? -3.002 -21.484 8.672 1 98.06 214 LYS B CA 1
ATOM 3541 C C . LYS B 1 214 ? -1.93 -20.391 8.617 1 98.06 214 LYS B C 1
ATOM 3543 O O . LYS B 1 214 ? -0.809 -20.594 9.094 1 98.06 214 LYS B O 1
ATOM 3548 N N . TYR B 1 215 ? -2.281 -19.234 8.133 1 98.31 215 TYR B N 1
ATOM 3549 C CA . TYR B 1 215 ? -1.286 -18.203 7.883 1 98.31 215 TYR B CA 1
ATOM 3550 C C . TYR B 1 215 ? -1.43 -17.062 8.883 1 98.31 215 TYR B C 1
ATOM 3552 O O . TYR B 1 215 ? -0.731 -16.047 8.781 1 98.31 215 TYR B O 1
ATOM 3560 N N . GLY B 1 216 ? -2.332 -17.172 9.766 1 97.75 216 GLY B N 1
ATOM 3561 C CA . GLY B 1 216 ? -2.508 -16.203 10.828 1 97.75 216 GLY B CA 1
ATOM 3562 C C . GLY B 1 216 ? -3.219 -14.938 10.375 1 97.75 216 GLY B C 1
ATOM 3563 O O . GLY B 1 216 ? -3.01 -13.859 10.938 1 97.75 216 GLY B O 1
ATOM 3564 N N . GLY B 1 217 ? -3.967 -15.039 9.305 1 97.38 217 GLY B N 1
ATOM 3565 C CA . GLY B 1 217 ? -4.738 -13.898 8.82 1 97.38 217 GLY B CA 1
ATOM 3566 C C . GLY B 1 217 ? -5.961 -13.609 9.664 1 97.38 217 GLY B C 1
ATOM 3567 O O . GLY B 1 217 ? -6.59 -14.523 10.195 1 97.38 217 GLY B O 1
ATOM 3568 N N . ILE B 1 218 ? -6.242 -12.32 9.797 1 97.25 218 ILE B N 1
ATOM 3569 C CA . ILE B 1 218 ? -7.41 -11.875 10.539 1 97.25 218 ILE B CA 1
ATOM 3570 C C . ILE B 1 218 ? -8.336 -11.078 9.625 1 97.25 218 ILE B C 1
ATOM 3572 O O . ILE B 1 218 ? -7.93 -10.062 9.055 1 97.25 218 ILE B O 1
ATOM 3576 N N . ARG B 1 219 ? -9.492 -11.523 9.547 1 97.25 219 ARG B N 1
ATOM 3577 C CA . ARG B 1 219 ? -10.453 -10.828 8.695 1 97.25 219 ARG B CA 1
ATOM 3578 C C . ARG B 1 219 ? -10.781 -9.445 9.258 1 97.25 219 ARG B C 1
ATOM 3580 O O . ARG B 1 219 ? -10.953 -9.289 10.469 1 97.25 219 ARG B O 1
ATOM 3587 N N . ILE B 1 220 ? -10.844 -8.398 8.383 1 96.81 220 ILE B N 1
ATOM 3588 C CA . ILE B 1 220 ? -11.164 -7.027 8.773 1 96.81 220 ILE B CA 1
ATOM 3589 C C . ILE B 1 220 ? -12.57 -6.668 8.297 1 96.81 220 ILE B C 1
ATOM 3591 O O . ILE B 1 220 ? -13.508 -6.617 9.102 1 96.81 220 ILE B O 1
ATOM 3595 N N . ALA B 1 221 ? -12.719 -6.438 6.969 1 97.31 221 ALA B N 1
ATOM 3596 C CA . ALA B 1 221 ? -13.992 -6.102 6.336 1 97.31 221 ALA B CA 1
ATOM 3597 C C . ALA B 1 221 ? -13.992 -6.512 4.867 1 97.31 221 ALA B C 1
ATOM 3599 O O . ALA B 1 221 ? -13 -6.32 4.156 1 97.31 221 ALA B O 1
ATOM 3600 N N . ASN B 1 222 ? -15.094 -7.113 4.434 1 98 222 ASN B N 1
ATOM 3601 C CA . ASN B 1 222 ? -15.242 -7.492 3.033 1 98 222 ASN B CA 1
ATOM 3602 C C . ASN B 1 222 ? -15.953 -6.406 2.232 1 98 222 ASN B C 1
ATOM 3604 O O . ASN B 1 222 ? -17.062 -5.98 2.592 1 98 222 ASN B O 1
ATOM 3608 N N . TYR B 1 223 ? -15.305 -5.953 1.207 1 98.69 223 TYR B N 1
ATOM 3609 C CA . TYR B 1 223 ? -15.945 -4.926 0.398 1 98.69 223 TYR B CA 1
ATOM 3610 C C . TYR B 1 223 ? -15.742 -5.191 -1.089 1 98.69 223 TYR B C 1
ATOM 3612 O O . TYR B 1 223 ? -16.469 -4.664 -1.929 1 98.69 223 TYR B O 1
ATOM 3620 N N . LEU B 1 224 ? -14.828 -6.055 -1.493 1 98.75 224 LEU B N 1
ATOM 3621 C CA . LEU B 1 224 ? -14.516 -6.281 -2.9 1 98.75 224 LEU B CA 1
ATOM 3622 C C . LEU B 1 224 ? -15.57 -7.156 -3.562 1 98.75 224 LEU B C 1
ATOM 3624 O O . LEU B 1 224 ? -15.617 -7.262 -4.789 1 98.75 224 LEU B O 1
ATOM 3628 N N . ASP B 1 225 ? -16.453 -7.777 -2.799 1 98.38 225 ASP B N 1
ATOM 3629 C CA . ASP B 1 225 ? -17.547 -8.57 -3.357 1 98.38 225 ASP B CA 1
ATOM 3630 C C . ASP B 1 225 ? -18.75 -7.691 -3.652 1 98.38 225 ASP B C 1
ATOM 3632 O O . ASP B 1 225 ? -19.891 -8.094 -3.393 1 98.38 225 ASP B O 1
ATOM 3636 N N . PHE B 1 226 ? -18.562 -6.535 -4.066 1 97.5 226 PHE B N 1
ATOM 3637 C CA . PHE B 1 226 ? -19.594 -5.543 -4.363 1 97.5 226 PHE B CA 1
ATOM 3638 C C . PHE B 1 226 ? -20.391 -5.938 -5.598 1 97.5 226 PHE B C 1
ATOM 3640 O O . PHE B 1 226 ? -19.922 -6.738 -6.414 1 97.5 226 PHE B O 1
#

Organism: Caenorhabditis brenneri (NCBI:txid135651)

Foldseek 3Di:
DQVVVQVCQVVLLVLLVPDDDQAVLCSQVVSDDFQKAAPPWDWFFDPAPPIFIDHQLQLQAAAAEEEAEACVLRCRRLLRSCVNNVLRHQYEYEYCDDHDPVSQVVQVVSNYHYYHDDDAPVCAVVNVCVVVVNQEHAEYEHDHAARCLPRVLVVLVRYYYFKYKDKAATGSNSVLVSLLSCVVSQWTWGDKAQHPVDSRIMITMTGHPVCCVSRVMDGRYDRSND/DQVVVQVCQVVLLVLLVPDDDQAVLCSQVVSDDFQKAAPPWDWFFDPAPPIFIDHQLQLQAAAAEEEAEACVLRCRRLLRSCVNNVLRHQYEYEYCDDHDPVSQVVQVVSNYHYDHDDDAPVCAVVNVCVVVVNQEHAEYEHDHAARCLPRVLVVLVRYYYFKYKDKAATGSNSVLVSLLSCVVSQWTWGDKAQHPVDSRIMITMTGHPVCCVSRVMDGRYDRSND

Radius of gyration: 22.58 Å; Cα contacts (8 Å, |Δi|>4): 979; chains: 2; bounding box: 42×67×50 Å

Solvent-accessible surface area (backbone atoms only — not comparable to full-atom values): 23200 Å² total; per-residue (Å²): 100,47,69,61,48,46,72,44,27,66,61,36,22,53,50,51,72,64,51,74,47,58,74,44,28,25,46,49,60,31,45,62,68,56,20,26,45,46,85,49,55,47,74,44,35,39,82,16,79,78,40,41,62,43,61,24,70,84,57,61,61,67,78,32,30,33,40,35,36,45,39,87,74,58,56,48,38,61,52,48,51,28,59,76,45,68,51,25,40,39,36,40,37,30,15,69,54,76,67,47,71,67,50,47,53,53,31,48,75,49,50,23,49,74,43,66,44,66,67,33,92,85,43,32,59,56,55,51,28,59,74,71,68,53,77,58,34,47,33,37,36,40,44,57,90,51,40,56,81,68,34,44,62,69,34,57,74,75,37,57,53,35,33,38,40,35,49,48,60,48,36,30,37,59,50,48,51,50,48,21,54,44,25,69,71,46,34,33,40,48,45,72,45,73,38,41,85,37,92,43,27,33,39,38,18,32,35,22,65,90,37,22,76,71,42,55,41,40,83,46,36,85,38,54,63,94,101,45,68,61,49,45,72,44,26,65,59,36,22,51,49,49,70,64,52,76,46,58,74,44,27,26,47,50,61,30,43,63,68,56,21,25,47,46,86,48,55,47,74,45,36,40,81,17,79,76,40,40,63,42,60,25,68,86,58,61,60,68,76,32,31,33,41,35,37,45,39,86,75,58,56,50,37,60,52,46,51,29,61,76,47,69,51,24,40,38,34,42,37,30,16,69,54,77,67,48,70,65,50,49,52,51,32,48,76,48,51,24,49,72,44,65,44,66,67,34,93,86,43,31,57,55,55,52,29,57,74,70,70,53,76,58,34,46,33,38,37,40,45,57,89,50,40,56,79,69,32,44,62,68,34,57,76,74,35,57,53,35,33,38,42,36,49,48,59,48,35,30,37,59,50,49,50,50,48,22,55,44,25,69,70,44,34,36,41,49,45,72,45,73,38,42,84,37,92,43,27,33,39,36,19,31,35,22,64,90,38,22,77,71,42,56,41,40,80,47,36,84,38,54,61,94

Sequence (452 aa):
MKTFSISQVSVRKQTLASIRSETQFAHLYGSLAPEVFCPQKVRIGTIGDGGKWVCNIWNVPRDTVLLSLGLNNFIGFEEEWQRITSNANILYGVDVDEQSDLTKEKYSKLRGITKKALISETFTIEDLAKEFKIYEVEILKIDIEGAEKTCLIPFLKKYQVCQIYLEVHGGAPEHAKLLREIAHLKYRLFAYEVNGYSMNACEYSFIHESCLEKYGGIRIANYLDFMKTFSISQVSVRKQTLASIRSETQFAHLYGSLAPEVFCPQKVRIGTIGDGGKWVCNIWNVPRDTVLLSLGLNNFIGFEEEWQRITSNANILYGVDVDEQSDLTKEKYSKLRGITKKALISETFTIEDLAKEFKIYEVEILKIDIEGAEKTCLIPFLKKYQVCQIYLEVHGGAPEHAKLLREIAHLKYRLFAYEVNGYSMNACEYSFIHESCLEKYGGIRIANYLDF

Secondary structure (DSSP, 8-state):
-HHHHHHTHHHHHHHHHT--STTTHHHHHHH---SEE-TTEEEES-SSTT-EEEE-GGGPPTTEEEEEE--TT--HHHHHHHHHHTS-EEEEEEESSPPPHHHHHHHHHTTEEEEE---SSSS-HHHHHHHHT--EEEEEEE--TTTHHHHHHHHHTTSEEEEEEEEEES-HHHHHHHHHHHHHTTEEEEEEEE-TT-TTEEEEEEEEGGGHHHHT-EE----S--/-HHHHHHTHHHHHHHHHT--STTTHHHHHHT---SEE-TTEEEES-SSTT-EEEE-GGGPPTTEEEEEE--TT--HHHHHHHHHHTS-EEEEEEESSPPPHHHHHHHHHTTEEEEE---SSSS-HHHHHHHHT--EEEEEEE--TTTHHHHHHHHHTTSEEEEEEEEEES-HHHHHHHHHHHHHTTEEEEEEEE-TT-TTEEEEEEEEGGGHHHHT-EE----S--

InterPro domains:
  IPR006342 Methyltransferase FkbM [PF05050] (48-189)
  IPR026913 Probable methyltransferase-like protein 24 [PTHR32026] (18-218)
  IPR029063 S-adenosyl-L-methionine-dependent methyltransferase superfamily [SSF53335] (121-200)

Nearest PDB structures (foldseek):
  5x7f-assembly1_A-2  TM=5.985E-01  e=1.772E-03  Mycobacterium tuberculosis H37Rv
  3a4t-assembly1_A  TM=6.039E-01  e=2.148E-03  Methanocaldococcus jannaschii
  8a3o-assembly1_A  TM=4.976E-01  e=1.143E-01  Homo sapiens
  8a3o-assembly1_B  TM=4.889E-01  e=1.218E-01  Homo sapiens
  7ayc-assembly1_A-2  TM=5.533E-01  e=2.466E-01  Homo sapiens